Protein AF-0000000070188076 (afdb_homodimer)

InterPro domains:
  IPR001853 DSBA-like thioredoxin domain [PF01323] (8-213)
  IPR014440 HCCA isomerase/glutathione S-transferase kappa [PIRSF006386] (5-221)
  IPR036249 Thioredoxin-like superfamily [SSF52833] (7-219)
  IPR051924 Glutathione S-transferase Kappa/NadH [PTHR42943] (4-220)

Nearest PDB structures (foldseek):
  1yzx-assembly1_B  TM=9.852E-01  e=1.531E-21  Homo sapiens
  1r4w-assembly2_D  TM=9.746E-01  e=7.564E-21  Rattus norvegicus
  3rpp-assembly1_A  TM=9.522E-01  e=4.142E-20  Homo sapiens
  3rpp-assembly2_B  TM=9.477E-01  e=1.222E-19  Homo sapiens
  4wkw-assembly1_A  TM=6.889E-01  e=2.312E-05  Mycobacterium leprae Br4923

Organism: Mizuhopecten yessoensis (NCBI:txid6573)

Structure (mmCIF, N/CA/C/O backbone):
data_AF-0000000070188076-model_v1
#
loop_
_entity.id
_entity.type
_entity.pdbx_description
1 polymer 'Glutathione S-transferase kappa'
#
loop_
_atom_site.group_PDB
_atom_site.id
_atom_site.type_symbol
_atom_site.label_atom_id
_atom_site.label_alt_id
_atom_site.label_comp_id
_atom_site.label_asym_id
_atom_site.label_entity_id
_atom_site.label_seq_id
_atom_site.pdbx_PDB_ins_code
_atom_site.Cartn_x
_atom_site.Cartn_y
_atom_site.Cartn_z
_atom_site.occupancy
_atom_site.B_iso_or_equiv
_atom_site.auth_seq_id
_atom_site.auth_comp_id
_atom_site.auth_asym_id
_atom_site.auth_atom_id
_atom_site.pdbx_PDB_model_num
ATOM 1 N N . MET A 1 1 ? -13.664 -30.531 21.641 1 30.92 1 MET A N 1
ATOM 2 C CA . MET A 1 1 ? -13.484 -29.156 21.156 1 30.92 1 MET A CA 1
ATOM 3 C C . MET A 1 1 ? -13.555 -29.109 19.641 1 30.92 1 MET A C 1
ATOM 5 O O . MET A 1 1 ? -12.844 -29.859 18.953 1 30.92 1 MET A O 1
ATOM 9 N N . ALA A 1 2 ? -14.664 -28.812 19.047 1 41.72 2 ALA A N 1
ATOM 10 C CA . ALA A 1 2 ? -14.867 -29.094 17.625 1 41.72 2 ALA A CA 1
ATOM 11 C C . ALA A 1 2 ? -13.656 -28.672 16.797 1 41.72 2 ALA A C 1
ATOM 13 O O . ALA A 1 2 ? -13.109 -27.578 17 1 41.72 2 ALA A O 1
ATOM 14 N N . ALA A 1 3 ? -12.773 -29.391 16.422 1 45.38 3 ALA A N 1
ATOM 15 C CA . ALA A 1 3 ? -11.555 -29.188 15.648 1 45.38 3 ALA A CA 1
ATOM 16 C C . ALA A 1 3 ? -11.703 -28 14.695 1 45.38 3 ALA A C 1
ATOM 18 O O . ALA A 1 3 ? -12.641 -27.953 13.898 1 45.38 3 ALA A O 1
ATOM 19 N N . SER A 1 4 ? -11.461 -26.703 15.008 1 60.91 4 SER A N 1
ATOM 20 C CA . SER A 1 4 ? -11.82 -25.469 14.305 1 60.91 4 SER A CA 1
ATOM 21 C C . SER A 1 4 ? -11.523 -25.578 12.812 1 60.91 4 SER A C 1
ATOM 23 O O . SER A 1 4 ? -10.453 -26.062 12.422 1 60.91 4 SER A O 1
ATOM 25 N N . THR A 1 5 ? -12.477 -25.75 11.875 1 81.19 5 THR A N 1
ATOM 26 C CA . THR A 1 5 ? -12.461 -25.906 10.422 1 81.19 5 THR A CA 1
ATOM 27 C C . THR A 1 5 ? -11.508 -24.906 9.781 1 81.19 5 THR A C 1
ATOM 29 O O . THR A 1 5 ? -11.492 -23.734 10.156 1 81.19 5 THR A O 1
ATOM 32 N N . ARG A 1 6 ? -10.484 -25.438 9 1 92.94 6 ARG A N 1
ATOM 33 C CA . ARG A 1 6 ? -9.531 -24.609 8.281 1 92.94 6 ARG A CA 1
ATOM 34 C C . ARG A 1 6 ? -10.242 -23.578 7.398 1 92.94 6 ARG A C 1
ATOM 36 O O . ARG A 1 6 ? -11.203 -23.922 6.703 1 92.94 6 ARG A O 1
ATOM 43 N N . LYS A 1 7 ? -9.891 -22.391 7.543 1 96.31 7 LYS A N 1
ATOM 44 C CA . LYS A 1 7 ? -10.43 -21.328 6.695 1 96.31 7 LYS A CA 1
ATOM 45 C C . LYS A 1 7 ? -9.734 -21.312 5.336 1 96.31 7 LYS A C 1
ATOM 47 O O . LYS A 1 7 ? -8.508 -21.422 5.258 1 96.31 7 LYS A O 1
ATOM 52 N N . THR A 1 8 ? -10.484 -21.172 4.328 1 97.88 8 THR A N 1
ATOM 53 C CA . THR A 1 8 ? -9.914 -21.125 2.984 1 97.88 8 THR A CA 1
ATOM 54 C C . THR A 1 8 ? -9.383 -19.734 2.676 1 97.88 8 THR A C 1
ATOM 56 O O . THR A 1 8 ? -10.055 -18.734 2.949 1 97.88 8 THR A O 1
ATOM 59 N N . VAL A 1 9 ? -8.227 -19.641 2.191 1 98.62 9 VAL A N 1
ATOM 60 C CA . VAL A 1 9 ? -7.613 -18.406 1.685 1 98.62 9 VAL A CA 1
ATOM 61 C C . VAL A 1 9 ? -7.141 -18.625 0.249 1 98.62 9 VAL A C 1
ATOM 63 O O . VAL A 1 9 ? -6.398 -19.562 -0.032 1 98.62 9 VAL A O 1
ATOM 66 N N . GLU A 1 10 ? -7.598 -17.797 -0.668 1 98.81 10 GLU A N 1
ATOM 67 C CA . GLU A 1 10 ? -7.195 -17.859 -2.07 1 98.81 10 GLU A CA 1
ATOM 68 C C . GLU A 1 10 ? -6.242 -16.719 -2.428 1 98.81 10 GLU A C 1
ATOM 70 O O . GLU A 1 10 ? -6.504 -15.562 -2.105 1 98.81 10 GLU A O 1
ATOM 75 N N . LEU A 1 11 ? -5.156 -17.062 -2.953 1 98.88 11 LEU A N 1
ATOM 76 C CA . LEU A 1 11 ? -4.227 -16.062 -3.473 1 98.88 11 LEU A CA 1
ATOM 77 C C . LEU A 1 11 ? -4.273 -16.016 -4.996 1 98.88 11 LEU A C 1
ATOM 79 O O . LEU A 1 11 ? -3.857 -16.969 -5.664 1 98.88 11 LEU A O 1
ATOM 83 N N . PHE A 1 12 ? -4.789 -14.977 -5.562 1 98.94 12 PHE A N 1
ATOM 84 C CA . PHE A 1 12 ? -4.785 -14.734 -7 1 98.94 12 PHE A CA 1
ATOM 85 C C . PHE A 1 12 ? -3.555 -13.938 -7.41 1 98.94 12 PHE A C 1
ATOM 87 O O 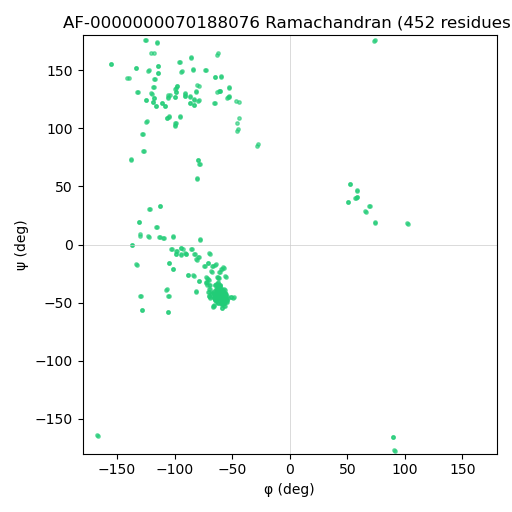. PHE A 1 12 ? -3.287 -12.867 -6.855 1 98.94 12 PHE A O 1
ATOM 94 N N . TYR A 1 13 ? -2.834 -14.453 -8.398 1 98.88 13 TYR A N 1
ATOM 95 C CA . TYR A 1 13 ? -1.57 -13.789 -8.68 1 98.88 13 TYR A CA 1
ATOM 96 C C . TYR A 1 13 ? -1.144 -14.023 -10.125 1 98.88 13 TYR A C 1
ATOM 98 O O . TYR A 1 13 ? -1.632 -14.945 -10.781 1 98.88 13 TYR A O 1
ATOM 106 N N . ASP A 1 14 ? -0.408 -13.211 -10.625 1 98.5 14 ASP A N 1
ATOM 107 C CA . ASP A 1 14 ? 0.359 -13.289 -11.867 1 98.5 14 ASP A CA 1
ATOM 108 C C . ASP A 1 14 ? 1.856 -13.172 -11.594 1 98.5 14 ASP A C 1
ATOM 110 O O . ASP A 1 14 ? 2.289 -12.297 -10.836 1 98.5 14 ASP A O 1
ATOM 114 N N . VAL A 1 15 ? 2.65 -13.992 -12.211 1 97.62 15 VAL A N 1
ATOM 115 C CA . VAL A 1 15 ? 4.066 -14.117 -11.875 1 97.62 15 VAL A CA 1
ATOM 116 C C . VAL A 1 15 ? 4.84 -12.945 -12.477 1 97.62 15 VAL A C 1
ATOM 118 O O . VAL A 1 15 ? 6.059 -12.852 -12.32 1 97.62 15 VAL A O 1
ATOM 121 N N . VAL A 1 16 ? 4.172 -12.023 -13.094 1 95.12 16 VAL A N 1
ATOM 122 C CA . VAL A 1 16 ? 4.824 -10.828 -13.617 1 95.12 16 VAL A CA 1
ATOM 123 C C . VAL A 1 16 ? 4.977 -9.797 -12.5 1 95.12 16 VAL A C 1
ATOM 125 O O . VAL A 1 16 ? 5.852 -8.93 -12.57 1 95.12 16 VAL A O 1
ATOM 128 N N . SER A 1 17 ? 4.148 -9.805 -11.508 1 96.06 17 SER A N 1
ATOM 129 C CA . SER A 1 17 ? 4.125 -8.812 -10.438 1 96.06 17 SER A CA 1
ATOM 130 C C . SER A 1 17 ? 5.09 -9.188 -9.312 1 96.06 17 SER A C 1
ATOM 132 O O . SER A 1 17 ? 4.922 -10.211 -8.656 1 96.06 17 SER A O 1
ATOM 134 N N . PRO A 1 18 ? 6.035 -8.328 -9.016 1 96.62 18 PRO A N 1
ATOM 135 C CA . PRO A 1 18 ? 6.93 -8.633 -7.895 1 96.62 18 PRO A CA 1
ATOM 136 C C . PRO A 1 18 ? 6.23 -8.523 -6.543 1 96.62 18 PRO A C 1
ATOM 138 O O . PRO A 1 18 ? 6.621 -9.203 -5.59 1 96.62 18 PRO A O 1
ATOM 141 N N . TYR A 1 19 ? 5.258 -7.691 -6.402 1 97.69 19 TYR A N 1
ATOM 142 C CA . TYR A 1 19 ? 4.5 -7.613 -5.16 1 97.69 19 TYR A CA 1
ATOM 143 C C . TYR A 1 19 ? 3.73 -8.906 -4.91 1 97.69 19 TYR A C 1
ATOM 145 O O . TYR A 1 19 ? 3.541 -9.312 -3.76 1 97.69 19 TYR A O 1
ATOM 153 N N . SER A 1 20 ? 3.266 -9.523 -6.004 1 98.56 20 SER A N 1
ATOM 154 C CA . SER A 1 20 ? 2.633 -10.828 -5.867 1 98.56 20 SER A CA 1
ATOM 155 C C . SER A 1 20 ? 3.617 -11.867 -5.344 1 98.56 20 SER A C 1
ATOM 157 O O . SER A 1 20 ? 3.236 -12.773 -4.602 1 98.56 20 SER A O 1
ATOM 159 N N . TRP A 1 21 ? 4.891 -11.773 -5.797 1 98.5 21 TRP A N 1
ATOM 160 C CA . TRP A 1 21 ? 5.906 -12.688 -5.293 1 98.5 21 TRP A CA 1
ATOM 161 C C . TRP A 1 21 ? 6.031 -12.578 -3.775 1 98.5 21 TRP A C 1
ATOM 163 O O . TRP A 1 21 ? 6.086 -13.594 -3.076 1 98.5 21 TRP A O 1
ATOM 173 N N . ILE A 1 22 ? 6.051 -11.344 -3.275 1 98.56 22 ILE A N 1
ATOM 174 C CA . ILE A 1 22 ? 6.152 -11.109 -1.84 1 98.56 22 ILE A CA 1
ATOM 175 C C . ILE A 1 22 ? 4.969 -11.75 -1.123 1 98.56 22 ILE A C 1
ATOM 177 O O . ILE A 1 22 ? 5.148 -12.5 -0.159 1 98.56 22 ILE A O 1
ATOM 181 N N . ALA A 1 23 ? 3.783 -11.469 -1.589 1 98.75 23 ALA A N 1
ATOM 182 C CA . ALA A 1 23 ? 2.588 -12.039 -0.975 1 98.75 23 ALA A CA 1
ATOM 183 C C . ALA A 1 23 ? 2.617 -13.562 -1.028 1 98.75 23 ALA A C 1
ATOM 185 O O . ALA A 1 23 ? 2.227 -14.227 -0.069 1 98.75 23 ALA A O 1
ATOM 186 N N . PHE A 1 24 ? 3.033 -14.094 -2.158 1 98.75 24 PHE A N 1
ATOM 187 C CA . PHE A 1 24 ? 3.121 -15.531 -2.381 1 98.75 24 PHE A CA 1
ATOM 188 C C . PHE A 1 24 ? 4.02 -16.188 -1.34 1 98.75 24 PHE A C 1
ATOM 190 O O . PHE A 1 24 ? 3.625 -17.156 -0.695 1 98.75 24 PHE A O 1
ATOM 197 N N . GLU A 1 25 ? 5.199 -15.648 -1.143 1 98.56 25 GLU A N 1
ATOM 198 C CA . GLU A 1 25 ? 6.133 -16.219 -0.174 1 98.56 25 GLU A CA 1
ATOM 199 C C . GLU A 1 25 ? 5.582 -16.125 1.245 1 98.56 25 GLU A C 1
ATOM 201 O O . GLU A 1 25 ? 5.668 -17.078 2.016 1 98.56 25 GLU A O 1
ATOM 206 N N . VAL A 1 26 ? 5.039 -14.961 1.574 1 98.44 26 VAL A N 1
ATOM 207 C CA . VAL A 1 26 ? 4.523 -14.766 2.924 1 98.44 26 VAL A CA 1
ATOM 208 C C . VAL A 1 26 ? 3.371 -15.734 3.186 1 98.44 26 VAL A C 1
ATOM 210 O O . VAL A 1 26 ? 3.316 -16.375 4.238 1 98.44 26 VAL A O 1
ATOM 213 N N . MET A 1 27 ? 2.445 -15.844 2.215 1 98.44 27 MET A N 1
ATOM 214 C CA . MET A 1 27 ? 1.302 -16.734 2.393 1 98.44 27 MET A CA 1
ATOM 215 C C . MET A 1 27 ? 1.756 -18.188 2.512 1 98.44 27 MET A C 1
ATOM 217 O O . MET A 1 27 ? 1.197 -18.953 3.299 1 98.44 27 MET A O 1
ATOM 221 N N . CYS A 1 28 ? 2.746 -18.578 1.721 1 98.12 28 CYS A N 1
ATOM 222 C CA . CYS A 1 28 ? 3.27 -19.938 1.814 1 98.12 28 CYS A CA 1
ATOM 223 C C . CYS A 1 28 ? 3.877 -20.203 3.188 1 98.12 28 CYS A C 1
ATOM 225 O O . CYS A 1 28 ? 3.73 -21.297 3.742 1 98.12 28 CYS A O 1
ATOM 227 N N . ARG A 1 29 ? 4.578 -19.234 3.76 1 97.94 29 ARG A N 1
ATOM 228 C CA . ARG A 1 29 ? 5.121 -19.375 5.109 1 97.94 29 ARG A CA 1
ATOM 229 C C . ARG A 1 29 ? 4.004 -19.562 6.129 1 97.94 29 ARG A C 1
ATOM 231 O O . ARG A 1 29 ? 4.098 -20.406 7.016 1 97.94 29 ARG A O 1
ATOM 238 N N . TYR A 1 30 ? 2.957 -18.797 6.004 1 98.12 30 TYR A N 1
ATOM 239 C CA . TYR A 1 30 ? 1.907 -18.75 7.016 1 98.12 30 TYR A CA 1
ATOM 240 C C . TYR A 1 30 ? 0.974 -19.953 6.887 1 98.12 30 TYR A C 1
ATOM 242 O O . TYR A 1 30 ? 0.18 -20.234 7.793 1 98.12 30 TYR A O 1
ATOM 250 N N . ARG A 1 31 ? 1.099 -20.688 5.832 1 95.81 31 ARG A N 1
ATOM 251 C CA . ARG A 1 31 ? 0.324 -21.922 5.672 1 95.81 31 ARG A CA 1
ATOM 252 C C . ARG A 1 31 ? 0.558 -22.875 6.844 1 95.81 31 ARG A C 1
ATOM 254 O O . ARG A 1 31 ? -0.329 -23.641 7.207 1 95.81 31 ARG A O 1
ATOM 261 N N . THR A 1 32 ? 1.72 -22.766 7.453 1 93.69 32 THR A N 1
ATOM 262 C CA . THR A 1 32 ? 2.062 -23.672 8.547 1 93.69 32 THR A CA 1
ATOM 263 C C . THR A 1 32 ? 1.812 -23 9.898 1 93.69 32 THR A C 1
ATOM 265 O O . THR A 1 32 ? 1.881 -23.656 10.938 1 93.69 32 THR A O 1
ATOM 268 N N . LYS A 1 33 ? 1.52 -21.766 9.922 1 97.19 33 LYS A N 1
ATOM 269 C CA . LYS A 1 33 ? 1.353 -21.031 11.164 1 97.19 33 LYS A CA 1
ATOM 270 C C . LYS A 1 33 ? -0.119 -20.719 11.43 1 97.19 33 LYS A C 1
ATOM 272 O O . LYS A 1 33 ? -0.56 -20.703 12.578 1 97.19 33 LYS A O 1
ATOM 277 N N . TRP A 1 34 ? -0.835 -20.391 10.328 1 97.81 34 TRP A N 1
ATOM 278 C CA . TRP A 1 34 ? -2.27 -20.125 10.414 1 97.81 34 TRP A CA 1
ATOM 279 C C . TRP A 1 34 ? -3.066 -21.391 10.109 1 97.81 34 TRP A C 1
ATOM 281 O O . TRP A 1 34 ? -2.596 -22.266 9.375 1 97.81 34 TRP A O 1
ATOM 291 N N . ASN A 1 35 ? -4.238 -21.547 10.711 1 97.25 35 ASN A N 1
ATOM 292 C CA . ASN A 1 35 ? -5.141 -22.641 10.383 1 97.25 35 ASN A CA 1
ATOM 293 C C . ASN A 1 35 ? -5.926 -22.359 9.109 1 97.25 35 ASN A C 1
ATOM 295 O O . ASN A 1 35 ? -7.145 -22.172 9.156 1 97.25 35 ASN A O 1
ATOM 299 N N . ILE A 1 36 ? -5.191 -22.453 7.98 1 97.88 36 ILE A N 1
ATOM 300 C CA . ILE A 1 36 ? -5.809 -22.078 6.715 1 97.88 36 ILE A CA 1
ATOM 301 C C . ILE A 1 36 ? -5.512 -23.141 5.66 1 97.88 36 ILE A C 1
ATOM 303 O O . ILE A 1 36 ? -4.555 -23.906 5.793 1 97.88 36 ILE A O 1
ATOM 307 N N . ASP A 1 37 ? -6.402 -23.25 4.73 1 97.31 37 ASP A N 1
ATOM 308 C CA . ASP A 1 37 ? -6.164 -23.922 3.461 1 97.31 37 ASP A CA 1
ATOM 309 C C . ASP A 1 37 ? -5.859 -22.922 2.348 1 97.31 37 ASP A C 1
ATOM 311 O O . ASP A 1 37 ? -6.77 -22.297 1.808 1 97.31 37 ASP A O 1
ATOM 315 N N . LEU A 1 38 ? -4.648 -22.797 2.016 1 98.25 38 LEU A N 1
ATOM 316 C CA . LEU A 1 38 ? -4.219 -21.844 1.007 1 98.25 38 LEU A CA 1
ATOM 317 C C . LEU A 1 38 ? -4.395 -22.406 -0.397 1 98.25 38 LEU A C 1
ATOM 319 O O . LEU A 1 38 ? -3.893 -23.5 -0.699 1 98.25 38 LEU A O 1
ATOM 323 N N . LYS A 1 39 ? -5.086 -21.719 -1.213 1 98.38 39 LYS A N 1
ATOM 324 C CA . LYS A 1 39 ? -5.262 -22.062 -2.621 1 98.38 39 LYS A CA 1
ATOM 325 C C . LYS A 1 39 ? -4.555 -21.062 -3.525 1 98.38 39 LYS A C 1
ATOM 327 O O . LYS A 1 39 ? -4.844 -19.859 -3.471 1 98.38 39 LYS A O 1
ATOM 332 N N . LEU A 1 40 ? -3.684 -21.547 -4.297 1 98.56 40 LEU A N 1
ATOM 333 C CA . LEU A 1 40 ? -3 -20.719 -5.273 1 98.56 40 LEU A CA 1
ATOM 334 C C . LEU A 1 40 ? -3.797 -20.625 -6.57 1 98.56 40 LEU A C 1
ATOM 336 O O . LEU A 1 40 ? -4.148 -21.656 -7.156 1 98.56 40 LEU A O 1
ATOM 340 N N . LYS A 1 41 ? -4.031 -19.438 -6.977 1 98.62 41 LYS A N 1
ATOM 341 C CA . LYS A 1 41 ? -4.879 -19.234 -8.148 1 98.62 41 LYS A CA 1
ATOM 342 C C . LYS A 1 41 ? -4.191 -18.344 -9.172 1 98.62 41 LYS A C 1
ATOM 344 O O . LYS A 1 41 ? -4.383 -17.125 -9.18 1 98.62 41 LYS A O 1
ATOM 349 N N . PRO A 1 42 ? -3.549 -18.953 -10.133 1 98.56 42 PRO A N 1
ATOM 350 C CA . PRO A 1 42 ? -2.965 -18.156 -11.211 1 98.56 42 PRO A CA 1
ATOM 351 C C . PRO A 1 42 ? -4.02 -17.438 -12.047 1 98.56 42 PRO A C 1
ATOM 353 O O . PRO A 1 42 ? -4.945 -18.062 -12.562 1 98.56 42 PRO A O 1
ATOM 356 N N . PHE A 1 43 ? -3.988 -16.172 -12.141 1 98.69 43 PHE A N 1
ATOM 357 C CA . PHE A 1 43 ? -4.852 -15.391 -13.016 1 98.69 43 PHE A CA 1
ATOM 358 C C . PHE A 1 43 ? -4.027 -14.484 -13.922 1 98.69 43 PHE A C 1
ATOM 360 O O . PHE A 1 43 ? -2.797 -14.531 -13.898 1 98.69 43 PHE A O 1
ATOM 367 N N . PHE A 1 44 ? -4.734 -13.805 -14.797 1 98.06 44 PHE A N 1
ATOM 368 C CA . PHE A 1 44 ? -4.043 -13.016 -15.805 1 98.06 44 PHE A CA 1
ATOM 369 C C . PHE A 1 44 ? -4.152 -11.523 -15.5 1 98.06 44 PHE A C 1
ATOM 371 O O . PHE A 1 44 ? -5.207 -10.922 -15.695 1 98.06 44 PHE A O 1
ATOM 378 N N . LEU A 1 45 ? -3.053 -10.898 -15.086 1 97.25 45 LEU A N 1
ATOM 379 C CA . LEU A 1 45 ? -3.045 -9.508 -14.641 1 97.25 45 LEU A CA 1
ATOM 380 C C . LEU A 1 45 ? -3.457 -8.57 -15.773 1 97.25 45 LEU A C 1
ATOM 382 O O . LEU A 1 45 ? -4.125 -7.562 -15.539 1 97.25 45 LEU A O 1
ATOM 386 N N . GLY A 1 46 ? -2.924 -8.805 -17 1 95.25 46 GLY A N 1
ATOM 387 C CA . GLY A 1 46 ? -3.371 -7.996 -18.125 1 95.25 46 GLY A CA 1
ATOM 388 C C . GLY A 1 46 ? -4.883 -7.91 -18.234 1 95.25 46 GLY A C 1
ATOM 389 O O . GLY A 1 46 ? -5.43 -6.836 -18.5 1 95.25 46 GLY A O 1
ATOM 390 N N . GLY A 1 47 ? -5.547 -9.078 -18.094 1 96.69 47 GLY A N 1
ATOM 391 C CA . GLY A 1 47 ? -7 -9.102 -18.094 1 96.69 47 GLY A CA 1
ATOM 392 C C . GLY A 1 47 ? -7.617 -8.312 -16.953 1 96.69 47 GLY A C 1
ATOM 393 O O . GLY A 1 47 ? -8.648 -7.664 -17.125 1 96.69 47 GLY A O 1
ATOM 394 N N . ILE A 1 48 ? -7.008 -8.359 -15.781 1 97.62 48 ILE A N 1
ATOM 395 C CA . ILE A 1 48 ? -7.488 -7.625 -14.617 1 97.62 48 ILE A CA 1
ATOM 396 C C . ILE A 1 48 ? -7.414 -6.125 -14.883 1 97.62 48 ILE A C 1
ATOM 398 O O . ILE A 1 48 ? -8.375 -5.391 -14.625 1 97.62 48 ILE A O 1
ATOM 402 N N . MET A 1 49 ? -6.25 -5.676 -15.375 1 95.25 49 MET A N 1
ATOM 403 C CA . MET A 1 49 ? -6.055 -4.258 -15.664 1 95.25 49 MET A CA 1
ATOM 404 C C . MET A 1 49 ? -7.062 -3.771 -16.703 1 95.25 49 MET A C 1
ATOM 406 O O . MET A 1 49 ? -7.664 -2.711 -16.531 1 95.25 49 MET A O 1
ATOM 410 N N . SER A 1 50 ? -7.234 -4.496 -17.719 1 95.25 50 SER A N 1
ATOM 411 C CA . SER A 1 50 ? -8.203 -4.156 -18.766 1 95.25 50 SER A CA 1
ATOM 412 C C . SER A 1 50 ? -9.625 -4.141 -18.203 1 95.25 50 SER A C 1
ATOM 414 O O . SER A 1 50 ? -10.375 -3.197 -18.453 1 95.25 50 SER A O 1
ATOM 416 N N . GLY A 1 51 ? -10.023 -5.164 -17.516 1 97.12 51 GLY A N 1
ATOM 417 C CA . GLY A 1 51 ? -11.375 -5.281 -17 1 97.12 51 GLY A CA 1
ATOM 418 C C . GLY A 1 51 ? -11.719 -4.203 -15.984 1 97.12 51 GLY A C 1
ATOM 419 O O . GLY A 1 51 ? -12.867 -3.766 -15.906 1 97.12 51 GLY A O 1
ATOM 420 N N . ALA A 1 52 ? -10.758 -3.789 -15.195 1 96.81 52 ALA A N 1
ATOM 421 C CA . ALA A 1 52 ? -10.977 -2.801 -14.141 1 96.81 52 ALA A CA 1
ATOM 422 C C . ALA A 1 52 ? -10.75 -1.385 -14.664 1 96.81 52 ALA A C 1
ATOM 424 O O . ALA A 1 52 ? -11.039 -0.408 -13.969 1 96.81 52 ALA A O 1
ATOM 425 N N . GLY A 1 53 ? -10.242 -1.268 -15.891 1 95 53 GLY A N 1
ATOM 426 C CA . GLY A 1 53 ? -9.898 0.039 -16.438 1 95 53 GLY A CA 1
ATOM 427 C C . GLY A 1 53 ? -8.758 0.709 -15.688 1 95 53 GLY A C 1
ATOM 428 O O . GLY A 1 53 ? -8.758 1.929 -15.508 1 95 53 GLY A O 1
ATOM 429 N N . ASN A 1 54 ? -7.891 -0.08 -15.125 1 93.19 54 ASN A N 1
ATOM 430 C CA . ASN A 1 54 ? -6.727 0.433 -14.406 1 93.19 54 ASN A CA 1
ATOM 431 C C . ASN A 1 54 ? -5.484 0.446 -15.297 1 93.19 54 ASN A C 1
ATOM 433 O O . ASN A 1 54 ? -5.449 -0.216 -16.328 1 93.19 54 ASN A O 1
ATOM 437 N N . LYS A 1 55 ? -4.555 1.291 -14.914 1 87.94 55 LYS A N 1
ATOM 438 C CA . LYS A 1 55 ? -3.262 1.339 -15.594 1 87.94 55 LYS A CA 1
ATOM 439 C C . LYS A 1 55 ? -2.135 0.908 -14.664 1 87.94 55 LYS A C 1
ATOM 441 O O . LYS A 1 55 ? -2.205 1.128 -13.453 1 87.94 55 LYS A O 1
ATOM 446 N N . PRO A 1 56 ? -1.158 0.305 -15.242 1 84.25 56 PRO A N 1
ATOM 447 C CA . PRO A 1 56 ? -0.033 -0.108 -14.398 1 84.25 56 PRO A CA 1
ATOM 448 C C . PRO A 1 56 ? 0.633 1.067 -13.688 1 84.25 56 PRO A C 1
ATOM 450 O O . PRO A 1 56 ? 0.774 2.146 -14.273 1 84.25 56 PRO A O 1
ATOM 453 N N . PRO A 1 57 ? 1.074 0.845 -12.516 1 78.88 57 PRO A N 1
ATOM 454 C CA . PRO A 1 57 ? 1.746 1.894 -11.742 1 78.88 57 PRO A CA 1
ATOM 455 C C . PRO A 1 57 ? 3.018 2.4 -12.422 1 78.88 57 PRO A C 1
ATOM 457 O O . PRO A 1 57 ? 3.426 3.543 -12.195 1 78.88 57 PRO A O 1
ATOM 460 N N . GLY A 1 58 ? 3.592 1.594 -13.258 1 80.56 58 GLY A N 1
ATOM 461 C CA . GLY A 1 58 ? 4.848 1.938 -13.906 1 80.56 58 GLY A CA 1
ATOM 462 C C . GLY A 1 58 ? 4.707 3.049 -14.93 1 80.56 58 GLY A C 1
ATOM 463 O O . GLY A 1 58 ? 5.703 3.623 -15.375 1 80.56 58 GLY A O 1
ATOM 464 N N . LEU A 1 59 ? 3.467 3.432 -15.195 1 85.69 59 LEU A N 1
ATOM 465 C CA . LEU A 1 59 ? 3.248 4.477 -16.188 1 85.69 59 LEU A CA 1
ATOM 466 C C . LEU A 1 59 ? 3.467 5.859 -15.586 1 85.69 59 LEU A C 1
ATOM 468 O O . LEU A 1 59 ? 3.549 6.852 -16.312 1 85.69 59 LEU A O 1
ATOM 472 N N . VAL A 1 60 ? 3.561 6.008 -14.266 1 92.38 60 VAL A N 1
ATOM 473 C CA . VAL A 1 60 ? 3.994 7.215 -13.57 1 92.38 60 VAL A CA 1
ATOM 474 C C . VAL A 1 60 ? 5.48 7.121 -13.242 1 92.38 60 VAL A C 1
ATOM 476 O O . VAL A 1 60 ? 5.883 6.363 -12.359 1 92.38 60 VAL A O 1
ATOM 479 N N . PRO A 1 61 ? 6.277 7.941 -13.938 1 94.94 61 PRO A N 1
ATOM 480 C CA . PRO A 1 61 ? 7.73 7.777 -13.82 1 94.94 61 PRO A CA 1
ATOM 481 C C . PRO A 1 61 ? 8.219 7.836 -12.375 1 94.94 61 PRO A C 1
ATOM 483 O O . PRO A 1 61 ? 9.016 6.988 -11.961 1 94.94 61 PRO A O 1
ATOM 486 N N . ALA A 1 62 ? 7.762 8.812 -11.609 1 96.06 62 ALA A N 1
ATOM 487 C CA . ALA A 1 62 ? 8.18 8.93 -10.219 1 96.06 62 ALA A CA 1
ATOM 488 C C . ALA A 1 62 ? 7.812 7.676 -9.422 1 96.06 62 ALA A C 1
ATOM 490 O O . ALA A 1 62 ? 8.578 7.227 -8.57 1 96.06 62 ALA A O 1
ATOM 491 N N . LYS A 1 63 ? 6.633 7.148 -9.641 1 95.38 63 LYS A N 1
ATOM 492 C CA . LYS A 1 63 ? 6.168 5.945 -8.961 1 95.38 63 LYS A CA 1
ATOM 493 C C . LYS A 1 63 ? 7.008 4.734 -9.352 1 95.38 63 LYS A C 1
ATOM 495 O O . LYS A 1 63 ? 7.359 3.914 -8.5 1 95.38 63 LYS A O 1
ATOM 500 N N . ALA A 1 64 ? 7.27 4.574 -10.641 1 94.75 64 ALA A N 1
ATOM 501 C CA . ALA A 1 64 ? 8.109 3.482 -11.125 1 94.75 64 ALA A CA 1
ATOM 502 C C . ALA A 1 64 ? 9.5 3.533 -10.5 1 94.75 64 ALA A C 1
ATOM 504 O O . ALA A 1 64 ? 10.031 2.508 -10.07 1 94.75 64 ALA A O 1
ATOM 505 N N . LYS A 1 65 ? 10.078 4.742 -10.547 1 95.88 65 LYS A N 1
ATOM 506 C CA . LYS A 1 65 ? 11.406 4.918 -9.961 1 95.88 65 LYS A CA 1
ATOM 507 C C . LYS A 1 65 ? 11.406 4.551 -8.477 1 95.88 65 LYS A C 1
ATOM 509 O O . LYS A 1 65 ? 12.305 3.848 -8.008 1 95.88 65 LYS A O 1
ATOM 514 N N . TYR A 1 66 ? 10.438 5.016 -7.746 1 96.88 66 TYR A N 1
ATOM 515 C CA . TYR A 1 66 ? 10.328 4.703 -6.324 1 96.88 66 TYR A CA 1
ATOM 516 C C . TYR A 1 66 ? 10.195 3.197 -6.109 1 96.88 66 TYR A C 1
ATOM 518 O O . TYR A 1 66 ? 10.867 2.631 -5.242 1 96.88 66 TYR A O 1
ATOM 526 N N . MET A 1 67 ? 9.32 2.549 -6.871 1 96.12 67 MET A N 1
ATOM 527 C CA . MET A 1 67 ? 9.078 1.114 -6.766 1 96.12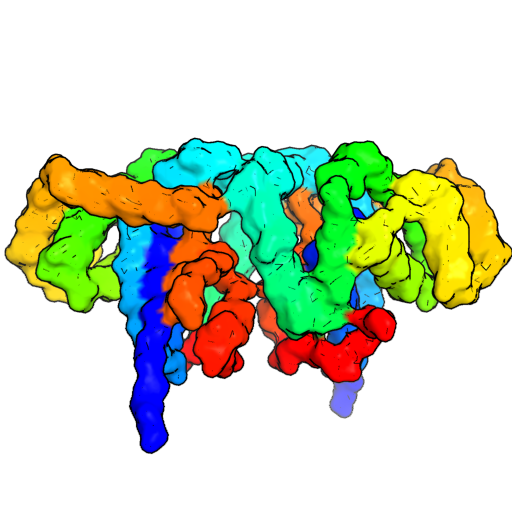 67 MET A CA 1
ATOM 528 C C . MET A 1 67 ? 10.367 0.324 -6.961 1 96.12 67 MET A C 1
ATOM 530 O O . MET A 1 67 ? 10.703 -0.532 -6.145 1 96.12 67 MET A O 1
ATOM 534 N N . LEU A 1 68 ? 11.078 0.641 -8.016 1 95.75 68 LEU A N 1
ATOM 535 C CA . LEU A 1 68 ? 12.219 -0.162 -8.438 1 95.75 68 LEU A CA 1
ATOM 536 C C . LEU A 1 68 ? 13.445 0.147 -7.586 1 95.75 68 LEU A C 1
ATOM 538 O O . LEU A 1 68 ? 14.234 -0.748 -7.281 1 95.75 68 LEU A O 1
ATOM 542 N N . SER A 1 69 ? 13.57 1.364 -7.113 1 95.56 69 SER A N 1
ATOM 543 C CA . SER A 1 69 ? 14.828 1.77 -6.488 1 95.56 69 SER A CA 1
ATOM 544 C C . SER A 1 69 ? 14.719 1.756 -4.969 1 95.56 69 SER A C 1
ATOM 546 O O . SER A 1 69 ? 15.727 1.697 -4.266 1 95.56 69 SER A O 1
ATOM 548 N N . HIS A 1 70 ? 13.5 1.818 -4.422 1 96.06 70 HIS A N 1
ATOM 549 C CA . HIS A 1 70 ? 13.367 1.95 -2.977 1 96.06 70 HIS A CA 1
ATOM 550 C C . HIS A 1 70 ? 12.43 0.889 -2.408 1 96.06 70 HIS A C 1
ATOM 552 O O . HIS A 1 70 ? 12.844 0.063 -1.592 1 96.06 70 HIS A O 1
ATOM 558 N N . ASP A 1 71 ? 11.25 0.9 -2.957 1 97.38 71 ASP A N 1
ATOM 559 C CA . ASP A 1 71 ? 10.211 0.105 -2.314 1 97.38 71 ASP A CA 1
ATOM 560 C C . ASP A 1 71 ? 10.523 -1.387 -2.404 1 97.38 71 ASP A C 1
ATOM 562 O O . ASP A 1 71 ? 10.57 -2.078 -1.385 1 97.38 71 ASP A O 1
ATOM 566 N N . LEU A 1 72 ? 10.773 -1.927 -3.607 1 97.12 72 LEU A N 1
ATOM 567 C CA . LEU A 1 72 ? 10.977 -3.357 -3.812 1 97.12 72 LEU A CA 1
ATOM 568 C C . LEU A 1 72 ? 12.242 -3.832 -3.104 1 97.12 72 LEU A C 1
ATOM 570 O O . LEU A 1 72 ? 12.227 -4.867 -2.434 1 97.12 72 LEU A O 1
ATOM 574 N N . PRO A 1 73 ? 13.367 -3.107 -3.195 1 96.88 73 PRO A N 1
ATOM 575 C CA . PRO A 1 73 ? 14.547 -3.535 -2.432 1 96.88 73 PRO A CA 1
ATOM 576 C C . PRO A 1 73 ? 14.281 -3.588 -0.928 1 96.88 73 PRO A C 1
ATOM 578 O O . PRO A 1 73 ? 14.695 -4.539 -0.26 1 96.88 73 PRO A O 1
ATOM 581 N N . ASN A 1 74 ? 13.617 -2.539 -0.373 1 97.56 74 ASN A N 1
ATOM 582 C CA . ASN A 1 74 ? 13.297 -2.516 1.051 1 97.56 74 ASN A CA 1
ATOM 583 C C . ASN A 1 74 ? 12.398 -3.686 1.446 1 97.56 74 ASN A C 1
ATOM 585 O O . ASN A 1 74 ? 12.633 -4.332 2.469 1 97.56 74 ASN A O 1
ATOM 589 N N . LEU A 1 75 ? 11.422 -3.934 0.601 1 98.06 75 LEU A N 1
ATOM 590 C CA . LEU A 1 75 ? 10.5 -5.027 0.885 1 98.06 75 LEU A CA 1
ATOM 591 C C . LEU A 1 75 ? 11.203 -6.375 0.75 1 98.06 75 LEU A C 1
ATOM 593 O O . LEU A 1 75 ? 10.961 -7.285 1.548 1 98.06 75 LEU A O 1
ATOM 597 N N . GLY A 1 76 ? 11.977 -6.504 -0.361 1 97.75 76 GLY A N 1
ATOM 598 C CA . GLY A 1 76 ? 12.766 -7.719 -0.501 1 97.75 76 GLY A CA 1
ATOM 599 C C . GLY A 1 76 ? 13.609 -8.031 0.72 1 97.75 76 GLY A C 1
ATOM 600 O O . GLY A 1 76 ? 13.633 -9.172 1.19 1 97.75 76 GLY A O 1
ATOM 601 N N . SER A 1 77 ? 14.266 -7.02 1.227 1 96.88 77 SER A N 1
ATOM 602 C CA . SER A 1 77 ? 15.094 -7.164 2.422 1 96.88 77 SER A CA 1
ATOM 603 C C . SER A 1 77 ? 14.242 -7.512 3.639 1 96.88 77 SER A C 1
ATOM 605 O O . SER A 1 77 ? 14.578 -8.414 4.402 1 96.88 77 SER A O 1
ATOM 607 N N . TYR A 1 78 ? 13.164 -6.836 3.883 1 97.31 78 TYR A N 1
ATOM 608 C CA . TYR A 1 78 ? 12.312 -7.031 5.055 1 97.31 78 TYR A CA 1
ATOM 609 C C . TYR A 1 78 ? 11.688 -8.422 5.055 1 97.31 78 TYR A C 1
ATOM 611 O O . TYR A 1 78 ? 11.648 -9.086 6.09 1 97.31 78 TYR A O 1
ATOM 619 N N . TYR A 1 79 ? 11.227 -8.875 3.902 1 97.81 79 TYR A N 1
ATOM 620 C CA . TYR A 1 79 ? 10.516 -10.148 3.809 1 97.81 79 TYR A CA 1
ATOM 621 C C . TYR A 1 79 ? 11.469 -11.273 3.428 1 97.81 79 TYR A C 1
ATOM 623 O O . TYR A 1 79 ? 11.07 -12.438 3.35 1 97.81 79 TYR A O 1
ATOM 631 N N . ASN A 1 80 ? 12.719 -10.953 3.184 1 97.62 80 ASN A N 1
ATOM 632 C CA . ASN A 1 80 ? 13.711 -11.93 2.75 1 97.62 80 ASN A CA 1
ATOM 633 C C . ASN A 1 80 ? 13.297 -12.625 1.458 1 97.62 80 ASN A C 1
ATOM 635 O O . ASN A 1 80 ? 13.25 -13.852 1.396 1 97.62 80 ASN A O 1
ATOM 639 N N . VAL A 1 81 ? 12.875 -11.938 0.542 1 97.94 81 VAL A N 1
ATOM 640 C CA . VAL A 1 81 ? 12.633 -12.328 -0.842 1 97.94 81 VAL A CA 1
ATOM 641 C C . VAL A 1 81 ? 13.688 -11.695 -1.75 1 97.94 81 VAL A C 1
ATOM 643 O O . VAL A 1 81 ? 13.867 -10.477 -1.746 1 97.94 81 VAL A O 1
ATOM 646 N N . PRO A 1 82 ? 14.438 -12.453 -2.418 1 97.56 82 PRO A N 1
ATOM 647 C CA . PRO A 1 82 ? 15.602 -11.922 -3.131 1 97.56 82 PRO A CA 1
ATOM 648 C C . PRO A 1 82 ? 15.227 -11.227 -4.438 1 97.56 82 PRO A C 1
ATOM 650 O O . PRO A 1 82 ? 15.648 -11.656 -5.512 1 97.56 82 PRO A O 1
ATOM 653 N N . ILE A 1 83 ? 14.594 -10.133 -4.391 1 97.25 83 ILE A N 1
ATOM 654 C CA . ILE A 1 83 ? 14.141 -9.367 -5.543 1 97.25 83 ILE A CA 1
ATOM 655 C C . ILE A 1 83 ? 15.281 -8.492 -6.062 1 97.25 83 ILE A C 1
ATOM 657 O O . ILE A 1 83 ? 15.844 -7.684 -5.316 1 97.25 83 ILE A O 1
ATOM 661 N N . VAL A 1 84 ? 15.664 -8.656 -7.199 1 95.69 84 VAL A N 1
ATOM 662 C CA . VAL A 1 84 ? 16.578 -7.801 -7.961 1 95.69 84 VAL A CA 1
ATOM 663 C C . VAL A 1 84 ? 15.906 -7.379 -9.273 1 95.69 84 VAL A C 1
ATOM 665 O O . VAL A 1 84 ? 15.773 -8.188 -10.188 1 95.69 84 VAL A O 1
ATOM 668 N N . PRO A 1 85 ? 15.492 -6.152 -9.305 1 92.75 85 PRO A N 1
ATOM 669 C CA . PRO A 1 85 ? 14.789 -5.73 -10.523 1 92.75 85 PRO A CA 1
ATOM 670 C C . PRO A 1 85 ? 15.578 -6.027 -11.797 1 92.75 85 PRO A C 1
ATOM 672 O O . PRO A 1 85 ? 16.797 -5.867 -11.82 1 92.75 85 PRO A O 1
ATOM 675 N N . PRO A 1 86 ? 14.867 -6.562 -12.781 1 93.06 86 PRO A N 1
ATOM 676 C CA . PRO A 1 86 ? 15.555 -6.832 -14.047 1 93.06 86 PRO A CA 1
ATOM 677 C C . PRO A 1 86 ? 16.078 -5.562 -14.711 1 93.06 86 PRO A C 1
ATOM 679 O O . PRO A 1 86 ? 15.664 -4.457 -14.352 1 93.06 86 PRO A O 1
ATOM 682 N N . ALA A 1 87 ? 16.969 -5.75 -15.633 1 92.38 87 ALA A N 1
ATOM 683 C CA . ALA A 1 87 ? 17.594 -4.633 -16.328 1 92.38 87 ALA A CA 1
ATOM 684 C C . ALA A 1 87 ? 16.562 -3.793 -17.062 1 92.38 87 ALA A C 1
ATOM 686 O O . ALA A 1 87 ? 16.703 -2.57 -17.172 1 92.38 87 ALA A O 1
ATOM 687 N N . ASN A 1 88 ? 15.547 -4.438 -17.594 1 91.81 88 ASN A N 1
ATOM 688 C CA . ASN A 1 88 ? 14.461 -3.764 -18.281 1 91.81 88 ASN A CA 1
ATOM 689 C C . ASN A 1 88 ? 13.102 -4.172 -17.719 1 91.81 88 ASN A C 1
ATOM 691 O O . ASN A 1 88 ? 12.375 -4.945 -18.359 1 91.81 88 ASN A O 1
ATOM 695 N N . PRO A 1 89 ? 12.742 -3.58 -16.625 1 89.06 89 PRO A N 1
ATOM 696 C CA . PRO A 1 89 ? 11.484 -3.955 -15.961 1 89.06 89 PRO A CA 1
ATOM 697 C C . PRO A 1 89 ? 10.266 -3.73 -16.844 1 89.06 89 PRO A C 1
ATOM 699 O O . PRO A 1 89 ? 9.312 -4.516 -16.797 1 89.06 89 PRO A O 1
ATOM 702 N N . ALA A 1 90 ? 10.289 -2.729 -17.641 1 85.12 90 ALA A N 1
ATOM 703 C CA . ALA A 1 90 ? 9.156 -2.436 -18.516 1 85.12 90 ALA A CA 1
ATOM 704 C C . ALA A 1 90 ? 8.938 -3.561 -19.531 1 85.12 90 ALA A C 1
ATOM 706 O O . ALA A 1 90 ? 7.801 -3.91 -19.844 1 85.12 90 ALA A O 1
ATOM 707 N N . GLU A 1 91 ? 10 -4.02 -20.047 1 87.12 91 GLU A N 1
ATOM 708 C CA . GLU A 1 91 ? 9.906 -5.125 -21 1 87.12 91 GLU A CA 1
ATOM 709 C C . GLU A 1 91 ? 9.281 -6.355 -20.359 1 87.12 91 GLU A C 1
ATOM 711 O O . GLU A 1 91 ? 8.445 -7.023 -20.969 1 87.12 91 GLU A O 1
ATOM 716 N N . VAL A 1 92 ? 9.68 -6.645 -19.156 1 83.75 92 VAL A N 1
ATOM 717 C CA . VAL A 1 92 ? 9.172 -7.801 -18.422 1 83.75 92 VAL A CA 1
ATOM 718 C C . VAL A 1 92 ? 7.688 -7.605 -18.109 1 83.75 92 VAL A C 1
ATOM 720 O O . VAL A 1 92 ? 6.879 -8.516 -18.312 1 83.75 92 VAL A O 1
ATOM 723 N N . MET A 1 93 ? 7.355 -6.422 -17.734 1 82.56 93 MET A N 1
ATOM 724 C CA . MET A 1 93 ? 6.027 -6.176 -17.172 1 82.56 93 MET A CA 1
ATOM 725 C C . MET A 1 93 ? 5.023 -5.852 -18.266 1 82.56 93 MET A C 1
ATOM 727 O O . MET A 1 93 ? 3.854 -6.227 -18.172 1 82.56 93 MET A O 1
ATOM 731 N N . PHE A 1 94 ? 5.492 -5.305 -19.438 1 81.38 94 PHE A N 1
ATOM 732 C CA . PHE A 1 94 ? 4.492 -4.711 -20.312 1 81.38 94 PHE A CA 1
ATOM 733 C C . PHE A 1 94 ? 4.699 -5.164 -21.75 1 81.38 94 PHE A C 1
ATOM 735 O O . PHE A 1 94 ? 3.793 -5.047 -22.578 1 81.38 94 PHE A O 1
ATOM 742 N N . ILE A 1 95 ? 5.801 -5.676 -22.109 1 80.25 95 ILE A N 1
ATOM 743 C CA . ILE A 1 95 ? 6.078 -5.969 -23.516 1 80.25 95 ILE A CA 1
ATOM 744 C C . ILE A 1 95 ? 5.984 -7.473 -23.75 1 80.25 95 ILE A C 1
ATOM 746 O O . ILE A 1 95 ? 5.211 -7.922 -24.609 1 80.25 95 ILE A O 1
ATOM 750 N N . LYS A 1 96 ? 6.742 -8.258 -23.078 1 82.12 96 LYS A N 1
ATOM 751 C CA . LYS A 1 96 ? 6.77 -9.703 -23.297 1 82.12 96 LYS A CA 1
ATOM 752 C C . LYS A 1 96 ? 5.496 -10.359 -22.766 1 82.12 96 LYS A C 1
ATOM 754 O O . LYS A 1 96 ? 4.977 -11.297 -23.375 1 82.12 96 LYS A O 1
ATOM 759 N N . GLY A 1 97 ? 4.953 -9.758 -21.688 1 82.44 97 GLY A N 1
ATOM 760 C CA . GLY A 1 97 ? 3.693 -10.242 -21.141 1 82.44 97 GLY A CA 1
ATOM 761 C C . GLY A 1 97 ? 3.828 -11.562 -20.406 1 82.44 97 GLY A C 1
ATOM 762 O O . GLY A 1 97 ? 4.871 -12.219 -20.484 1 82.44 97 GLY A O 1
ATOM 763 N N . THR A 1 98 ? 2.705 -12.062 -19.766 1 92.88 98 THR A N 1
ATOM 764 C CA . THR A 1 98 ? 2.762 -13.266 -18.953 1 92.88 98 THR A CA 1
ATOM 765 C C . THR A 1 98 ? 1.652 -14.242 -19.328 1 92.88 98 THR A C 1
ATOM 767 O O . THR A 1 98 ? 1.328 -15.156 -18.578 1 92.88 98 THR A O 1
ATOM 770 N N . LEU A 1 99 ? 1.113 -14.047 -20.531 1 94.25 99 LEU A N 1
ATOM 771 C CA . LEU A 1 99 ? 0.018 -14.922 -20.922 1 94.25 99 LEU A CA 1
ATOM 772 C C . LEU A 1 99 ? 0.492 -16.375 -21.031 1 94.25 99 LEU A C 1
ATOM 774 O O . LEU A 1 99 ? -0.152 -17.281 -20.484 1 94.25 99 LEU A O 1
ATOM 778 N N . MET A 1 100 ? 1.572 -16.625 -21.641 1 94.19 100 MET A N 1
ATOM 779 C CA . MET A 1 100 ? 2.082 -17.984 -21.859 1 94.19 100 MET A CA 1
ATOM 780 C C . MET A 1 100 ? 2.461 -18.641 -20.531 1 94.19 100 MET A C 1
ATOM 782 O O . MET A 1 100 ? 2.025 -19.75 -20.25 1 94.19 100 MET A O 1
ATOM 786 N N . PRO A 1 101 ? 3.322 -17.953 -19.688 1 96.62 101 PRO A N 1
ATOM 787 C CA . PRO A 1 101 ? 3.645 -18.609 -18.422 1 96.62 101 PRO A CA 1
ATOM 788 C C . PRO A 1 101 ? 2.416 -18.812 -17.531 1 96.62 101 PRO A C 1
ATOM 790 O O . PRO A 1 101 ? 2.328 -19.812 -16.812 1 96.62 101 PRO A O 1
ATOM 793 N N . GLN A 1 102 ? 1.453 -17.906 -17.609 1 98.25 102 GLN A N 1
ATOM 794 C CA . GLN A 1 102 ? 0.248 -18.062 -16.797 1 98.25 102 GLN A CA 1
ATOM 795 C C . GLN A 1 102 ? -0.604 -19.234 -17.297 1 98.25 102 GLN A C 1
ATOM 797 O O . GLN A 1 102 ? -1.242 -19.922 -16.516 1 98.25 102 GLN A O 1
ATOM 802 N N . ARG A 1 103 ? -0.685 -19.422 -18.625 1 98.31 103 ARG A N 1
ATOM 803 C CA . ARG A 1 103 ? -1.387 -20.578 -19.156 1 98.31 103 ARG A CA 1
ATOM 804 C C . ARG A 1 103 ? -0.677 -21.875 -18.766 1 98.31 103 ARG A C 1
ATOM 806 O O . ARG A 1 103 ? -1.324 -22.859 -18.406 1 98.31 103 ARG A O 1
ATOM 813 N N . PHE A 1 104 ? 0.636 -21.906 -18.906 1 98.5 104 PHE A N 1
ATOM 814 C CA . PHE A 1 104 ? 1.396 -23.078 -18.484 1 98.5 104 PHE A CA 1
ATOM 815 C C . PHE A 1 104 ? 1.151 -23.375 -17.016 1 98.5 104 PHE A C 1
ATOM 817 O O . PHE A 1 104 ? 0.872 -24.531 -16.656 1 98.5 104 PHE A O 1
ATOM 824 N N . LEU A 1 105 ? 1.285 -22.344 -16.156 1 98.5 105 LEU A N 1
ATOM 825 C CA . LEU A 1 105 ? 1.039 -22.5 -14.734 1 98.5 105 LEU A CA 1
ATOM 826 C C . LEU A 1 105 ? -0.369 -23.016 -14.477 1 98.5 105 LEU A C 1
ATOM 828 O O . LEU A 1 105 ? -0.574 -23.844 -13.578 1 98.5 105 LEU A O 1
ATOM 832 N N . THR A 1 106 ? -1.339 -22.5 -15.203 1 98.81 106 THR A N 1
ATOM 833 C CA . THR A 1 106 ? -2.723 -22.953 -15.094 1 98.81 106 THR A CA 1
ATOM 834 C C . THR A 1 106 ? -2.84 -24.422 -15.453 1 98.81 106 THR A C 1
ATOM 836 O O . THR A 1 106 ? -3.512 -25.188 -14.758 1 98.81 106 THR A O 1
ATOM 839 N N . ALA A 1 107 ? -2.232 -24.828 -16.562 1 98.81 107 ALA A N 1
ATOM 840 C CA . ALA A 1 107 ? -2.236 -26.234 -16.953 1 98.81 107 ALA A CA 1
ATOM 841 C C . ALA A 1 107 ? -1.658 -27.109 -15.844 1 98.81 107 ALA A C 1
ATOM 843 O O . ALA A 1 107 ? -2.203 -28.172 -15.531 1 98.81 107 ALA A O 1
ATOM 844 N N . VAL A 1 108 ? -0.547 -26.688 -15.25 1 98.69 108 VAL A N 1
ATOM 845 C CA . VAL A 1 108 ? 0.085 -27.438 -14.164 1 98.69 108 VAL A CA 1
ATOM 846 C C . VAL A 1 108 ? -0.858 -27.5 -12.961 1 98.69 108 VAL A C 1
ATOM 848 O O . VAL A 1 108 ? -1.009 -28.547 -12.344 1 98.69 108 VAL A O 1
ATOM 851 N N . ASP A 1 109 ? -1.456 -26.328 -12.648 1 98.44 109 ASP A N 1
ATOM 852 C CA . ASP A 1 109 ? -2.402 -26.266 -11.539 1 98.44 109 ASP A CA 1
ATOM 853 C C . ASP A 1 109 ? -3.535 -27.281 -11.727 1 98.44 109 ASP A C 1
ATOM 855 O O . ASP A 1 109 ? -3.986 -27.906 -10.766 1 98.44 109 ASP A O 1
ATOM 859 N N . MET A 1 110 ? -4.035 -27.484 -12.93 1 98.25 110 MET A N 1
ATOM 860 C CA . MET A 1 110 ? -5.145 -28.391 -13.242 1 98.25 110 MET A CA 1
ATOM 861 C C . MET A 1 110 ? -4.715 -29.844 -13.125 1 98.25 110 MET A C 1
ATOM 863 O O . MET A 1 110 ? -5.516 -30.703 -12.773 1 98.25 110 MET A O 1
ATOM 867 N N . GLN A 1 111 ? -3.463 -30.125 -13.352 1 97.69 111 GLN A N 1
ATOM 868 C CA . GLN A 1 111 ? -2.996 -31.5 -13.445 1 97.69 111 GLN A CA 1
ATOM 869 C C . GLN A 1 111 ? -2.23 -31.906 -12.188 1 97.69 111 GLN A C 1
ATOM 871 O O . GLN A 1 111 ? -2.381 -33.031 -11.703 1 97.69 111 GLN A O 1
ATOM 876 N N . ARG A 1 112 ? -1.379 -31.047 -11.727 1 97.31 112 ARG A N 1
ATOM 877 C CA . ARG A 1 112 ? -0.486 -31.281 -10.594 1 97.31 112 ARG A CA 1
ATOM 878 C C . ARG A 1 112 ? -0.417 -30.062 -9.68 1 97.31 112 ARG A C 1
ATOM 880 O O . ARG A 1 112 ? 0.621 -29.406 -9.594 1 97.31 112 ARG A O 1
ATOM 887 N N . PRO A 1 113 ? -1.491 -29.828 -8.93 1 97.25 113 PRO A N 1
ATOM 888 C CA . PRO A 1 113 ? -1.513 -28.656 -8.062 1 97.25 113 PRO A CA 1
ATOM 889 C C . PRO A 1 113 ? -0.375 -28.656 -7.043 1 97.25 113 PRO A C 1
ATOM 891 O O . PRO A 1 113 ? 0.047 -27.594 -6.586 1 97.25 113 PRO A O 1
ATOM 894 N N . ASP A 1 114 ? 0.206 -29.797 -6.754 1 96.31 114 ASP A N 1
ATOM 895 C CA . ASP A 1 114 ? 1.282 -29.938 -5.777 1 96.31 114 ASP A CA 1
ATOM 896 C C . ASP A 1 114 ? 2.576 -29.312 -6.297 1 96.31 114 ASP A C 1
ATOM 898 O O . ASP A 1 114 ? 3.49 -29.016 -5.52 1 96.31 114 ASP A O 1
ATOM 902 N N . LEU A 1 115 ? 2.691 -29.031 -7.594 1 97.44 115 LEU A N 1
ATOM 903 C CA . LEU A 1 115 ? 3.926 -28.547 -8.203 1 97.44 115 LEU A CA 1
ATOM 904 C C . LEU A 1 115 ? 3.846 -27.047 -8.469 1 97.44 115 LEU A C 1
ATOM 906 O O . LEU A 1 115 ? 4.84 -26.422 -8.836 1 97.44 115 LEU A O 1
ATOM 910 N N . VAL A 1 116 ? 2.727 -26.406 -8.211 1 98.06 116 VAL A N 1
ATOM 911 C CA . VAL A 1 116 ? 2.443 -25.031 -8.609 1 98.06 116 VAL A CA 1
ATOM 912 C C . VAL A 1 116 ? 3.291 -24.078 -7.777 1 98.06 116 VAL A C 1
ATOM 914 O O . VAL A 1 116 ? 3.799 -23.078 -8.297 1 98.06 116 VAL A O 1
ATOM 917 N N . GLU A 1 117 ? 3.406 -24.391 -6.508 1 97.69 117 GLU A N 1
ATOM 918 C CA . GLU A 1 117 ? 4.125 -23.5 -5.609 1 97.69 117 GLU A CA 1
ATOM 919 C C . GLU A 1 117 ? 5.566 -23.297 -6.07 1 97.69 117 GLU A C 1
ATOM 921 O O . GLU A 1 117 ? 5.992 -22.156 -6.324 1 97.69 117 GLU A O 1
ATOM 926 N N . ASP A 1 118 ? 6.316 -24.359 -6.258 1 97.19 118 ASP A N 1
ATOM 927 C CA . ASP A 1 118 ? 7.723 -24.266 -6.641 1 97.19 118 ASP A CA 1
ATOM 928 C C . ASP A 1 118 ? 7.871 -23.641 -8.023 1 97.19 118 ASP A C 1
ATOM 930 O O . ASP A 1 118 ? 8.789 -22.844 -8.258 1 97.19 118 ASP A O 1
ATOM 934 N N . LEU A 1 119 ? 7.035 -24.109 -8.883 1 97.94 119 LEU A N 1
ATOM 935 C CA . LEU A 1 119 ? 7.094 -23.578 -10.242 1 97.94 119 LEU A CA 1
ATOM 936 C C . LEU A 1 119 ? 6.867 -22.062 -10.242 1 97.94 119 LEU A C 1
ATOM 938 O O . LEU A 1 119 ? 7.602 -21.328 -10.906 1 97.94 119 LEU A O 1
ATOM 942 N N . SER A 1 120 ? 5.801 -21.562 -9.562 1 98.31 120 SER A N 1
ATOM 943 C CA . SER A 1 120 ? 5.527 -20.125 -9.477 1 98.31 120 SER A CA 1
ATOM 944 C C . SER A 1 120 ? 6.734 -19.359 -8.945 1 98.31 120 SER A C 1
ATOM 946 O O . SER A 1 120 ? 7.152 -18.359 -9.539 1 98.31 120 SER A O 1
ATOM 948 N N . ARG A 1 121 ? 7.273 -19.844 -7.859 1 98 121 ARG A N 1
ATOM 949 C CA . ARG A 1 121 ? 8.438 -19.219 -7.25 1 98 121 ARG A CA 1
ATOM 950 C C . ARG A 1 121 ? 9.586 -19.109 -8.242 1 98 121 ARG A C 1
ATOM 952 O O . ARG A 1 121 ? 10.258 -18.078 -8.32 1 98 121 ARG A O 1
ATOM 959 N N . GLN A 1 122 ? 9.797 -20.109 -8.992 1 97.12 122 GLN A N 1
ATOM 960 C CA . GLN A 1 122 ? 10.938 -20.125 -9.906 1 97.12 122 GLN A CA 1
ATOM 961 C C . GLN A 1 122 ? 10.711 -19.172 -11.078 1 97.12 122 GLN A C 1
ATOM 963 O O . GLN A 1 122 ? 11.672 -18.609 -11.625 1 97.12 122 GLN A O 1
ATOM 968 N N . PHE A 1 123 ? 9.43 -19.062 -11.516 1 97.19 123 PHE A N 1
ATOM 969 C CA . PHE A 1 123 ? 9.156 -18.047 -12.531 1 97.19 123 PHE A CA 1
ATOM 970 C C . PHE A 1 123 ? 9.555 -16.656 -12.039 1 97.19 123 PHE A C 1
ATOM 972 O O . PHE A 1 123 ? 10.203 -15.906 -12.766 1 97.19 123 PHE A O 1
ATOM 979 N N . TRP A 1 124 ? 9.18 -16.312 -10.812 1 97.25 124 TRP A N 1
ATOM 980 C CA . TRP A 1 124 ? 9.602 -15.031 -10.25 1 97.25 124 TRP A CA 1
ATOM 981 C C . TRP A 1 124 ? 11.117 -14.961 -10.133 1 97.25 124 TRP A C 1
ATOM 983 O O . TRP A 1 124 ? 11.727 -13.938 -10.461 1 97.25 124 TRP A O 1
ATOM 993 N N . MET A 1 125 ? 11.727 -16.031 -9.633 1 96.62 125 MET A N 1
ATOM 994 C CA . MET A 1 125 ? 13.18 -16.047 -9.492 1 96.62 125 MET A CA 1
ATOM 995 C C . MET A 1 125 ? 13.867 -15.734 -10.82 1 96.62 125 MET A C 1
ATOM 997 O O . MET A 1 125 ? 14.812 -14.953 -10.867 1 96.62 125 MET A O 1
ATOM 1001 N N . ARG A 1 126 ? 13.383 -16.328 -11.789 1 95.25 126 ARG A N 1
ATOM 1002 C CA . ARG A 1 126 ? 13.969 -16.156 -13.117 1 95.25 126 ARG A CA 1
ATOM 1003 C C . ARG A 1 126 ? 13.797 -14.711 -13.594 1 95.25 126 ARG A C 1
ATOM 1005 O O . ARG A 1 126 ? 14.75 -14.094 -14.078 1 95.25 126 ARG A O 1
ATOM 1012 N N . ALA A 1 127 ? 12.641 -14.148 -13.461 1 94.69 127 ALA A N 1
ATOM 1013 C CA . ALA A 1 127 ? 12.312 -12.844 -14.023 1 94.69 127 ALA A CA 1
ATOM 1014 C C . ALA A 1 127 ? 12.828 -11.719 -13.125 1 94.69 127 ALA A C 1
ATOM 1016 O O . ALA A 1 127 ? 13.359 -10.719 -13.609 1 94.69 127 ALA A O 1
ATOM 1017 N N . TRP A 1 128 ? 12.703 -11.875 -11.773 1 96.31 128 TRP A N 1
ATOM 1018 C CA . TRP A 1 128 ? 12.883 -10.75 -10.867 1 96.31 128 TRP A CA 1
ATOM 1019 C C . TRP A 1 128 ? 14.125 -10.945 -10 1 96.31 128 TRP A C 1
ATOM 1021 O O . TRP A 1 128 ? 14.344 -10.203 -9.039 1 96.31 128 TRP A O 1
ATOM 1031 N N . ASN A 1 129 ? 14.852 -11.906 -10.234 1 96.75 129 ASN A N 1
ATOM 1032 C CA . ASN A 1 129 ? 16.125 -12.078 -9.547 1 96.75 129 ASN A CA 1
ATOM 1033 C C . ASN A 1 129 ? 17.266 -12.336 -10.531 1 96.75 129 ASN A C 1
ATOM 1035 O O . ASN A 1 129 ? 18.297 -11.672 -10.477 1 96.75 129 ASN A O 1
ATOM 1039 N N . LYS A 1 130 ? 17.078 -13.211 -11.555 1 95.5 130 LYS A N 1
ATOM 1040 C CA . LYS A 1 130 ? 18.141 -13.648 -12.461 1 95.5 130 LYS A CA 1
ATOM 1041 C C . LYS A 1 130 ? 18.109 -12.859 -13.766 1 95.5 130 LYS A C 1
ATOM 1043 O O . LYS A 1 130 ? 18.984 -13.016 -14.617 1 95.5 130 LYS A O 1
ATOM 1048 N N . ASP A 1 131 ? 17.094 -12.023 -13.898 1 95.12 131 ASP A N 1
ATOM 1049 C CA . ASP A 1 131 ? 16.953 -11.188 -15.086 1 95.12 131 ASP A CA 1
ATOM 1050 C C . ASP A 1 131 ? 16.875 -12.039 -16.344 1 95.12 131 ASP A C 1
ATOM 1052 O O . ASP A 1 131 ? 17.562 -11.766 -17.328 1 95.12 131 ASP A O 1
ATOM 1056 N N . LYS A 1 132 ? 16.141 -13.125 -16.219 1 92.94 132 LYS A N 1
ATOM 1057 C CA . LYS A 1 132 ? 15.883 -14 -17.344 1 92.94 132 LYS A CA 1
ATOM 1058 C C . LYS A 1 132 ? 14.406 -14 -17.719 1 92.94 132 LYS A C 1
ATOM 1060 O O . LYS A 1 132 ? 13.547 -13.75 -16.875 1 92.94 132 LYS A O 1
ATOM 1065 N N . GLY A 1 133 ? 14.078 -14.266 -18.922 1 88.69 133 GLY A N 1
ATOM 1066 C CA . GLY A 1 133 ? 12.711 -14.242 -19.422 1 88.69 133 GLY A CA 1
ATOM 1067 C C . GLY A 1 133 ? 11.961 -15.531 -19.156 1 88.69 133 GLY A C 1
ATOM 1068 O O . GLY A 1 133 ? 12.555 -16.609 -19.125 1 88.69 133 GLY A O 1
ATOM 1069 N N . ILE A 1 134 ? 10.648 -15.406 -19 1 88.44 134 ILE A N 1
ATOM 1070 C CA . ILE A 1 134 ? 9.797 -16.578 -18.766 1 88.44 134 ILE A CA 1
ATOM 1071 C C . ILE A 1 134 ? 8.711 -16.641 -19.844 1 88.44 134 ILE A C 1
ATOM 1073 O O . ILE A 1 134 ? 7.84 -17.5 -19.812 1 88.44 134 ILE A O 1
ATOM 1077 N N . SER A 1 135 ? 8.766 -15.797 -20.844 1 88.12 135 SER A N 1
ATOM 1078 C CA . SER A 1 135 ? 7.641 -15.602 -21.75 1 88.12 135 SER A CA 1
ATOM 1079 C C . SER A 1 135 ? 7.746 -16.516 -22.969 1 88.12 135 SER A C 1
ATOM 1081 O O . SER A 1 135 ? 6.875 -16.5 -23.844 1 88.12 135 SER A O 1
ATOM 1083 N N . ASP A 1 136 ? 8.797 -17.281 -23.141 1 90.44 136 ASP A N 1
ATOM 1084 C CA . ASP A 1 136 ? 8.922 -18.219 -24.266 1 90.44 136 ASP A CA 1
ATOM 1085 C C . ASP A 1 136 ? 9.086 -19.656 -23.766 1 90.44 136 ASP A C 1
ATOM 1087 O O . ASP A 1 136 ? 9.305 -19.875 -22.578 1 90.44 136 ASP A O 1
ATOM 1091 N N . VAL A 1 137 ? 8.891 -20.531 -24.703 1 94.31 137 VAL A N 1
ATOM 1092 C CA . VAL A 1 137 ? 8.898 -21.953 -24.375 1 94.31 137 VAL A CA 1
ATOM 1093 C C . VAL A 1 137 ? 10.25 -22.328 -23.781 1 94.31 137 VAL A C 1
ATOM 1095 O O . VAL A 1 137 ? 10.312 -23.141 -22.844 1 94.31 137 VAL A O 1
ATOM 1098 N N . GLU A 1 138 ? 11.297 -21.797 -24.281 1 94.75 138 GLU A N 1
ATOM 1099 C CA . GLU A 1 138 ? 12.641 -22.094 -23.781 1 94.75 138 GLU A CA 1
ATOM 1100 C C . GLU A 1 138 ? 12.789 -21.672 -22.328 1 94.75 138 GLU A C 1
ATOM 1102 O O . GLU A 1 138 ? 13.391 -22.375 -21.531 1 94.75 138 GLU A O 1
ATOM 1107 N N . GLY A 1 139 ? 12.344 -20.469 -22.016 1 94.56 139 GLY A N 1
ATOM 1108 C CA . GLY A 1 139 ? 12.367 -20.016 -20.641 1 94.56 139 GLY A CA 1
ATOM 1109 C C . GLY A 1 139 ? 11.594 -20.906 -19.703 1 94.56 139 GLY A C 1
ATOM 1110 O O . GLY A 1 139 ? 12.031 -21.172 -18.578 1 94.56 139 GLY A O 1
ATOM 1111 N N . ILE A 1 140 ? 10.453 -21.391 -20.125 1 96.69 140 ILE A N 1
ATOM 1112 C CA . ILE A 1 140 ? 9.633 -22.281 -19.312 1 96.69 140 ILE A CA 1
ATOM 1113 C C . ILE A 1 140 ? 10.367 -23.609 -19.094 1 96.69 140 ILE A C 1
ATOM 1115 O O . ILE A 1 140 ? 10.438 -24.109 -17.969 1 96.69 140 ILE A O 1
ATOM 1119 N N . ARG A 1 141 ? 10.93 -24.125 -20.156 1 96.69 141 ARG A N 1
ATOM 1120 C CA . ARG A 1 141 ? 11.664 -25.391 -20.078 1 96.69 141 ARG A CA 1
ATOM 1121 C C . ARG A 1 141 ? 12.844 -25.281 -19.125 1 96.69 141 ARG A C 1
ATOM 1123 O O . ARG A 1 141 ? 13.078 -26.172 -18.297 1 96.69 141 ARG A O 1
ATOM 1130 N N . GLU A 1 142 ? 13.539 -24.219 -19.266 1 96.31 142 GLU A N 1
ATOM 1131 C CA . GLU A 1 142 ? 14.688 -24 -18.391 1 96.31 142 GLU A CA 1
ATOM 1132 C C . GLU A 1 142 ? 14.25 -23.875 -16.938 1 96.31 142 GLU A C 1
ATOM 1134 O O . GLU A 1 142 ? 14.922 -24.391 -16.031 1 96.31 142 GLU A O 1
ATOM 1139 N N . THR A 1 143 ? 13.188 -23.156 -16.672 1 96.25 143 THR A N 1
ATOM 1140 C CA . THR A 1 143 ? 12.648 -23.031 -15.328 1 96.25 143 THR A CA 1
ATOM 1141 C C . THR A 1 143 ? 12.312 -24.391 -14.742 1 96.25 143 THR A C 1
ATOM 1143 O O . THR A 1 143 ? 12.648 -24.688 -13.594 1 96.25 143 THR A O 1
ATOM 1146 N N . CYS A 1 144 ? 11.617 -25.219 -15.547 1 97.25 144 CYS A N 1
ATOM 1147 C CA . CYS A 1 144 ? 11.242 -26.562 -15.109 1 97.25 144 CYS A CA 1
ATOM 1148 C C . CYS A 1 144 ? 12.477 -27.406 -14.805 1 97.25 144 CYS A C 1
ATOM 1150 O O . CYS A 1 144 ? 12.508 -28.125 -13.797 1 97.25 144 CYS A O 1
ATOM 1152 N N . LYS A 1 145 ? 13.445 -27.266 -15.641 1 95.44 145 LYS A N 1
ATOM 1153 C CA . LYS A 1 145 ? 14.695 -28.016 -15.445 1 95.44 145 LYS A CA 1
ATOM 1154 C C . LYS A 1 145 ? 15.367 -27.625 -14.133 1 95.44 145 LYS A C 1
ATOM 1156 O O . LYS A 1 145 ? 15.867 -28.484 -13.406 1 95.44 145 LYS A O 1
ATOM 1161 N N . ASP A 1 146 ? 15.391 -26.422 -13.781 1 92.56 146 ASP A N 1
ATOM 1162 C CA . ASP A 1 146 ? 16.047 -25.891 -12.594 1 92.56 146 ASP A CA 1
ATOM 1163 C C . ASP A 1 146 ? 15.461 -26.484 -11.32 1 92.56 146 ASP A C 1
ATOM 1165 O O . ASP A 1 146 ? 16.156 -26.641 -10.312 1 92.56 146 ASP A O 1
ATOM 1169 N N . ILE A 1 147 ? 14.195 -26.875 -11.328 1 93.62 147 ILE A N 1
ATOM 1170 C CA . ILE A 1 147 ? 13.562 -27.312 -10.094 1 93.62 147 ILE A CA 1
ATOM 1171 C C . ILE A 1 147 ? 13.312 -28.828 -10.156 1 93.62 147 ILE A C 1
ATOM 1173 O O . ILE A 1 147 ? 12.617 -29.375 -9.305 1 93.62 147 ILE A O 1
ATOM 1177 N N . GLY A 1 148 ? 13.805 -29.453 -11.211 1 95.12 148 GLY A N 1
ATOM 1178 C CA . GLY A 1 148 ? 13.602 -30.891 -11.359 1 95.12 148 GLY A CA 1
ATOM 1179 C C . GLY A 1 148 ? 12.156 -31.25 -11.648 1 95.12 148 GLY A C 1
ATOM 1180 O O . GLY A 1 148 ? 11.664 -32.281 -11.18 1 95.12 148 GLY A O 1
ATOM 1181 N N . PHE A 1 149 ? 11.492 -30.359 -12.375 1 95.75 149 PHE A N 1
ATOM 1182 C CA . PHE A 1 149 ? 10.109 -30.578 -12.781 1 95.75 149 PHE A CA 1
ATOM 1183 C C . PHE A 1 149 ? 10 -31.797 -13.688 1 95.75 149 PHE A C 1
ATOM 1185 O O . PHE A 1 149 ? 10.844 -32.031 -14.555 1 95.75 149 PHE A O 1
ATOM 1192 N N . PRO A 1 150 ? 9.102 -32.688 -13.438 1 97.12 150 PRO A N 1
ATOM 1193 C CA . PRO A 1 150 ? 8.977 -33.875 -14.289 1 97.12 150 PRO A CA 1
ATOM 1194 C C . PRO A 1 150 ? 8.82 -33.5 -15.766 1 97.12 150 PRO A C 1
ATOM 1196 O O . PRO A 1 150 ? 7.895 -32.781 -16.141 1 97.12 150 PRO A O 1
ATOM 1199 N N . THR A 1 151 ? 9.633 -34.062 -16.516 1 96.88 151 THR A N 1
ATOM 1200 C CA . THR A 1 151 ? 9.719 -33.688 -17.922 1 96.88 151 THR A CA 1
ATOM 1201 C C . THR A 1 151 ? 8.422 -34.062 -18.656 1 96.88 151 THR A C 1
ATOM 1203 O O . THR A 1 151 ? 7.977 -33.312 -19.531 1 96.88 151 THR A O 1
ATOM 1206 N N . ASP A 1 152 ? 7.902 -35.156 -18.359 1 97.38 152 ASP A N 1
ATOM 1207 C CA . ASP A 1 152 ? 6.668 -35.594 -19.016 1 97.38 152 ASP A CA 1
ATOM 1208 C C . ASP A 1 152 ? 5.52 -34.625 -18.703 1 97.38 152 ASP A C 1
ATOM 1210 O O . ASP A 1 152 ? 4.734 -34.281 -19.594 1 97.38 152 ASP A O 1
ATOM 1214 N N . VAL A 1 153 ? 5.434 -34.25 -17.453 1 97.81 153 VAL A N 1
ATOM 1215 C CA . VAL A 1 153 ? 4.406 -33.312 -17.047 1 97.81 1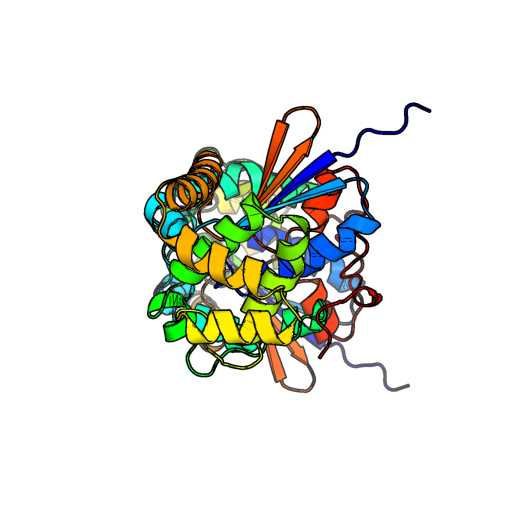53 VAL A CA 1
ATOM 1216 C C . VAL A 1 153 ? 4.633 -31.969 -17.75 1 97.81 153 VAL A C 1
ATOM 1218 O O . VAL A 1 153 ? 3.682 -31.344 -18.234 1 97.81 153 VAL A O 1
ATOM 1221 N N . MET A 1 154 ? 5.867 -31.547 -17.781 1 98.12 154 MET A N 1
ATOM 1222 C CA . MET A 1 154 ? 6.215 -30.281 -18.438 1 98.12 154 MET A CA 1
ATOM 1223 C C . MET A 1 154 ? 5.758 -30.266 -19.891 1 98.12 154 MET A C 1
ATOM 1225 O O . MET A 1 154 ? 5.09 -29.328 -20.328 1 98.12 154 MET A O 1
ATOM 1229 N N . GLU A 1 155 ? 6.137 -31.281 -20.656 1 97.62 155 GLU A N 1
ATOM 1230 C CA . GLU A 1 155 ? 5.793 -31.344 -22.078 1 97.62 155 GLU A CA 1
ATOM 1231 C C . GLU A 1 155 ? 4.285 -31.406 -22.281 1 97.62 155 GLU A C 1
ATOM 1233 O O . GLU A 1 155 ? 3.746 -30.766 -23.188 1 97.62 155 GLU A O 1
ATOM 1238 N N . ASP A 1 156 ? 3.656 -32.188 -21.453 1 98.25 156 ASP A N 1
ATOM 1239 C CA . ASP A 1 156 ? 2.203 -32.312 -21.547 1 98.25 156 ASP A CA 1
ATOM 1240 C C . ASP A 1 156 ? 1.535 -30.953 -21.266 1 98.25 156 ASP A C 1
ATOM 1242 O O . ASP A 1 156 ? 0.618 -30.562 -21.984 1 98.25 156 ASP A O 1
ATOM 1246 N N . CYS A 1 157 ? 1.971 -30.25 -20.219 1 98.38 157 CYS A N 1
ATOM 1247 C CA . CYS A 1 157 ? 1.374 -28.969 -19.828 1 98.38 157 CYS A CA 1
ATOM 1248 C C . CYS A 1 157 ? 1.682 -27.891 -20.859 1 98.38 157 CYS A C 1
ATOM 1250 O O . CYS A 1 157 ? 0.865 -27 -21.094 1 98.38 157 CYS A O 1
ATOM 1252 N N . LEU A 1 158 ? 2.871 -27.922 -21.484 1 97.75 158 LEU A N 1
ATOM 1253 C CA . LEU A 1 158 ? 3.186 -26.984 -22.562 1 97.75 158 LEU A CA 1
ATOM 1254 C C . LEU A 1 158 ? 2.209 -27.141 -23.719 1 97.75 158 LEU A C 1
ATOM 1256 O O . LEU A 1 158 ? 1.738 -26.156 -24.281 1 97.75 158 LEU A O 1
ATOM 1260 N N . GLN A 1 159 ? 1.953 -28.359 -24.062 1 97.12 159 GLN A N 1
ATOM 1261 C CA . GLN A 1 159 ? 0.996 -28.625 -25.125 1 97.12 159 GLN A CA 1
ATOM 1262 C C . GLN A 1 159 ? -0.409 -28.172 -24.734 1 97.12 159 GLN A C 1
ATOM 1264 O O . GLN A 1 159 ? -1.105 -27.531 -25.516 1 97.12 159 GLN A O 1
ATOM 1269 N N . LYS A 1 160 ? -0.806 -28.5 -23.562 1 97.81 160 LYS A N 1
ATOM 1270 C CA . LYS A 1 160 ? -2.154 -28.203 -23.078 1 97.81 160 LYS A CA 1
ATOM 1271 C C . LYS A 1 160 ? -2.363 -26.719 -22.875 1 97.81 160 LYS A C 1
ATOM 1273 O O . LYS A 1 160 ? -3.502 -26.234 -22.828 1 97.81 160 LYS A O 1
ATOM 1278 N N . SER A 1 161 ? -1.295 -26 -22.688 1 96.75 161 SER A N 1
ATOM 1279 C CA . SER A 1 161 ? -1.392 -24.547 -22.469 1 96.75 161 SER A CA 1
ATOM 1280 C C . SER A 1 161 ? -2.113 -23.875 -23.625 1 96.75 161 SER A C 1
ATOM 1282 O O . SER A 1 161 ? -2.645 -22.766 -23.469 1 96.75 161 SER A O 1
ATOM 1284 N N . LYS A 1 162 ? -2.191 -24.5 -24.781 1 96 162 LYS A N 1
ATOM 1285 C CA . LYS A 1 162 ? -2.85 -23.969 -25.953 1 96 162 LYS A CA 1
ATOM 1286 C C . LYS A 1 162 ? -4.293 -24.453 -26.062 1 96 162 LYS A C 1
ATOM 1288 O O . LYS A 1 162 ? -5.062 -23.969 -26.891 1 96 162 LYS A O 1
ATOM 1293 N N . ASP A 1 163 ? -4.66 -25.359 -25.219 1 97.75 163 ASP A N 1
ATOM 1294 C CA . ASP A 1 163 ? -6.008 -25.922 -25.234 1 97.75 163 ASP A CA 1
ATOM 1295 C C . ASP A 1 163 ? -7.023 -24.922 -24.688 1 97.75 163 ASP A C 1
ATOM 1297 O O . ASP A 1 163 ? -6.711 -24.125 -23.797 1 97.75 163 ASP A O 1
ATOM 1301 N N . GLN A 1 164 ? -8.234 -25.031 -25.188 1 98.25 164 GLN A N 1
ATOM 1302 C CA . GLN A 1 164 ? -9.32 -24.156 -24.766 1 98.25 164 GLN A CA 1
ATOM 1303 C C . GLN A 1 164 ? -9.641 -24.344 -23.297 1 98.25 164 GLN A C 1
ATOM 1305 O O . GLN A 1 164 ? -10.016 -23.391 -22.609 1 98.25 164 GLN A O 1
ATOM 1310 N N . THR A 1 165 ? -9.523 -25.531 -22.828 1 98.38 165 THR A N 1
ATOM 1311 C CA . THR A 1 165 ? -9.844 -25.812 -21.422 1 98.38 165 THR A CA 1
ATOM 1312 C C . THR A 1 165 ? -8.945 -25 -20.5 1 98.38 165 THR A C 1
ATOM 1314 O O . THR A 1 165 ? -9.398 -24.5 -19.469 1 98.38 165 THR A O 1
ATOM 1317 N N . VAL A 1 166 ? -7.656 -24.906 -20.812 1 98.62 166 VAL A N 1
ATOM 1318 C CA . VAL A 1 166 ? -6.703 -24.156 -20 1 98.62 166 VAL A CA 1
ATOM 1319 C C . VAL A 1 166 ? -6.992 -22.656 -20.125 1 98.62 166 VAL A C 1
ATOM 1321 O O . VAL A 1 166 ? -6.973 -21.922 -19.125 1 98.62 166 VAL A O 1
ATOM 1324 N N . LYS A 1 167 ? -7.23 -22.203 -21.359 1 98.38 167 LYS A N 1
ATOM 1325 C CA . LYS A 1 167 ? -7.598 -20.812 -21.578 1 98.38 167 LYS A CA 1
ATOM 1326 C C . LYS A 1 167 ? -8.836 -20.422 -20.781 1 98.38 167 LYS A C 1
ATOM 1328 O O . LYS A 1 167 ? -8.883 -19.359 -20.172 1 98.38 167 LYS A O 1
ATOM 1333 N N . ASP A 1 168 ? -9.805 -21.297 -20.75 1 98.62 168 ASP A N 1
ATOM 1334 C CA . ASP A 1 168 ? -11.039 -21.062 -20.016 1 98.62 168 ASP A CA 1
ATOM 1335 C C . ASP A 1 168 ? -10.781 -20.984 -18.516 1 98.62 168 ASP A C 1
ATOM 1337 O O . ASP A 1 168 ? -11.383 -20.172 -17.812 1 98.62 168 ASP A O 1
ATOM 1341 N N . ARG A 1 169 ? -9.961 -21.891 -18.031 1 98.62 169 ARG A N 1
ATOM 1342 C CA . ARG A 1 169 ? -9.656 -21.906 -16.609 1 98.62 169 ARG A CA 1
ATOM 1343 C C . ARG A 1 169 ? -8.93 -20.625 -16.188 1 98.62 169 ARG A C 1
ATOM 1345 O O . ARG A 1 169 ? -9.234 -20.047 -15.148 1 98.62 169 ARG A O 1
ATOM 1352 N N . LEU A 1 170 ? -7.949 -20.203 -16.969 1 98.75 170 LEU A N 1
ATOM 1353 C CA . LEU A 1 170 ? -7.266 -18.953 -16.688 1 98.75 170 LEU A CA 1
ATOM 1354 C C . LEU A 1 170 ? -8.25 -17.781 -16.703 1 98.75 170 LEU A C 1
ATOM 1356 O O . LEU A 1 170 ? -8.211 -16.922 -15.82 1 98.75 170 LEU A O 1
ATOM 1360 N N . LYS A 1 171 ? -9.117 -17.75 -17.672 1 98.56 171 LYS A N 1
ATOM 1361 C CA . LYS A 1 171 ? -10.156 -16.719 -17.766 1 98.56 171 LYS A CA 1
ATOM 1362 C C . LYS A 1 171 ? -11.102 -16.781 -16.578 1 98.56 171 LYS A C 1
ATOM 1364 O O . LYS A 1 171 ? -11.555 -15.75 -16.078 1 98.56 171 LYS A O 1
ATOM 1369 N N . GLN A 1 172 ? -11.422 -17.969 -16.188 1 98.69 172 GLN A N 1
ATOM 1370 C CA . GLN A 1 172 ? -12.328 -18.156 -15.07 1 98.69 172 GLN A CA 1
ATOM 1371 C C . GLN A 1 172 ? -11.781 -17.5 -13.805 1 98.69 172 GLN A C 1
ATOM 1373 O O . GLN A 1 172 ? -12.5 -16.766 -13.125 1 98.69 172 GLN A O 1
ATOM 1378 N N . PHE A 1 173 ? -10.531 -17.766 -13.422 1 98.75 173 PHE A N 1
ATOM 1379 C CA . PHE A 1 173 ? -9.938 -17.156 -12.234 1 98.75 173 PHE A CA 1
ATOM 1380 C C . PHE A 1 173 ? -9.828 -15.641 -12.398 1 98.75 173 PHE A C 1
ATOM 1382 O O . PHE A 1 173 ? -10.023 -14.883 -11.445 1 98.75 173 PHE A O 1
ATOM 1389 N N . THR A 1 174 ? -9.484 -15.188 -13.609 1 98.81 174 THR A N 1
ATOM 1390 C CA . THR A 1 174 ? -9.391 -13.758 -13.883 1 98.81 174 THR A CA 1
ATOM 1391 C C . THR A 1 174 ? -10.742 -13.078 -13.695 1 98.81 174 THR A C 1
ATOM 1393 O O . THR A 1 174 ? -10.836 -12.031 -13.047 1 98.81 174 THR A O 1
ATOM 1396 N N . THR A 1 175 ? -11.781 -13.711 -14.211 1 98.69 175 THR A N 1
ATOM 1397 C CA . THR A 1 175 ? -13.141 -13.172 -14.109 1 98.69 175 THR A CA 1
ATOM 1398 C C . THR A 1 175 ? -13.625 -13.219 -12.664 1 98.69 175 THR A C 1
ATOM 1400 O O . THR A 1 175 ? -14.289 -12.297 -12.195 1 98.69 175 THR A O 1
ATOM 1403 N N . GLN A 1 176 ? -13.336 -14.328 -11.992 1 98.69 176 GLN A N 1
ATOM 1404 C CA . GLN A 1 176 ? -13.68 -14.422 -10.578 1 98.69 176 GLN A CA 1
ATOM 1405 C C . GLN A 1 176 ? -13.086 -13.258 -9.789 1 98.69 176 GLN A C 1
ATOM 1407 O O . GLN A 1 176 ? -13.773 -12.641 -8.969 1 98.69 176 GLN A O 1
ATOM 1412 N N . ALA A 1 177 ? -11.805 -12.969 -9.992 1 98.69 177 ALA A N 1
ATOM 1413 C CA . ALA A 1 177 ? -11.141 -11.859 -9.32 1 98.69 177 ALA A CA 1
ATOM 1414 C C . ALA A 1 177 ? -11.797 -10.523 -9.672 1 98.69 177 ALA A C 1
ATOM 1416 O O . ALA A 1 177 ? -12.016 -9.68 -8.797 1 98.69 177 ALA A O 1
ATOM 1417 N N . LEU A 1 178 ? -12.094 -10.297 -10.961 1 98.5 178 LEU A N 1
ATOM 1418 C CA . LEU A 1 178 ? -12.758 -9.078 -11.406 1 98.5 178 LEU A CA 1
ATOM 1419 C C . LEU A 1 178 ? -14.117 -8.922 -10.727 1 98.5 178 LEU A C 1
ATOM 1421 O O . LEU A 1 178 ? -14.484 -7.82 -10.32 1 98.5 178 LEU A O 1
ATOM 1425 N N . ASP A 1 179 ? -14.844 -10.039 -10.641 1 98.19 179 ASP A N 1
ATOM 1426 C CA . ASP A 1 179 ? -16.172 -10.016 -10.023 1 98.19 179 ASP A CA 1
ATOM 1427 C C . ASP A 1 179 ? -16.078 -9.633 -8.547 1 98.19 179 ASP A C 1
ATOM 1429 O O . ASP A 1 179 ? -17.016 -9.055 -7.996 1 98.19 179 ASP A O 1
ATOM 1433 N N . LEU A 1 180 ? -14.977 -9.922 -7.918 1 97.69 180 LEU A N 1
ATOM 1434 C CA . LEU A 1 180 ? -14.758 -9.57 -6.52 1 97.69 180 LEU A CA 1
ATOM 1435 C C . LEU A 1 180 ? -14.281 -8.125 -6.391 1 97.69 180 LEU A C 1
ATOM 1437 O O . LEU A 1 180 ? -14.188 -7.598 -5.281 1 97.69 180 LEU A O 1
ATOM 1441 N N . GLY A 1 181 ? -13.992 -7.508 -7.559 1 97.81 181 GLY A N 1
ATOM 1442 C CA . GLY A 1 181 ? -13.609 -6.105 -7.562 1 97.81 181 GLY A CA 1
ATOM 1443 C C . GLY A 1 181 ? -12.109 -5.895 -7.723 1 97.81 181 GLY A C 1
ATOM 1444 O O . GLY A 1 181 ? -11.594 -4.828 -7.391 1 97.81 181 GLY A O 1
ATOM 1445 N N . ALA A 1 182 ? -11.367 -6.875 -8.195 1 98.38 182 ALA A N 1
ATOM 1446 C CA . ALA A 1 182 ? -9.922 -6.777 -8.359 1 98.38 182 ALA A CA 1
ATOM 1447 C C . ALA A 1 182 ? -9.555 -5.719 -9.398 1 98.38 182 ALA A C 1
ATOM 1449 O O . ALA A 1 182 ? -10.242 -5.57 -10.414 1 98.38 182 ALA A O 1
ATOM 1450 N N . PHE A 1 183 ? -8.492 -5.012 -9.203 1 98 183 PHE A N 1
ATOM 1451 C CA . PHE A 1 183 ? -8 -3.977 -10.109 1 98 183 PHE A CA 1
ATOM 1452 C C . PHE A 1 183 ? -6.488 -4.078 -10.281 1 98 183 PHE A C 1
ATOM 1454 O O . PHE A 1 183 ? -5.883 -3.266 -10.977 1 98 183 PHE A O 1
ATOM 1461 N N . GLY A 1 184 ? -5.918 -5 -9.641 1 96.88 184 GLY A N 1
ATOM 1462 C CA . GLY A 1 184 ? -4.484 -5.238 -9.656 1 96.88 184 GLY A CA 1
ATOM 1463 C C . GLY A 1 184 ? -4.098 -6.582 -9.062 1 96.88 184 GLY A C 1
ATOM 1464 O O . GLY A 1 184 ? -4.934 -7.484 -8.961 1 96.88 184 GLY A O 1
ATOM 1465 N N . SER A 1 185 ? -2.844 -6.746 -8.742 1 97.44 185 SER A N 1
ATOM 1466 C CA . SER A 1 185 ? -2.301 -7.996 -8.219 1 97.44 185 SER A CA 1
ATOM 1467 C C . SER A 1 185 ? -1.27 -7.734 -7.129 1 97.44 185 SER A C 1
ATOM 1469 O O . SER A 1 185 ? -0.534 -6.746 -7.184 1 97.44 185 SER A O 1
ATOM 1471 N N . PRO A 1 186 ? -1.243 -8.594 -6.109 1 98.56 186 PRO A N 1
ATOM 1472 C CA . PRO A 1 186 ? -2.1 -9.758 -5.879 1 98.56 186 PRO A CA 1
ATOM 1473 C C . PRO A 1 186 ? -3.408 -9.406 -5.176 1 98.56 186 PRO A C 1
ATOM 1475 O O . PRO A 1 186 ? -3.535 -8.312 -4.621 1 98.56 186 PRO A O 1
ATOM 1478 N N . ILE A 1 187 ? -4.336 -10.227 -5.27 1 98.56 187 ILE A N 1
ATOM 1479 C CA . ILE A 1 187 ? -5.473 -10.156 -4.355 1 98.56 187 ILE A CA 1
ATOM 1480 C C . ILE A 1 187 ? -5.539 -11.438 -3.521 1 98.56 187 ILE A C 1
ATOM 1482 O O . ILE A 1 187 ? -5.258 -12.531 -4.02 1 98.56 187 ILE A O 1
ATOM 1486 N N . ILE A 1 188 ? -5.875 -11.305 -2.332 1 98.88 188 ILE A N 1
ATOM 1487 C CA . ILE A 1 188 ? -6.059 -12.391 -1.383 1 98.88 188 ILE A CA 1
ATOM 1488 C C . ILE A 1 188 ? -7.508 -12.414 -0.899 1 98.88 188 ILE A C 1
ATOM 1490 O O . ILE A 1 188 ? -8.039 -11.391 -0.472 1 98.88 188 ILE A O 1
ATOM 1494 N N . VAL A 1 189 ? -8.125 -13.484 -1.006 1 98.69 189 VAL A N 1
ATOM 1495 C CA . VAL A 1 189 ? -9.523 -13.609 -0.61 1 98.69 189 VAL A CA 1
ATOM 1496 C C . VAL A 1 189 ? -9.648 -14.602 0.545 1 98.69 189 VAL A C 1
ATOM 1498 O O . VAL A 1 189 ? -9.281 -15.773 0.412 1 98.69 189 VAL A O 1
ATOM 1501 N N . ALA A 1 190 ? -10.125 -14.156 1.62 1 98.31 190 ALA A N 1
ATOM 1502 C CA . ALA A 1 190 ? -10.383 -15 2.785 1 98.31 190 ALA A CA 1
ATOM 1503 C C . ALA A 1 190 ? -11.852 -15.406 2.857 1 98.31 190 ALA A C 1
ATOM 1505 O O . ALA A 1 190 ? -12.742 -14.578 2.629 1 98.31 190 ALA A O 1
ATOM 1506 N N . HIS A 1 191 ? -12.078 -16.609 3.039 1 97.38 191 HIS A N 1
ATOM 1507 C CA . HIS A 1 191 ? -13.422 -17.125 3.289 1 97.38 191 HIS A CA 1
ATOM 1508 C C . HIS A 1 191 ? -13.656 -17.359 4.777 1 97.38 191 HIS A C 1
ATOM 1510 O O . HIS A 1 191 ? -13.148 -18.328 5.348 1 97.38 191 HIS A O 1
ATOM 1516 N N . VAL A 1 192 ? -14.414 -16.453 5.328 1 94.25 192 VAL A N 1
ATOM 1517 C CA . VAL A 1 192 ? -14.68 -16.5 6.762 1 94.25 192 VAL A CA 1
ATOM 1518 C C . VAL A 1 192 ? -16.172 -16.312 7.016 1 94.25 192 VAL A C 1
ATOM 1520 O O . VAL A 1 192 ? -16.781 -15.383 6.496 1 94.25 192 VAL A O 1
ATOM 1523 N N . ASN A 1 193 ? -16.75 -17.219 7.859 1 91.38 193 ASN A N 1
ATOM 1524 C CA . ASN A 1 193 ? -18.156 -17.156 8.227 1 91.38 193 ASN A CA 1
ATOM 1525 C C . ASN A 1 193 ? -19.047 -17.031 6.996 1 91.38 193 ASN A C 1
ATOM 1527 O O . ASN A 1 193 ? -19.938 -16.188 6.941 1 91.38 193 ASN A O 1
ATOM 1531 N N . ASN A 1 194 ? -18.672 -17.688 5.934 1 91.12 194 ASN A N 1
ATOM 1532 C CA . ASN A 1 194 ? -19.453 -17.812 4.703 1 91.12 194 ASN A CA 1
ATOM 1533 C C . ASN A 1 194 ? -19.438 -16.516 3.902 1 91.12 194 ASN A C 1
ATOM 1535 O O . ASN A 1 194 ? -20.344 -16.266 3.1 1 91.12 194 ASN A O 1
ATOM 1539 N N . LYS A 1 195 ? -18.531 -15.734 4.191 1 94.38 195 LYS A N 1
ATOM 1540 C CA . LYS A 1 195 ? -18.344 -14.5 3.436 1 94.38 195 LYS A CA 1
ATOM 1541 C C . LYS A 1 195 ? -16.938 -14.43 2.836 1 94.38 195 LYS A C 1
ATOM 1543 O O . LYS A 1 195 ? -16 -15.023 3.369 1 94.38 195 LYS A O 1
ATOM 1548 N N . GLN A 1 196 ? -16.875 -13.758 1.727 1 96.5 196 GLN A N 1
ATOM 1549 C CA . GLN A 1 196 ? -15.586 -13.508 1.085 1 96.5 196 GLN A CA 1
ATOM 1550 C C . GLN A 1 196 ? -15.078 -12.102 1.396 1 96.5 196 GLN A C 1
ATOM 1552 O O . GLN A 1 196 ? -15.828 -11.125 1.29 1 96.5 196 GLN A O 1
ATOM 1557 N N . GLU A 1 197 ? -13.898 -12.047 1.867 1 96.75 197 GLU A N 1
ATOM 1558 C CA . GLU A 1 197 ? -13.234 -10.766 2.092 1 96.75 197 GLU A CA 1
ATOM 1559 C C . GLU A 1 197 ? -11.969 -10.648 1.247 1 96.75 197 GLU A C 1
ATOM 1561 O O . GLU A 1 197 ? -11.055 -11.469 1.366 1 96.75 197 GLU A O 1
ATOM 1566 N N . MET A 1 198 ? -11.938 -9.648 0.465 1 97.81 198 MET A N 1
ATOM 1567 C CA . MET A 1 198 ? -10.797 -9.453 -0.427 1 97.81 198 MET A CA 1
ATOM 1568 C C . MET A 1 198 ? -9.82 -8.438 0.149 1 97.81 198 MET A C 1
ATOM 1570 O O . MET A 1 198 ? -10.234 -7.414 0.698 1 97.81 198 MET A O 1
ATOM 1574 N N . ILE A 1 199 ? -8.633 -8.766 0.094 1 98.25 199 ILE A N 1
ATOM 1575 C CA . ILE A 1 199 ? -7.535 -7.867 0.434 1 98.25 199 ILE A CA 1
ATOM 1576 C C . ILE A 1 199 ? -6.621 -7.688 -0.777 1 98.25 199 ILE A C 1
ATOM 1578 O O . ILE A 1 199 ? -6.23 -8.664 -1.419 1 98.25 199 ILE A O 1
ATOM 1582 N N . PHE A 1 200 ? -6.363 -6.48 -1.053 1 98.25 200 PHE A N 1
ATOM 1583 C CA . PHE A 1 200 ? -5.484 -6.184 -2.178 1 98.25 200 PHE A CA 1
ATOM 1584 C C . PHE A 1 200 ? -4.059 -5.922 -1.698 1 98.25 200 PHE A C 1
ATOM 1586 O O . PHE A 1 200 ? -3.85 -5.172 -0.742 1 98.25 200 PHE A O 1
ATOM 1593 N N . GLY A 1 201 ? -3.086 -6.539 -2.459 1 97.31 201 GLY A N 1
ATOM 1594 C CA . GLY A 1 201 ? -1.687 -6.188 -2.285 1 97.31 201 GLY A CA 1
ATOM 1595 C C . GLY A 1 201 ? -0.974 -7.059 -1.269 1 97.31 201 GLY A C 1
ATOM 1596 O O . GLY A 1 201 ? -1.534 -8.047 -0.792 1 97.31 201 GLY A O 1
ATOM 1597 N N . SER A 1 202 ? 0.31 -6.75 -1.018 1 98.19 202 SER A N 1
ATOM 1598 C CA . SER A 1 202 ? 1.161 -7.48 -0.084 1 98.19 202 SER A CA 1
ATOM 1599 C C . SER A 1 202 ? 1.519 -6.621 1.126 1 98.19 202 SER A C 1
ATOM 1601 O O . SER A 1 202 ? 2.633 -6.707 1.645 1 98.19 202 SER A O 1
ATOM 1603 N N . ASP A 1 203 ? 0.641 -5.754 1.543 1 97 203 ASP A N 1
ATOM 1604 C CA . ASP A 1 203 ? 0.943 -4.812 2.617 1 97 203 ASP A CA 1
ATOM 1605 C C . ASP A 1 203 ? -0.153 -4.824 3.682 1 97 203 ASP A C 1
ATOM 1607 O O . ASP A 1 203 ? -0.195 -3.947 4.547 1 97 203 ASP A O 1
ATOM 1611 N N . ARG A 1 204 ? -1.081 -5.758 3.604 1 98.44 204 ARG A N 1
ATOM 1612 C CA . ARG A 1 204 ? -2.213 -5.793 4.523 1 98.44 204 ARG A CA 1
ATOM 1613 C C . ARG A 1 204 ? -2.264 -7.121 5.277 1 98.44 204 ARG A C 1
ATOM 1615 O O . ARG A 1 204 ? -3.346 -7.613 5.602 1 98.44 204 ARG A O 1
ATOM 1622 N N . PHE A 1 205 ? -1.13 -7.742 5.52 1 98.38 205 PHE A N 1
ATOM 1623 C CA . PHE A 1 205 ? -1.094 -9.047 6.172 1 98.38 205 PHE A CA 1
ATOM 1624 C C . PHE A 1 205 ? -1.652 -8.961 7.586 1 98.38 205 PHE A C 1
ATOM 1626 O O . PHE A 1 205 ? -2.379 -9.852 8.031 1 98.38 205 PHE A O 1
ATOM 1633 N N . PRO A 1 206 ? -1.375 -7.867 8.391 1 98 206 PRO A N 1
ATOM 1634 C CA . PRO A 1 206 ? -2.008 -7.773 9.711 1 98 206 PRO A CA 1
ATOM 1635 C C . PRO A 1 206 ? -3.533 -7.723 9.633 1 98 206 PRO A C 1
ATOM 1637 O O . PRO A 1 206 ? -4.219 -8.273 10.492 1 98 206 PRO A O 1
ATOM 1640 N N . ILE A 1 207 ? -4.043 -7.055 8.625 1 98.31 207 ILE A N 1
ATOM 1641 C CA . ILE A 1 207 ? -5.484 -6.984 8.422 1 98.31 207 ILE A CA 1
ATOM 1642 C C . ILE A 1 207 ? -6.027 -8.375 8.086 1 98.31 207 ILE A C 1
ATOM 1644 O O . ILE A 1 207 ? -7.062 -8.789 8.609 1 98.31 207 ILE A O 1
ATOM 1648 N N . LEU A 1 208 ? -5.316 -9.062 7.148 1 98.5 208 LEU A N 1
ATOM 1649 C CA . LEU A 1 208 ? -5.707 -10.43 6.801 1 98.5 208 LEU A CA 1
ATOM 1650 C C . LEU A 1 208 ? -5.738 -11.32 8.039 1 98.5 208 LEU A C 1
ATOM 1652 O O . LEU A 1 208 ? -6.672 -12.109 8.211 1 98.5 208 LEU A O 1
ATOM 1656 N N . ALA A 1 209 ? -4.711 -11.211 8.852 1 98.31 209 ALA A N 1
ATOM 1657 C CA . ALA A 1 209 ? -4.656 -11.992 10.086 1 98.31 209 ALA A CA 1
ATOM 1658 C C . ALA A 1 209 ? -5.871 -11.719 10.969 1 98.31 209 ALA A C 1
ATOM 1660 O O . ALA A 1 209 ? -6.461 -12.648 11.523 1 98.31 209 ALA A O 1
ATOM 1661 N N . LYS A 1 210 ? -6.23 -10.461 11.109 1 97.38 210 LYS A N 1
ATOM 1662 C CA . LYS A 1 210 ? -7.395 -10.094 11.906 1 97.38 210 LYS A CA 1
ATOM 1663 C C . LYS A 1 210 ? -8.672 -10.711 11.344 1 97.38 210 LYS A C 1
ATOM 1665 O O . LYS A 1 210 ? -9.484 -11.258 12.086 1 97.38 210 LYS A O 1
ATOM 1670 N N . ILE A 1 211 ? -8.828 -10.617 10.031 1 97.19 211 ILE A N 1
ATOM 1671 C CA . ILE A 1 211 ? -9.992 -11.172 9.352 1 97.19 211 ILE A CA 1
ATOM 1672 C C . ILE A 1 211 ? -10.07 -12.672 9.617 1 97.19 211 ILE A C 1
ATOM 1674 O O . ILE A 1 211 ? -11.156 -13.211 9.867 1 97.19 211 ILE A O 1
ATOM 1678 N N . LEU A 1 212 ? -8.969 -13.359 9.648 1 97.5 212 LEU A N 1
ATOM 1679 C CA . LEU A 1 212 ? -8.891 -14.805 9.797 1 97.5 212 LEU A CA 1
ATOM 1680 C C . LEU A 1 212 ? -8.906 -15.203 11.273 1 97.5 212 LEU A C 1
ATOM 1682 O O . LEU A 1 212 ? -8.969 -16.391 11.602 1 97.5 212 LEU A O 1
ATOM 1686 N N . GLN A 1 213 ? -8.906 -14.18 12.18 1 96.06 213 GLN A N 1
ATOM 1687 C CA . GLN A 1 213 ? -8.781 -14.43 13.609 1 96.06 213 GLN A CA 1
ATOM 1688 C C . GLN A 1 213 ? -7.516 -15.219 13.93 1 96.06 213 GLN A C 1
ATOM 1690 O O . GLN A 1 213 ? -7.562 -16.203 14.672 1 96.06 213 GLN A O 1
ATOM 1695 N N . GLU A 1 214 ? -6.449 -14.859 13.242 1 97.56 214 GLU A N 1
ATOM 1696 C CA . GLU A 1 214 ? -5.098 -15.375 13.438 1 97.56 214 GLU A CA 1
ATOM 1697 C C . GLU A 1 214 ? -4.152 -14.281 13.922 1 97.56 214 GLU A C 1
ATOM 1699 O O . GLU A 1 214 ? -4.555 -13.125 14.062 1 97.56 214 GLU A O 1
ATOM 1704 N N . GLU A 1 215 ? -2.992 -14.633 14.227 1 97.38 215 GLU A N 1
ATOM 1705 C CA . GLU A 1 215 ? -1.997 -13.672 14.703 1 97.38 215 GLU A CA 1
ATOM 1706 C C . GLU A 1 215 ? -0.957 -13.383 13.625 1 97.38 215 GLU A C 1
ATOM 1708 O O . GLU A 1 215 ? -0.433 -14.297 12.992 1 97.38 215 GLU A O 1
ATOM 1713 N N . TRP A 1 216 ? -0.751 -12.148 13.367 1 97.81 216 TRP A N 1
ATOM 1714 C CA . TRP A 1 216 ? 0.359 -11.758 12.5 1 97.81 216 TRP A CA 1
ATOM 1715 C C . TRP A 1 216 ? 1.678 -11.773 13.266 1 97.81 216 TRP A C 1
ATOM 1717 O O . TRP A 1 216 ? 1.844 -11.039 14.242 1 97.81 216 TRP A O 1
ATOM 1727 N N . MET A 1 217 ? 2.637 -12.477 12.844 1 97.19 217 MET A N 1
ATOM 1728 C CA . MET A 1 217 ? 3.869 -12.703 13.594 1 97.19 217 MET A CA 1
ATOM 1729 C C . MET A 1 217 ? 5.066 -12.094 12.875 1 97.19 217 MET A C 1
ATOM 1731 O O . MET A 1 217 ? 6.215 -12.383 13.211 1 97.19 217 MET A O 1
ATOM 1735 N N . GLY A 1 218 ? 4.836 -11.227 11.914 1 96.62 218 GLY A N 1
ATOM 1736 C CA . GLY A 1 218 ? 5.91 -10.641 11.133 1 96.62 218 GLY A CA 1
ATOM 1737 C C . GLY A 1 218 ? 6.254 -11.445 9.898 1 96.62 218 GLY A C 1
ATOM 1738 O O . GLY A 1 218 ? 5.457 -12.273 9.445 1 96.62 218 GLY A O 1
ATOM 1739 N N . PRO A 1 219 ? 7.375 -11.188 9.281 1 96.75 219 PRO A N 1
ATOM 1740 C CA . PRO A 1 219 ? 7.699 -11.766 7.973 1 96.75 219 PRO A CA 1
ATOM 1741 C C . PRO A 1 219 ? 8.07 -13.242 8.055 1 96.75 219 PRO A C 1
ATOM 1743 O O . PRO A 1 219 ? 8.102 -13.93 7.031 1 96.75 219 PRO A O 1
ATOM 1746 N N . LEU A 1 220 ? 8.422 -13.734 9.219 1 96.94 220 LEU A N 1
ATOM 1747 C CA . LEU A 1 220 ? 8.805 -15.125 9.438 1 96.94 220 LEU A CA 1
ATOM 1748 C C . LEU A 1 220 ? 9.891 -15.555 8.453 1 96.94 220 LEU A C 1
ATOM 1750 O O . LEU A 1 220 ? 9.766 -16.578 7.793 1 96.94 220 LEU A O 1
ATOM 1754 N N . THR A 1 221 ? 10.961 -14.773 8.391 1 95.12 221 THR A N 1
ATOM 1755 C CA . THR A 1 221 ? 12.016 -14.969 7.395 1 95.12 221 THR A CA 1
ATOM 1756 C C . THR A 1 221 ? 12.758 -16.281 7.652 1 95.12 221 THR A C 1
ATOM 1758 O O . THR A 1 221 ? 13.406 -16.812 6.754 1 95.12 221 THR A O 1
ATOM 1761 N N . GLU A 1 222 ? 12.664 -16.859 8.836 1 94.38 222 GLU A N 1
ATOM 1762 C CA . GLU A 1 222 ? 13.281 -18.141 9.148 1 94.38 222 GLU A CA 1
ATOM 1763 C C . GLU A 1 222 ? 12.656 -19.266 8.32 1 94.38 222 GLU A C 1
ATOM 1765 O O . GLU A 1 222 ? 13.25 -20.344 8.172 1 94.38 222 GLU A O 1
ATOM 1770 N N . LEU A 1 223 ? 11.492 -19.016 7.758 1 93.81 223 LEU A N 1
ATOM 1771 C CA . LEU A 1 223 ? 10.789 -20.031 6.984 1 93.81 223 LEU A CA 1
ATOM 1772 C C . LEU A 1 223 ? 10.969 -19.797 5.488 1 93.81 223 LEU A C 1
ATOM 1774 O O . LEU A 1 223 ? 10.328 -20.453 4.668 1 93.81 223 LEU A O 1
ATOM 1778 N N . SE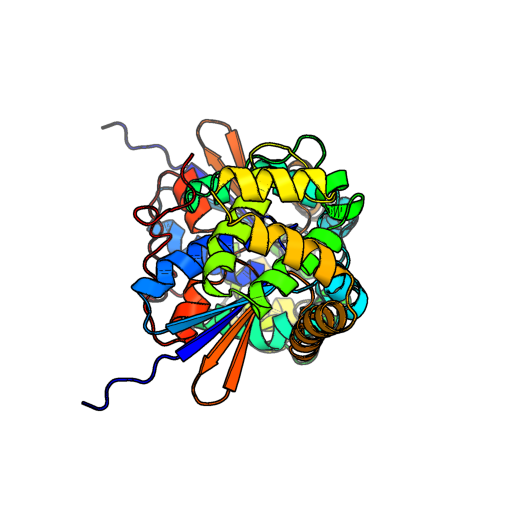R A 1 224 ? 11.789 -18.891 5.125 1 93.06 224 SER A N 1
ATOM 1779 C CA . SER A 1 224 ? 11.969 -18.531 3.725 1 93.06 224 SER A CA 1
ATOM 1780 C C . SER A 1 224 ? 12.453 -19.719 2.904 1 93.06 224 SER A C 1
ATOM 1782 O O . SER A 1 224 ? 13.367 -20.438 3.322 1 93.06 224 SER A O 1
ATOM 1784 N N . LYS A 1 225 ? 11.781 -19.922 1.779 1 85.69 225 LYS A N 1
ATOM 1785 C CA . LYS A 1 225 ? 12.195 -20.953 0.838 1 85.69 225 LYS A CA 1
ATOM 1786 C C . LYS A 1 225 ? 12.875 -20.344 -0.385 1 85.69 225 LYS A C 1
ATOM 1788 O O . LYS A 1 225 ? 13.508 -21.062 -1.169 1 85.69 225 LYS A O 1
ATOM 1793 N N . ALA A 1 226 ? 12.648 -19.094 -0.464 1 79.12 226 ALA A N 1
ATOM 1794 C CA . ALA A 1 226 ? 13.266 -18.422 -1.606 1 79.12 226 ALA A CA 1
ATOM 1795 C C . ALA A 1 226 ? 14.734 -18.125 -1.339 1 79.12 226 ALA A C 1
ATOM 1797 O O . ALA A 1 226 ? 15.086 -17.016 -0.921 1 79.12 226 ALA A O 1
ATOM 1798 N N . LYS A 1 227 ? 15.453 -19.031 -1.054 1 66.94 227 LYS A N 1
ATOM 1799 C CA . LYS A 1 227 ? 16.875 -18.859 -0.725 1 66.94 227 LYS A CA 1
ATOM 1800 C C . LYS A 1 227 ? 17.734 -18.984 -1.972 1 66.94 227 LYS A C 1
ATOM 1802 O O . LYS A 1 227 ? 17.438 -19.766 -2.875 1 66.94 227 LYS A O 1
ATOM 1807 N N . LEU A 1 228 ? 18.547 -17.922 -1.983 1 54.38 228 LEU A N 1
ATOM 1808 C CA . LEU A 1 228 ? 19.578 -18.031 -3.016 1 54.38 228 LEU A CA 1
ATOM 1809 C C . LEU A 1 228 ? 20.469 -19.234 -2.766 1 54.38 228 LEU A C 1
ATOM 1811 O O . LEU A 1 228 ? 20.656 -19.641 -1.619 1 54.38 228 LEU A O 1
ATOM 1815 N N . MET B 1 1 ? 28 7.156 27.219 1 31.95 1 MET B N 1
ATOM 1816 C CA . MET B 1 1 ? 27.406 6.586 26.016 1 31.95 1 MET B CA 1
ATOM 1817 C C . MET B 1 1 ? 26.812 7.68 25.125 1 31.95 1 MET B C 1
ATOM 1819 O O . MET B 1 1 ? 26.031 8.5 25.594 1 31.95 1 MET B O 1
ATOM 1823 N N . ALA B 1 2 ? 27.484 8.148 24.156 1 41.84 2 ALA B N 1
ATOM 1824 C CA . ALA B 1 2 ? 27.109 9.406 23.516 1 41.84 2 ALA B CA 1
ATOM 1825 C C . ALA B 1 2 ? 25.609 9.461 23.266 1 41.84 2 ALA B C 1
ATOM 1827 O O . ALA B 1 2 ? 25.016 8.477 22.828 1 41.84 2 ALA B O 1
ATOM 1828 N N . ALA B 1 3 ? 24.828 10.039 23.953 1 45.12 3 ALA B N 1
ATOM 1829 C CA . ALA B 1 3 ? 23.375 10.219 23.891 1 45.12 3 ALA B CA 1
ATOM 1830 C C . ALA B 1 3 ? 22.875 10.156 22.453 1 45.12 3 ALA B C 1
ATOM 1832 O O . ALA B 1 3 ? 23.312 10.945 21.609 1 45.12 3 ALA B O 1
ATOM 1833 N N . SER B 1 4 ? 22.562 9.008 21.75 1 60.78 4 SER B N 1
ATOM 1834 C CA . SER B 1 4 ? 22.328 8.805 20.328 1 60.78 4 SER B CA 1
ATOM 1835 C C . SER B 1 4 ? 21.453 9.898 19.75 1 60.78 4 SER B C 1
ATOM 1837 O O . SER B 1 4 ? 20.438 10.281 20.344 1 60.78 4 SER B O 1
ATOM 1839 N N . THR B 1 5 ? 21.906 10.875 18.906 1 80.88 5 THR B N 1
ATOM 1840 C CA . THR B 1 5 ? 21.297 12.023 18.266 1 80.88 5 THR B CA 1
ATOM 1841 C C . THR B 1 5 ? 19.969 11.641 17.625 1 80.88 5 THR B C 1
ATOM 1843 O O . THR B 1 5 ? 19.859 10.602 16.969 1 80.88 5 THR B O 1
ATOM 1846 N N . ARG B 1 6 ? 18.844 12.359 18.031 1 92.94 6 ARG B N 1
ATOM 1847 C CA . ARG B 1 6 ? 17.516 12.156 17.484 1 92.94 6 ARG B CA 1
ATOM 1848 C C . ARG B 1 6 ? 17.531 12.25 15.961 1 92.94 6 ARG B C 1
ATOM 1850 O O . ARG B 1 6 ? 18.141 13.164 15.398 1 92.94 6 ARG B O 1
ATOM 1857 N N . LYS B 1 7 ? 17.031 11.281 15.359 1 96.38 7 LYS B N 1
ATOM 1858 C CA . LYS B 1 7 ? 16.906 11.297 13.898 1 96.38 7 LYS B CA 1
ATOM 1859 C C . LYS B 1 7 ? 15.695 12.102 13.461 1 96.38 7 LYS B C 1
ATOM 1861 O O . LYS B 1 7 ? 14.617 11.992 14.047 1 96.38 7 LYS B O 1
ATOM 1866 N N . THR B 1 8 ? 15.875 12.883 12.469 1 97.88 8 THR B N 1
ATOM 1867 C CA . THR B 1 8 ? 14.773 13.688 11.953 1 97.88 8 THR B CA 1
ATOM 1868 C C . THR B 1 8 ? 13.883 12.859 11.031 1 97.88 8 THR B C 1
ATOM 1870 O O . THR B 1 8 ? 14.383 12.133 10.172 1 97.88 8 THR B O 1
ATOM 1873 N N . VAL B 1 9 ? 12.633 12.898 11.219 1 98.62 9 VAL B N 1
ATOM 1874 C CA . VAL B 1 9 ? 11.625 12.312 10.344 1 98.62 9 VAL B CA 1
ATOM 1875 C C . VAL B 1 9 ? 10.617 13.383 9.93 1 98.62 9 VAL B C 1
ATOM 1877 O O . VAL B 1 9 ? 10.039 14.055 10.781 1 98.62 9 VAL B O 1
ATOM 1880 N N . GLU B 1 10 ? 10.43 13.586 8.633 1 98.81 10 GLU B N 1
ATOM 1881 C CA . GLU B 1 10 ? 9.469 14.547 8.109 1 98.81 10 GLU B CA 1
ATOM 1882 C C . GLU B 1 10 ? 8.242 13.844 7.527 1 98.81 10 GLU B C 1
ATOM 1884 O O . GLU B 1 10 ? 8.375 12.898 6.754 1 98.81 10 GLU B O 1
ATOM 1889 N N . LEU B 1 11 ? 7.129 14.219 7.957 1 98.88 11 LEU B N 1
ATOM 1890 C CA . LEU B 1 11 ? 5.883 13.727 7.379 1 98.88 11 LEU B CA 1
ATOM 1891 C C . LEU B 1 11 ? 5.238 14.797 6.5 1 98.88 11 LEU B C 1
ATOM 1893 O O . LEU B 1 11 ? 4.773 15.82 7 1 98.88 11 LEU B O 1
ATOM 1897 N N . PHE B 1 12 ? 5.23 14.617 5.23 1 98.94 12 PHE B N 1
ATOM 1898 C CA . PHE B 1 12 ? 4.535 15.477 4.277 1 98.94 12 PHE B CA 1
ATOM 1899 C C . PHE B 1 12 ? 3.117 14.977 4.035 1 98.94 12 PHE B C 1
ATOM 1901 O O . PHE B 1 12 ? 2.91 13.812 3.695 1 98.94 12 PHE B O 1
ATOM 1908 N N . TYR B 1 13 ? 2.15 15.875 4.188 1 98.88 13 TYR B N 1
ATOM 1909 C CA . TYR B 1 13 ? 0.784 15.367 4.121 1 98.88 13 TYR B CA 1
ATOM 1910 C C . TYR B 1 13 ? -0.183 16.469 3.697 1 98.88 13 TYR B C 1
ATOM 1912 O O . TYR B 1 13 ? 0.139 17.656 3.787 1 98.88 13 TYR B O 1
ATOM 1920 N N . ASP B 1 14 ? -1.21 16.141 3.166 1 98.5 14 ASP B N 1
ATOM 1921 C CA . ASP B 1 14 ? -2.414 16.906 2.895 1 98.5 14 ASP B CA 1
ATOM 1922 C C . ASP B 1 14 ? -3.621 16.328 3.629 1 98.5 14 ASP B C 1
ATOM 1924 O O . ASP B 1 14 ? -3.84 15.117 3.607 1 98.5 14 ASP B O 1
ATOM 1928 N N . VAL B 1 15 ? -4.414 17.172 4.227 1 97.62 15 VAL B N 1
ATOM 1929 C CA . VAL B 1 15 ? -5.473 16.719 5.125 1 97.62 15 VAL B CA 1
ATOM 1930 C C . VAL B 1 15 ? -6.66 16.203 4.312 1 97.62 15 VAL B C 1
ATOM 1932 O O . VAL B 1 15 ? -7.668 15.773 4.875 1 97.62 15 VAL B O 1
ATOM 1935 N N . VAL B 1 16 ? -6.535 16.156 3.025 1 95.12 16 VAL B N 1
ATOM 1936 C CA . VAL B 1 16 ? -7.582 15.594 2.178 1 95.12 16 VAL B CA 1
ATOM 1937 C C . VAL B 1 16 ? -7.434 14.078 2.113 1 95.12 16 VAL B C 1
ATOM 1939 O O . VAL B 1 16 ? -8.406 13.367 1.849 1 95.12 16 VAL B O 1
ATOM 1942 N N . SER B 1 17 ? -6.27 13.547 2.289 1 96.06 17 SER B N 1
ATOM 1943 C CA . SER B 1 17 ? -5.98 12.117 2.146 1 96.06 17 SER B CA 1
ATOM 1944 C C . SER B 1 17 ? -6.246 11.367 3.447 1 96.06 17 SER B C 1
ATOM 1946 O O . SER B 1 17 ? -5.594 11.625 4.461 1 96.06 17 SER B O 1
ATOM 1948 N N . PRO B 1 18 ? -7.113 10.391 3.42 1 96.62 18 PRO B N 1
ATOM 1949 C CA . PRO B 1 18 ? -7.328 9.609 4.641 1 96.62 18 PRO B CA 1
ATOM 1950 C C . PRO B 1 18 ? -6.137 8.719 4.988 1 96.62 18 PRO B C 1
ATOM 1952 O O . PRO B 1 18 ? -5.914 8.414 6.164 1 96.62 18 PRO B O 1
ATOM 1955 N N . TYR B 1 19 ? -5.398 8.258 4.031 1 97.75 19 TYR B N 1
ATOM 1956 C CA . TYR B 1 19 ? -4.199 7.473 4.312 1 97.75 19 TYR B CA 1
ATOM 1957 C C . TYR B 1 19 ? -3.154 8.32 5.031 1 97.75 19 TYR B C 1
ATOM 1959 O O . TYR B 1 19 ? -2.396 7.809 5.859 1 97.75 19 TYR B O 1
ATOM 1967 N N . SER B 1 20 ? -3.107 9.609 4.66 1 98.56 20 SER B N 1
ATOM 1968 C CA . SER B 1 20 ? -2.229 10.523 5.387 1 98.56 20 SER B CA 1
ATOM 1969 C C . SER B 1 20 ? -2.643 10.641 6.852 1 98.56 20 SER B C 1
ATOM 1971 O O . SER B 1 20 ? -1.795 10.805 7.73 1 98.56 20 SER B O 1
ATOM 1973 N N . TRP B 1 21 ? -3.971 10.641 7.102 1 98.5 21 TRP B N 1
ATOM 1974 C CA . TRP B 1 21 ? -4.445 10.68 8.484 1 98.5 21 TRP B CA 1
ATOM 1975 C C . TRP B 1 21 ? -3.902 9.5 9.281 1 98.5 21 TRP B C 1
ATOM 1977 O O . TRP B 1 21 ? -3.432 9.664 10.406 1 98.5 21 TRP B O 1
ATOM 1987 N N . ILE B 1 22 ? -3.947 8.312 8.688 1 98.62 22 ILE B N 1
ATOM 1988 C CA . ILE B 1 22 ? -3.449 7.109 9.344 1 98.62 22 ILE B CA 1
ATOM 1989 C C . ILE B 1 22 ? -1.966 7.273 9.664 1 98.62 22 ILE B C 1
ATOM 1991 O O . ILE B 1 22 ? -1.543 7.051 10.797 1 98.62 22 ILE B O 1
ATOM 1995 N N . ALA B 1 23 ? -1.199 7.648 8.68 1 98.75 23 ALA B N 1
ATOM 1996 C CA . ALA B 1 23 ? 0.234 7.836 8.891 1 98.75 23 ALA B CA 1
ATOM 1997 C C . ALA B 1 23 ? 0.497 8.891 9.961 1 98.75 23 ALA B C 1
ATOM 1999 O O . ALA B 1 23 ? 1.403 8.734 10.781 1 98.75 23 ALA B O 1
ATOM 2000 N N . PHE B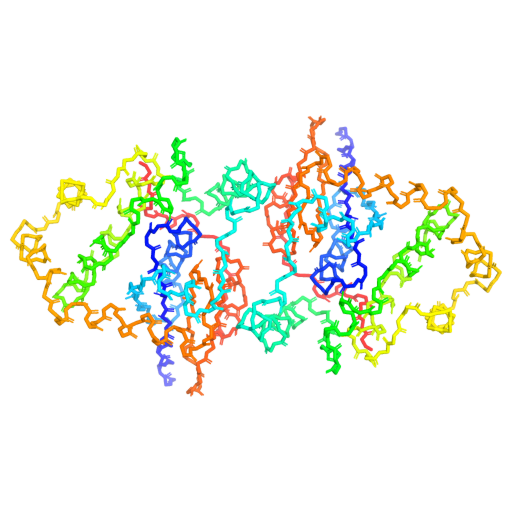 1 24 ? -0.257 9.969 9.914 1 98.75 24 PHE B N 1
ATOM 2001 C CA . PHE B 1 24 ? -0.139 11.07 10.859 1 98.75 24 PHE B CA 1
ATOM 2002 C C . PHE B 1 24 ? -0.323 10.586 12.289 1 98.75 24 PHE B C 1
ATOM 2004 O O . PHE B 1 24 ? 0.509 10.859 13.156 1 98.75 24 PHE B O 1
ATOM 2011 N N . GLU B 1 25 ? -1.374 9.852 12.539 1 98.56 25 GLU B N 1
ATOM 2012 C CA . GLU B 1 25 ? -1.641 9.344 13.883 1 98.56 25 GLU B CA 1
ATOM 2013 C C . GLU B 1 25 ? -0.547 8.383 14.336 1 98.56 25 GLU B C 1
ATOM 2015 O O . GLU B 1 25 ? -0.083 8.453 15.477 1 98.56 25 GLU B O 1
ATOM 2020 N N . VAL B 1 26 ? -0.162 7.488 13.445 1 98.44 26 VAL B N 1
ATOM 2021 C CA . VAL B 1 26 ? 0.849 6.496 13.797 1 98.44 26 VAL B CA 1
ATOM 2022 C C . VAL B 1 26 ? 2.168 7.195 14.117 1 98.44 26 VAL B C 1
ATOM 2024 O O . VAL B 1 26 ? 2.816 6.883 15.125 1 98.44 26 VAL B O 1
ATOM 2027 N N . MET B 1 27 ? 2.566 8.148 13.273 1 98.44 27 MET B N 1
ATOM 2028 C CA . MET B 1 27 ? 3.824 8.859 13.492 1 98.44 27 MET B CA 1
ATOM 2029 C C . MET B 1 27 ? 3.779 9.648 14.797 1 98.44 27 MET B C 1
ATOM 2031 O O . MET B 1 27 ? 4.773 9.719 15.523 1 98.44 27 MET B O 1
ATOM 2035 N N . CYS B 1 28 ? 2.646 10.273 15.086 1 98.12 28 CYS B N 1
ATOM 2036 C CA . CYS B 1 28 ? 2.508 11.016 16.344 1 98.12 28 CYS B CA 1
ATOM 2037 C C . CYS B 1 28 ? 2.643 10.078 17.531 1 98.12 28 CYS B C 1
ATOM 2039 O O . CYS B 1 28 ? 3.24 10.453 18.547 1 98.12 28 CYS B O 1
ATOM 2041 N N . ARG B 1 29 ? 2.092 8.883 17.469 1 97.94 29 ARG B N 1
ATOM 2042 C CA . ARG B 1 29 ? 2.25 7.902 18.531 1 97.94 29 ARG B CA 1
ATOM 2043 C C . ARG B 1 29 ? 3.717 7.527 18.719 1 97.94 29 ARG B C 1
ATOM 2045 O O . ARG B 1 29 ? 4.203 7.453 19.859 1 97.94 29 ARG B O 1
ATOM 2052 N N . TYR B 1 30 ? 4.41 7.328 17.656 1 98.12 30 TYR B N 1
ATOM 2053 C CA . TYR B 1 30 ? 5.77 6.797 17.703 1 98.12 30 TYR B CA 1
ATOM 2054 C C . TYR B 1 30 ? 6.77 7.883 18.062 1 98.12 30 TYR B C 1
ATOM 2056 O O . TYR B 1 30 ? 7.918 7.59 18.406 1 98.12 30 TYR B O 1
ATOM 2064 N N . ARG B 1 31 ? 6.348 9.102 18.062 1 95.88 31 ARG B N 1
ATOM 2065 C CA . ARG B 1 31 ? 7.199 10.203 18.516 1 95.88 31 ARG B CA 1
ATOM 2066 C C . ARG B 1 31 ? 7.711 9.961 19.922 1 95.88 31 ARG B C 1
ATOM 2068 O O . ARG B 1 31 ? 8.805 10.406 20.281 1 95.88 31 ARG B O 1
ATOM 2075 N N . THR B 1 32 ? 6.949 9.211 20.703 1 93.62 32 THR B N 1
ATOM 2076 C CA . THR B 1 32 ? 7.324 8.977 22.094 1 93.62 32 THR B CA 1
ATOM 2077 C C . THR B 1 32 ? 8.008 7.621 22.25 1 93.62 32 THR B C 1
ATOM 2079 O O . THR B 1 32 ? 8.555 7.309 23.312 1 93.62 32 THR B O 1
ATOM 2082 N N . LYS B 1 33 ? 8.023 6.828 21.25 1 97.12 33 LYS B N 1
ATOM 2083 C CA . LYS B 1 33 ? 8.57 5.477 21.328 1 97.12 33 LYS B CA 1
ATOM 2084 C C . LYS B 1 33 ? 9.906 5.387 20.594 1 97.12 33 LYS B C 1
ATOM 2086 O O . LYS B 1 33 ? 10.805 4.656 21.016 1 97.12 33 LYS B O 1
ATOM 2091 N N . TRP B 1 34 ? 9.969 6.082 19.438 1 97.75 34 TRP B N 1
ATOM 2092 C CA . TRP B 1 34 ? 11.211 6.141 18.672 1 97.75 34 TRP B CA 1
ATOM 2093 C C . TRP B 1 34 ? 12.023 7.375 19.047 1 97.75 34 TRP B C 1
ATOM 2095 O O . TRP B 1 34 ? 11.469 8.383 19.469 1 97.75 34 TRP B O 1
ATOM 2105 N N . ASN B 1 35 ? 13.344 7.293 18.969 1 97.25 35 ASN B N 1
ATOM 2106 C CA . ASN B 1 35 ? 14.211 8.445 19.172 1 97.25 35 ASN B CA 1
ATOM 2107 C C . ASN B 1 35 ? 14.273 9.328 17.922 1 97.25 35 ASN B C 1
ATOM 2109 O O . ASN B 1 35 ? 15.312 9.422 17.281 1 97.25 35 ASN B O 1
ATOM 2113 N N . ILE B 1 36 ? 13.141 10.047 17.703 1 97.88 36 ILE B N 1
ATOM 2114 C CA . ILE B 1 36 ? 13.039 10.828 16.484 1 97.88 36 ILE B CA 1
ATOM 2115 C C . ILE B 1 36 ? 12.531 12.227 16.797 1 97.88 36 ILE B C 1
ATOM 2117 O O . ILE B 1 36 ? 11.914 12.445 17.844 1 97.88 36 ILE B O 1
ATOM 2121 N N . ASP B 1 37 ? 12.922 13.141 15.977 1 97.31 37 ASP B N 1
ATOM 2122 C CA . ASP B 1 37 ? 12.289 14.453 15.883 1 97.31 37 ASP B CA 1
ATOM 2123 C C . ASP B 1 37 ? 11.32 14.508 14.703 1 97.31 37 ASP B C 1
ATOM 2125 O O . ASP B 1 37 ? 11.742 14.648 13.547 1 97.31 37 ASP B O 1
ATOM 2129 N N . LEU B 1 38 ? 10.086 14.414 14.961 1 98.25 38 LEU B N 1
ATOM 2130 C CA . LEU B 1 38 ? 9.062 14.406 13.922 1 98.25 38 LEU B CA 1
ATOM 2131 C C . LEU B 1 38 ? 8.711 15.82 13.492 1 98.25 38 LEU B C 1
ATOM 2133 O O . LEU B 1 38 ? 8.359 16.656 14.328 1 98.25 38 LEU B O 1
ATOM 2137 N N . LYS B 1 39 ? 8.812 16.094 12.258 1 98.38 39 LYS B N 1
ATOM 2138 C CA . LYS B 1 39 ? 8.406 17.359 11.664 1 98.38 39 LYS B CA 1
ATOM 2139 C C . LYS B 1 39 ? 7.188 17.188 10.766 1 98.38 39 LYS B C 1
ATOM 2141 O O . LYS B 1 39 ? 7.219 16.406 9.805 1 98.38 39 LYS B O 1
ATOM 2146 N N . LEU B 1 40 ? 6.18 17.891 11.094 1 98.62 40 LEU B N 1
ATOM 2147 C CA . LEU B 1 40 ? 4.977 17.875 10.266 1 98.62 40 LEU B CA 1
ATOM 2148 C C . LEU B 1 40 ? 5.078 18.906 9.148 1 98.62 40 LEU B C 1
ATOM 2150 O O . LEU B 1 40 ? 5.344 20.078 9.406 1 98.62 40 LEU B O 1
ATOM 2154 N N . LYS B 1 41 ? 4.852 18.453 7.977 1 98.69 41 LYS B N 1
ATOM 2155 C CA . LYS B 1 41 ? 5.027 19.328 6.816 1 98.69 41 LYS B CA 1
ATOM 2156 C C . LYS B 1 41 ? 3.785 19.312 5.93 1 98.69 41 LYS B C 1
ATOM 2158 O O . LYS B 1 41 ? 3.707 18.547 4.973 1 98.69 41 LYS B O 1
ATOM 2163 N N . PRO B 1 42 ? 2.92 20.281 6.145 1 98.62 42 PRO B N 1
ATOM 2164 C CA . PRO B 1 42 ? 1.766 20.375 5.25 1 98.62 42 PRO B CA 1
ATOM 2165 C C . PRO B 1 42 ? 2.16 20.719 3.814 1 98.62 42 PRO B C 1
ATOM 2167 O O . PRO B 1 42 ? 2.859 21.703 3.58 1 98.62 42 PRO B O 1
ATOM 2170 N N . PHE B 1 43 ? 1.844 19.938 2.881 1 98.69 43 PHE B N 1
ATOM 2171 C CA . PHE B 1 43 ? 2.0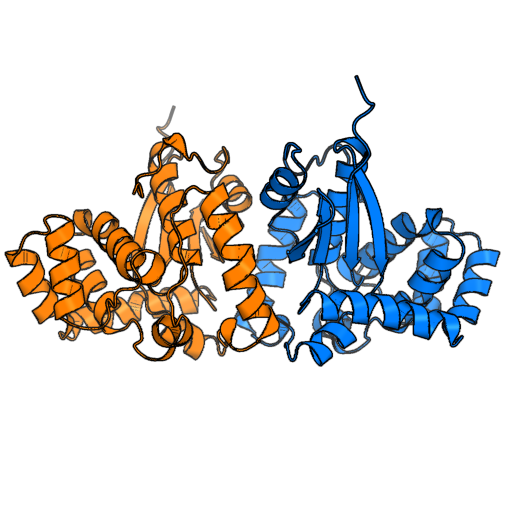49 20.203 1.464 1 98.69 43 PHE B CA 1
ATOM 2172 C C . PHE B 1 43 ? 0.742 20.078 0.692 1 98.69 43 PHE B C 1
ATOM 2174 O O . PHE B 1 43 ? -0.314 19.844 1.283 1 98.69 43 PHE B O 1
ATOM 2181 N N . PHE B 1 44 ? 0.827 20.391 -0.581 1 98.06 44 PHE B N 1
ATOM 2182 C CA . PHE B 1 44 ? -0.386 20.438 -1.39 1 98.06 44 PHE B CA 1
ATOM 2183 C C . PHE B 1 44 ? -0.457 19.25 -2.332 1 98.06 44 PHE B C 1
ATOM 2185 O O . PHE B 1 44 ? 0.255 19.188 -3.336 1 98.06 44 PHE B O 1
ATOM 2192 N N . LEU B 1 45 ? -1.362 18.312 -2.068 1 97.25 45 LEU B N 1
ATOM 2193 C CA . LEU B 1 45 ? -1.457 17.062 -2.816 1 97.25 45 LEU B CA 1
ATOM 2194 C C . LEU B 1 45 ? -1.796 17.328 -4.281 1 97.25 45 LEU B C 1
ATOM 2196 O O . LEU B 1 45 ? -1.317 16.625 -5.172 1 97.25 45 LEU B O 1
ATOM 2200 N N . GLY B 1 46 ? -2.764 18.25 -4.547 1 95.31 46 GLY B N 1
ATOM 2201 C CA . GLY B 1 46 ? -3.043 18.609 -5.93 1 95.31 46 GLY B CA 1
ATOM 2202 C C . GLY B 1 46 ? -1.794 18.938 -6.723 1 95.31 46 GLY B C 1
ATOM 2203 O O . GLY B 1 46 ? -1.655 18.516 -7.875 1 95.31 46 GLY B O 1
ATOM 2204 N N . GLY B 1 47 ? -0.908 19.75 -6.102 1 96.69 47 GLY B N 1
ATOM 2205 C CA . GLY B 1 47 ? 0.361 20.062 -6.734 1 96.69 47 GLY B CA 1
ATOM 2206 C C . GLY B 1 47 ? 1.242 18.859 -6.957 1 96.69 47 GLY B C 1
ATOM 2207 O O . GLY B 1 47 ? 1.931 18.766 -7.977 1 96.69 47 GLY B O 1
ATOM 2208 N N . ILE B 1 48 ? 1.253 17.922 -6.02 1 97.62 48 ILE B N 1
ATOM 2209 C CA . ILE B 1 48 ? 2.041 16.688 -6.129 1 97.62 48 ILE B CA 1
ATOM 2210 C C . ILE B 1 48 ? 1.545 15.867 -7.312 1 97.62 48 ILE B C 1
ATOM 2212 O O . ILE B 1 48 ? 2.344 15.391 -8.125 1 97.62 48 ILE B O 1
ATOM 2216 N N . MET B 1 49 ? 0.215 15.672 -7.379 1 95.25 49 MET B N 1
ATOM 2217 C CA . MET B 1 49 ? -0.372 14.883 -8.461 1 95.25 49 MET B CA 1
ATOM 2218 C C . MET B 1 49 ? -0.061 15.5 -9.812 1 95.25 49 MET B C 1
ATOM 2220 O O . MET B 1 49 ? 0.319 14.797 -10.75 1 95.25 49 MET B O 1
ATOM 2224 N N . SER B 1 50 ? -0.221 16.75 -9.922 1 95.31 50 SER B N 1
ATOM 2225 C CA . SER B 1 50 ? 0.082 17.469 -11.156 1 95.31 50 SER B CA 1
ATOM 2226 C C . SER B 1 50 ? 1.562 17.359 -11.508 1 95.31 50 SER B C 1
ATOM 2228 O O . SER B 1 50 ? 1.915 17.062 -12.656 1 95.31 50 SER B O 1
ATOM 2230 N N . GLY B 1 51 ? 2.426 17.641 -10.586 1 97.12 51 GLY B N 1
ATOM 2231 C CA . GLY B 1 51 ? 3.861 17.625 -10.82 1 97.12 51 GLY B CA 1
ATOM 2232 C C . GLY B 1 51 ? 4.391 16.25 -11.195 1 97.12 51 GLY B C 1
ATOM 2233 O O . GLY B 1 51 ? 5.336 16.141 -11.977 1 97.12 51 GLY B O 1
ATOM 2234 N N . ALA B 1 52 ? 3.83 15.211 -10.633 1 96.88 52 ALA B N 1
ATOM 2235 C CA . ALA B 1 52 ? 4.293 13.844 -10.859 1 96.88 52 ALA B CA 1
ATOM 2236 C C . ALA B 1 52 ? 3.574 13.219 -12.055 1 96.88 52 ALA B C 1
ATOM 2238 O O . ALA B 1 52 ? 3.945 12.133 -12.508 1 96.88 52 ALA B O 1
ATOM 2239 N N . GLY B 1 53 ? 2.549 13.914 -12.578 1 95.06 53 GLY B N 1
ATOM 2240 C CA . GLY B 1 53 ? 1.744 13.352 -13.648 1 95.06 53 GLY B CA 1
ATOM 2241 C C . GLY B 1 53 ? 0.945 12.133 -13.219 1 95.06 53 GLY B C 1
ATOM 2242 O O . GLY B 1 53 ? 0.771 11.195 -13.992 1 95.06 53 GLY B O 1
ATOM 2243 N N . ASN B 1 54 ? 0.614 12.07 -11.961 1 93.31 54 ASN B N 1
ATOM 2244 C CA . ASN B 1 54 ? -0.188 10.977 -11.422 1 93.31 54 ASN B CA 1
ATOM 2245 C C . ASN B 1 54 ? -1.668 11.344 -11.367 1 93.31 54 ASN B C 1
ATOM 2247 O O . ASN B 1 54 ? -2.023 12.523 -11.453 1 93.31 54 ASN B O 1
ATOM 2251 N N . LYS B 1 55 ? -2.488 10.32 -11.352 1 87.94 55 LYS B N 1
ATOM 2252 C CA . LYS B 1 55 ? -3.928 10.5 -11.18 1 87.94 55 LYS B CA 1
ATOM 2253 C C . LYS B 1 55 ? -4.41 9.891 -9.875 1 87.94 55 LYS B C 1
ATOM 2255 O O . LYS B 1 55 ? -3.857 8.891 -9.406 1 87.94 55 LYS B O 1
ATOM 2260 N N . PRO B 1 56 ? -5.402 10.516 -9.32 1 84.06 56 PRO B N 1
ATOM 2261 C CA . PRO B 1 56 ? -5.922 9.961 -8.07 1 84.06 56 PRO B CA 1
ATOM 2262 C C . PRO B 1 56 ? -6.43 8.531 -8.227 1 84.06 56 PRO B C 1
ATOM 2264 O O . PRO B 1 56 ? -7.035 8.195 -9.25 1 84.06 56 PRO B O 1
ATOM 2267 N N . PRO B 1 57 ? -6.238 7.738 -7.242 1 78.88 57 PRO B N 1
ATOM 2268 C CA . PRO B 1 57 ? -6.695 6.348 -7.277 1 78.88 57 PRO B CA 1
ATOM 2269 C C . PRO B 1 57 ? -8.211 6.23 -7.434 1 78.88 57 PRO B C 1
ATOM 2271 O O . PRO B 1 57 ? -8.703 5.223 -7.949 1 78.88 57 PRO B O 1
ATOM 2274 N N . GLY B 1 58 ? -8.906 7.25 -7.043 1 80.75 58 GLY B N 1
ATOM 2275 C CA . GLY B 1 58 ? -10.359 7.223 -7.074 1 80.75 58 GLY B CA 1
ATOM 2276 C C . GLY B 1 58 ? -10.93 7.238 -8.484 1 80.75 58 GLY B C 1
ATOM 2277 O O . GLY B 1 58 ? -12.109 6.961 -8.68 1 80.75 58 GLY B O 1
ATOM 2278 N N . LEU B 1 59 ? -10.047 7.441 -9.445 1 85.75 59 LEU B N 1
ATOM 2279 C CA . LEU B 1 59 ? -10.523 7.496 -10.828 1 85.75 59 LEU B CA 1
ATOM 2280 C C . LEU B 1 59 ? -10.727 6.09 -11.383 1 85.75 59 LEU B C 1
ATOM 2282 O O . LEU B 1 59 ? -11.336 5.922 -12.438 1 85.75 59 LEU B O 1
ATOM 2286 N N . VAL B 1 60 ? -10.242 5.023 -10.742 1 92.38 60 VAL B N 1
ATOM 2287 C CA . VAL B 1 60 ? -10.555 3.627 -11.039 1 92.38 60 VAL B CA 1
ATOM 2288 C C . VAL B 1 60 ? -11.688 3.152 -10.125 1 92.38 60 VAL B C 1
ATOM 2290 O O . VAL B 1 60 ? -11.484 2.943 -8.93 1 92.38 60 VAL B O 1
ATOM 2293 N N . PRO B 1 61 ? -12.859 2.924 -10.727 1 94.94 61 PRO B N 1
ATOM 2294 C CA . PRO B 1 61 ? -14.039 2.652 -9.906 1 94.94 61 PRO B CA 1
ATOM 2295 C C . PRO B 1 61 ? -13.836 1.487 -8.938 1 94.94 61 PRO B C 1
ATOM 2297 O O . PRO B 1 61 ? -14.172 1.591 -7.758 1 94.94 61 PRO B O 1
ATOM 2300 N N . ALA B 1 62 ? -13.289 0.385 -9.414 1 96.12 62 ALA B N 1
ATOM 2301 C CA . ALA B 1 62 ? -13.055 -0.772 -8.555 1 96.12 62 ALA B CA 1
ATOM 2302 C C . ALA B 1 62 ? -12.125 -0.419 -7.402 1 96.12 62 ALA B C 1
ATOM 2304 O O . ALA B 1 62 ? -12.312 -0.886 -6.277 1 96.12 62 ALA B O 1
ATOM 2305 N N . LYS B 1 63 ? -11.094 0.335 -7.684 1 95.38 63 LYS B N 1
ATOM 2306 C CA . LYS B 1 63 ? -10.133 0.759 -6.668 1 95.38 63 LYS B CA 1
ATOM 2307 C C . LYS B 1 63 ? -10.797 1.673 -5.637 1 95.38 63 LYS B C 1
ATOM 2309 O O . LYS B 1 63 ? -10.547 1.546 -4.438 1 95.38 63 LYS B O 1
ATOM 2314 N N . ALA B 1 64 ? -11.562 2.643 -6.098 1 94.81 64 ALA B N 1
ATOM 2315 C CA . ALA B 1 64 ? -12.289 3.549 -5.211 1 94.81 64 ALA B CA 1
ATOM 2316 C C . ALA B 1 64 ? -13.234 2.779 -4.289 1 94.81 64 ALA B C 1
ATOM 2318 O O . ALA B 1 64 ? -13.297 3.049 -3.088 1 94.81 64 ALA B O 1
ATOM 2319 N N . LYS B 1 65 ? -14.008 1.878 -4.914 1 95.94 65 LYS B N 1
ATOM 2320 C CA . LYS B 1 65 ? -14.93 1.068 -4.133 1 95.94 65 LYS B CA 1
ATOM 2321 C C . LYS B 1 65 ? -14.195 0.26 -3.066 1 95.94 65 LYS B C 1
ATOM 2323 O O . LYS B 1 65 ? -14.625 0.211 -1.911 1 95.94 65 LYS B O 1
ATOM 2328 N N . TYR B 1 66 ? -13.125 -0.369 -3.436 1 96.88 66 TYR B N 1
ATOM 2329 C CA . TYR B 1 66 ? -12.328 -1.146 -2.492 1 96.88 66 TYR B CA 1
ATOM 2330 C C . TYR B 1 66 ? -11.812 -0.267 -1.358 1 96.88 66 TYR B C 1
ATOM 2332 O O . TYR B 1 66 ? -11.891 -0.643 -0.187 1 96.88 66 TYR B O 1
ATOM 2340 N N . MET B 1 67 ? -11.258 0.893 -1.702 1 96.19 67 MET B N 1
ATOM 2341 C CA . MET B 1 67 ? -10.695 1.83 -0.731 1 96.19 67 MET B CA 1
ATOM 2342 C C . MET B 1 67 ? -11.75 2.232 0.3 1 96.19 67 MET B C 1
ATOM 2344 O O . MET B 1 67 ? -11.5 2.156 1.505 1 96.19 67 MET B O 1
ATOM 2348 N N . LEU B 1 68 ? -12.898 2.619 -0.175 1 95.81 68 LEU B N 1
ATOM 2349 C CA . LEU B 1 68 ? -13.922 3.221 0.679 1 95.81 68 LEU B CA 1
ATOM 2350 C C . LEU B 1 68 ? -14.672 2.152 1.466 1 95.81 68 LEU B C 1
ATOM 2352 O O . LEU B 1 68 ? -15.039 2.371 2.623 1 95.81 68 LEU B O 1
ATOM 2356 N N . SER B 1 69 ? -14.82 0.979 0.911 1 95.5 69 SER B N 1
ATOM 2357 C CA . SER B 1 69 ? -15.711 0 1.519 1 95.5 69 SER B CA 1
ATOM 2358 C C . SER B 1 69 ? -14.938 -1.051 2.301 1 95.5 69 SER B C 1
ATOM 2360 O O . SER B 1 69 ? -15.492 -1.721 3.174 1 95.5 69 SER B O 1
ATOM 2362 N N . HIS B 1 70 ? -13.648 -1.229 2.006 1 96.06 70 HIS B N 1
ATOM 2363 C CA . HIS B 1 70 ? -12.914 -2.322 2.637 1 96.06 70 HIS B CA 1
ATOM 2364 C C . HIS B 1 70 ? -11.625 -1.822 3.283 1 96.06 70 HIS B C 1
ATOM 2366 O O . HIS B 1 70 ? -11.453 -1.935 4.5 1 96.06 70 HIS B O 1
ATOM 2372 N N . ASP B 1 71 ? -10.852 -1.196 2.451 1 97.38 71 ASP B N 1
ATOM 2373 C CA . ASP B 1 71 ? -9.492 -0.908 2.9 1 97.38 71 ASP B CA 1
ATOM 2374 C C . ASP B 1 71 ? -9.492 0.094 4.051 1 97.38 71 ASP B C 1
ATOM 2376 O O . ASP B 1 71 ? -8.938 -0.175 5.117 1 97.38 71 ASP B O 1
ATOM 2380 N N . LEU B 1 72 ? -10.141 1.26 3.902 1 97.12 72 LEU B N 1
ATOM 2381 C CA . LEU B 1 72 ? -10.109 2.322 4.902 1 97.12 72 LEU B CA 1
ATOM 2382 C C . LEU B 1 72 ? -10.797 1.875 6.191 1 97.12 72 LEU B C 1
ATOM 2384 O O . LEU B 1 72 ? -10.273 2.09 7.285 1 97.12 72 LEU B O 1
ATOM 2388 N N . PRO B 1 73 ? -11.969 1.227 6.129 1 96.88 73 PRO B N 1
ATOM 2389 C CA . PRO B 1 73 ? -12.562 0.726 7.371 1 96.88 73 PRO B CA 1
ATOM 2390 C C . PRO B 1 73 ? -11.648 -0.257 8.102 1 96.88 73 PRO B C 1
ATOM 2392 O O . PRO B 1 73 ? -11.516 -0.182 9.328 1 96.88 73 PRO B O 1
ATOM 2395 N N . ASN B 1 74 ? -11.039 -1.209 7.355 1 97.56 74 ASN B N 1
ATOM 2396 C CA . ASN B 1 74 ? -10.133 -2.176 7.965 1 97.56 74 ASN B CA 1
ATOM 2397 C C . ASN B 1 74 ? -8.93 -1.489 8.617 1 97.56 74 ASN B C 1
ATOM 2399 O O . ASN B 1 74 ? -8.547 -1.836 9.734 1 97.56 74 ASN B O 1
ATOM 2403 N N . LEU B 1 75 ? -8.414 -0.526 7.895 1 98.06 75 LEU B N 1
ATOM 2404 C CA . LEU B 1 75 ? -7.258 0.197 8.422 1 98.06 75 LEU B CA 1
ATOM 2405 C C . LEU B 1 75 ? -7.652 1.05 9.625 1 98.06 75 LEU B C 1
ATOM 2407 O O . LEU B 1 75 ? -6.902 1.138 10.594 1 98.06 75 LEU B O 1
ATOM 2411 N N . GLY B 1 76 ? -8.789 1.771 9.461 1 97.75 76 GLY B N 1
ATOM 2412 C CA . GLY B 1 76 ? -9.289 2.523 10.602 1 97.75 76 GLY B CA 1
ATOM 2413 C C . GLY B 1 76 ? -9.414 1.685 11.859 1 97.75 76 GLY B C 1
ATOM 2414 O O . GLY B 1 76 ? -8.992 2.105 12.938 1 97.75 76 GLY B O 1
ATOM 2415 N N . SER B 1 77 ? -9.969 0.506 11.703 1 96.88 77 SER B N 1
ATOM 2416 C CA . SER B 1 77 ? -10.117 -0.421 12.82 1 96.88 77 SER B CA 1
ATOM 2417 C C . SER B 1 77 ? -8.758 -0.876 13.344 1 96.88 77 SER B C 1
ATOM 2419 O O . SER B 1 77 ? -8.531 -0.882 14.555 1 96.88 77 SER B O 1
ATOM 2421 N N . TYR B 1 78 ? -7.867 -1.275 12.516 1 97.31 78 TYR B N 1
ATOM 2422 C CA . TYR B 1 78 ? -6.566 -1.806 12.914 1 97.31 78 TYR B CA 1
ATOM 2423 C C . TYR B 1 78 ? -5.738 -0.743 13.625 1 97.31 78 TYR B C 1
ATOM 2425 O O . TYR B 1 78 ? -5.098 -1.023 14.641 1 97.31 78 TYR B O 1
ATOM 2433 N N . TYR B 1 79 ? -5.754 0.475 13.117 1 97.81 79 TYR B N 1
ATOM 2434 C CA . TYR B 1 79 ? -4.918 1.541 13.656 1 97.81 79 TYR B CA 1
ATOM 2435 C C . TYR B 1 79 ? -5.688 2.373 14.672 1 97.81 79 TYR B C 1
ATOM 2437 O O . TYR B 1 79 ? -5.133 3.297 15.273 1 97.81 79 TYR B O 1
ATOM 2445 N N . ASN B 1 80 ? -6.941 2.074 14.867 1 97.69 80 ASN B N 1
ATOM 2446 C CA . ASN B 1 80 ? -7.801 2.828 15.773 1 97.69 80 ASN B CA 1
ATOM 2447 C C . ASN B 1 80 ? -7.871 4.301 15.383 1 97.69 80 ASN B C 1
ATOM 2449 O O . ASN B 1 80 ? -7.609 5.18 16.203 1 97.69 80 ASN B O 1
ATOM 2453 N N . VAL B 1 81 ? -8.062 4.574 14.211 1 97.94 81 VAL B N 1
ATOM 2454 C CA . VAL B 1 81 ? -8.383 5.875 13.633 1 97.94 81 VAL B CA 1
ATOM 2455 C C . VAL B 1 81 ? -9.836 5.883 13.164 1 97.94 81 VAL B C 1
ATOM 2457 O O . VAL B 1 81 ? -10.242 5.027 12.375 1 97.94 81 VAL B O 1
ATOM 2460 N N . PRO B 1 82 ? -10.641 6.719 13.672 1 97.56 82 PRO B N 1
ATOM 2461 C CA . PRO B 1 82 ? -12.086 6.629 13.422 1 97.56 82 PRO B CA 1
ATOM 2462 C C . PRO B 1 82 ? -12.484 7.176 12.055 1 97.56 82 PRO B C 1
ATOM 2464 O O . PRO B 1 82 ? -13.242 8.141 11.969 1 97.56 82 PRO B O 1
ATOM 2467 N N . ILE B 1 83 ? -12.133 6.543 11.016 1 97.19 83 ILE B N 1
ATOM 2468 C CA . ILE B 1 83 ? -12.414 6.949 9.641 1 97.19 83 ILE B CA 1
ATOM 2469 C C . ILE B 1 83 ? -13.812 6.5 9.25 1 97.19 83 ILE B C 1
ATOM 2471 O O . ILE B 1 83 ? -14.141 5.312 9.32 1 97.19 83 ILE B O 1
ATOM 2475 N N . VAL B 1 84 ? -14.617 7.348 8.922 1 95.69 84 VAL B N 1
ATOM 2476 C CA . VAL B 1 84 ? -15.922 7.137 8.305 1 95.69 84 VAL B CA 1
ATOM 2477 C C . VAL B 1 84 ? -16 7.926 7 1 95.69 84 VAL B C 1
ATOM 2479 O O . VAL B 1 84 ? -16.125 9.156 7.02 1 95.69 84 VAL B O 1
ATOM 2482 N N . PRO B 1 85 ? -15.922 7.211 5.914 1 92.75 85 PRO B N 1
ATOM 2483 C CA . PRO B 1 85 ? -15.938 7.941 4.645 1 92.75 85 PRO B CA 1
ATOM 2484 C C . PRO B 1 85 ? -17.125 8.891 4.523 1 92.75 85 PRO B C 1
ATOM 2486 O O . PRO B 1 85 ? -18.234 8.555 4.941 1 92.75 85 PRO B O 1
ATOM 2489 N N . PRO B 1 86 ? -16.828 10.094 4.059 1 93.12 86 PRO B N 1
ATOM 2490 C CA . PRO B 1 86 ? -17.938 11.039 3.875 1 93.12 86 PRO B CA 1
ATOM 2491 C C . PRO B 1 86 ? -18.969 10.555 2.848 1 93.12 86 PRO B C 1
ATOM 2493 O O . PRO B 1 86 ? -18.672 9.641 2.068 1 93.12 86 PRO B O 1
ATOM 2496 N N . ALA B 1 87 ? -20.094 11.164 2.869 1 92.38 87 ALA B N 1
ATOM 2497 C CA . ALA B 1 87 ? -21.188 10.789 1.978 1 92.38 87 ALA B CA 1
ATOM 2498 C C . ALA B 1 87 ? -20.797 10.953 0.515 1 92.38 87 ALA B C 1
ATOM 2500 O O . ALA B 1 87 ? -21.219 10.18 -0.345 1 92.38 87 ALA B O 1
ATOM 2501 N N . ASN B 1 88 ? -20.016 11.953 0.24 1 91.88 88 ASN B N 1
ATOM 2502 C CA . ASN B 1 88 ? -19.516 12.219 -1.104 1 91.88 88 ASN B CA 1
ATOM 2503 C C . ASN B 1 88 ? -18 12.375 -1.115 1 91.88 88 ASN B C 1
ATOM 2505 O O . ASN B 1 88 ? -17.484 13.492 -1.227 1 91.88 88 ASN B O 1
ATOM 2509 N N . PRO B 1 89 ? -17.297 11.281 -1.11 1 89.19 89 PRO B N 1
ATOM 2510 C CA . PRO B 1 89 ? -15.844 11.32 -1.039 1 89.19 89 PRO B CA 1
ATOM 2511 C C . PRO B 1 89 ? -15.211 12.055 -2.221 1 89.19 89 PRO B C 1
ATOM 2513 O O . PRO B 1 89 ? -14.203 12.75 -2.059 1 89.19 89 PRO B O 1
ATOM 2516 N N . ALA B 1 90 ? -15.789 11.945 -3.352 1 85.31 90 ALA B N 1
ATOM 2517 C CA . ALA B 1 90 ? -15.258 12.617 -4.539 1 85.31 90 ALA B CA 1
ATOM 2518 C C . ALA B 1 90 ? -15.297 14.133 -4.375 1 85.31 90 ALA B C 1
ATOM 2520 O O . ALA B 1 90 ? -14.375 14.828 -4.801 1 85.31 90 ALA B O 1
ATOM 2521 N N . GLU B 1 91 ? -16.359 14.586 -3.855 1 87.25 91 GLU B N 1
ATOM 2522 C CA . GLU B 1 91 ? -16.484 16.031 -3.621 1 87.25 91 GLU B CA 1
ATOM 2523 C C . GLU B 1 91 ? -15.398 16.516 -2.672 1 87.25 91 GLU B C 1
ATOM 2525 O O . GLU B 1 91 ? -14.805 17.578 -2.898 1 87.25 91 GLU B O 1
ATOM 2530 N N . VAL B 1 92 ? -15.141 15.773 -1.632 1 84.06 92 VAL B N 1
ATOM 2531 C CA . VAL B 1 92 ? -14.141 16.141 -0.64 1 84.06 92 VAL B CA 1
ATOM 2532 C C . VAL B 1 92 ? -12.75 16.094 -1.275 1 84.06 92 VAL B C 1
ATOM 2534 O O . VAL B 1 92 ? -11.953 17.031 -1.094 1 84.06 92 VAL B O 1
ATOM 2537 N N . MET B 1 93 ? -12.531 15.109 -2.062 1 82.75 93 MET B N 1
ATOM 2538 C CA . MET B 1 93 ? -11.172 14.828 -2.525 1 82.75 93 MET B CA 1
ATOM 2539 C C . MET B 1 93 ? -10.859 15.602 -3.803 1 82.75 93 MET B C 1
ATOM 2541 O O . MET B 1 93 ? -9.727 16.031 -4.012 1 82.75 93 MET B O 1
ATOM 2545 N N . PHE B 1 94 ? -11.898 15.961 -4.621 1 81.5 94 PHE B N 1
ATOM 2546 C CA . PHE B 1 94 ? -11.547 16.391 -5.969 1 81.5 94 PHE B CA 1
ATOM 2547 C C . PHE B 1 94 ? -12.281 17.688 -6.332 1 81.5 94 PHE B C 1
ATOM 2549 O O . PHE B 1 94 ? -11.891 18.375 -7.27 1 81.5 94 PHE B O 1
ATOM 2556 N N . ILE B 1 95 ? -13.289 18.047 -5.672 1 80.31 95 ILE B N 1
ATOM 2557 C CA . ILE B 1 95 ? -14.094 19.172 -6.098 1 80.31 95 ILE B CA 1
ATOM 2558 C C . ILE B 1 95 ? -13.82 20.375 -5.191 1 80.31 95 ILE B C 1
ATOM 2560 O O . ILE B 1 95 ? -13.43 21.453 -5.668 1 80.31 95 ILE B O 1
ATOM 2564 N N . LYS B 1 96 ? -14.023 20.25 -3.92 1 82.06 96 LYS B N 1
ATOM 2565 C CA . LYS B 1 96 ? -13.836 21.375 -2.992 1 82.06 96 LYS B CA 1
ATOM 2566 C C . LYS B 1 96 ? -12.359 21.688 -2.799 1 82.06 96 LYS B C 1
ATOM 2568 O O . LYS B 1 96 ? -11.977 22.859 -2.711 1 82.06 96 LYS B O 1
ATOM 2573 N N . GLY B 1 97 ? -11.531 20.594 -2.865 1 82.38 97 GLY B N 1
ATOM 2574 C CA . GLY B 1 97 ? -10.094 20.781 -2.791 1 82.38 97 GLY B CA 1
ATOM 2575 C C . GLY B 1 97 ? -9.609 21.125 -1.396 1 82.38 97 GLY B C 1
ATOM 2576 O O . GLY B 1 97 ? -10.414 21.406 -0.505 1 82.38 97 GLY B O 1
ATOM 2577 N N . THR B 1 98 ? -8.234 21.25 -1.199 1 92.88 98 THR B N 1
ATOM 2578 C CA . THR B 1 98 ? -7.668 21.453 0.129 1 92.88 98 THR B CA 1
ATOM 2579 C C . THR B 1 98 ? -6.676 22.609 0.116 1 92.88 98 THR B C 1
ATOM 2581 O O . THR B 1 98 ? -5.863 22.75 1.033 1 92.88 98 THR B O 1
ATOM 2584 N N . LEU B 1 99 ? -6.789 23.453 -0.922 1 94.25 99 LEU B N 1
ATOM 2585 C CA . LEU B 1 99 ? -5.828 24.547 -0.997 1 94.25 99 LEU B CA 1
ATOM 2586 C C . LEU B 1 99 ? -5.984 25.484 0.192 1 94.25 99 LEU B C 1
ATOM 2588 O O . LEU B 1 99 ? -4.996 25.844 0.839 1 94.25 99 LEU B O 1
ATOM 2592 N N . MET B 1 100 ? -7.156 25.875 0.526 1 94.19 100 MET B N 1
ATOM 2593 C CA . MET B 1 100 ? -7.418 26.844 1.598 1 94.19 100 MET B CA 1
ATOM 2594 C C . MET B 1 100 ? -7.023 26.266 2.951 1 94.19 100 MET B C 1
ATOM 2596 O O . MET B 1 100 ? -6.285 26.891 3.711 1 94.19 100 MET B O 1
ATOM 2600 N N . PRO B 1 101 ? -7.531 25.016 3.303 1 96.56 101 PRO B N 1
ATOM 2601 C CA . PRO B 1 101 ? -7.109 24.484 4.602 1 96.56 101 PRO B CA 1
ATOM 2602 C C . PRO B 1 101 ? -5.605 24.25 4.68 1 96.56 101 PRO B C 1
ATOM 2604 O O . PRO B 1 101 ? -5 24.422 5.742 1 96.56 101 PRO B O 1
ATOM 2607 N N . GLN B 1 102 ? -4.984 23.875 3.57 1 98.25 102 GLN B N 1
ATOM 2608 C CA . GLN B 1 102 ? -3.543 23.656 3.582 1 98.25 102 GLN B CA 1
ATOM 2609 C C . GLN B 1 102 ? -2.785 24.969 3.756 1 98.25 102 GLN B C 1
ATOM 2611 O O . GLN B 1 102 ? -1.732 25 4.398 1 98.25 102 GLN B O 1
ATOM 2616 N N . ARG B 1 103 ? -3.256 26.062 3.135 1 98.31 103 ARG B N 1
ATOM 2617 C CA . ARG B 1 103 ? -2.639 27.359 3.363 1 98.31 103 ARG B CA 1
AT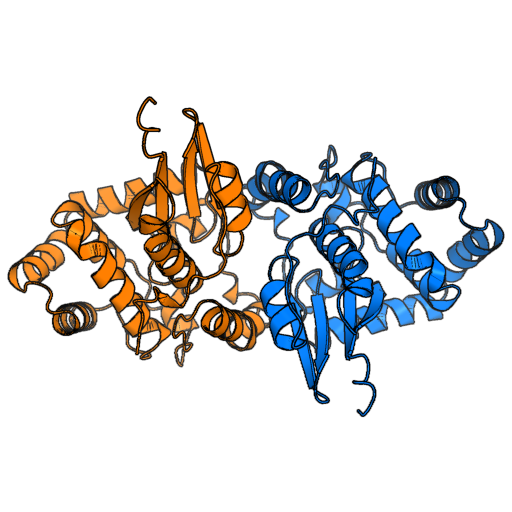OM 2618 C C . ARG B 1 103 ? -2.814 27.797 4.812 1 98.31 103 ARG B C 1
ATOM 2620 O O . ARG B 1 103 ? -1.886 28.344 5.418 1 98.31 103 ARG B O 1
ATOM 2627 N N . PHE B 1 104 ? -4.016 27.641 5.352 1 98.5 104 PHE B N 1
ATOM 2628 C CA . PHE B 1 104 ? -4.25 27.969 6.754 1 98.5 104 PHE B CA 1
ATOM 2629 C C . PHE B 1 104 ? -3.318 27.172 7.66 1 98.5 104 PHE B C 1
ATOM 2631 O O . PHE B 1 104 ? -2.678 27.734 8.547 1 98.5 104 PHE B O 1
ATOM 2638 N N . LEU B 1 105 ? -3.271 25.859 7.438 1 98.5 105 LEU B N 1
ATOM 2639 C CA . LEU B 1 105 ? -2.391 24.984 8.211 1 98.5 105 LEU B CA 1
ATOM 2640 C C . LEU B 1 105 ? -0.94 25.438 8.094 1 98.5 105 LEU B C 1
ATOM 2642 O O . LEU B 1 105 ? -0.193 25.391 9.078 1 98.5 105 LEU B O 1
ATOM 2646 N N . THR B 1 106 ? -0.53 25.797 6.898 1 98.81 106 THR B N 1
ATOM 2647 C CA . THR B 1 106 ? 0.817 26.312 6.664 1 98.81 106 THR B CA 1
ATOM 2648 C C . THR B 1 106 ? 1.065 27.578 7.473 1 98.81 106 THR B C 1
ATOM 2650 O O . THR B 1 106 ? 2.119 27.734 8.094 1 98.81 106 THR B O 1
ATOM 2653 N N . ALA B 1 107 ? 0.128 28.531 7.434 1 98.81 107 ALA B N 1
ATOM 2654 C CA . ALA B 1 107 ? 0.25 29.75 8.227 1 98.81 107 ALA B CA 1
ATOM 2655 C C . ALA B 1 107 ? 0.419 29.438 9.711 1 98.81 107 ALA B C 1
ATOM 2657 O O . ALA B 1 107 ? 1.249 30.031 10.391 1 98.81 107 ALA B O 1
ATOM 2658 N N . VAL B 1 108 ? -0.367 28.484 10.219 1 98.69 108 VAL B N 1
ATOM 2659 C CA . VAL B 1 108 ? -0.281 28.078 11.617 1 98.69 108 VAL B CA 1
ATOM 2660 C C . VAL B 1 108 ? 1.086 27.453 11.891 1 98.69 108 VAL B C 1
ATOM 2662 O O . VAL B 1 108 ? 1.715 27.75 12.906 1 98.69 108 VAL B O 1
ATOM 2665 N N . ASP B 1 109 ? 1.504 26.578 10.969 1 98.44 109 ASP B N 1
ATOM 2666 C CA . ASP B 1 109 ? 2.809 25.938 11.109 1 98.44 109 ASP B CA 1
ATOM 2667 C C . ASP B 1 109 ? 3.922 26.984 11.211 1 98.44 109 ASP B C 1
ATOM 2669 O O . ASP B 1 109 ? 4.875 26.797 11.977 1 98.44 109 ASP B O 1
ATOM 2673 N N . MET B 1 110 ? 3.873 28.078 10.492 1 98.25 110 MET B N 1
ATOM 2674 C CA . MET B 1 110 ? 4.887 29.125 10.469 1 98.25 110 MET B CA 1
ATOM 2675 C C . MET B 1 110 ? 4.863 29.938 11.758 1 98.25 110 MET B C 1
ATOM 2677 O O . MET B 1 110 ? 5.902 30.422 12.211 1 98.25 110 MET B O 1
ATOM 2681 N N . GLN B 1 111 ? 3.725 30.016 12.398 1 97.62 111 GLN B N 1
ATOM 2682 C CA . GLN B 1 111 ? 3.564 30.922 13.539 1 97.62 111 GLN B CA 1
ATOM 2683 C C . GLN B 1 111 ? 3.543 30.141 14.852 1 97.62 111 GLN B C 1
ATOM 2685 O O . GLN B 1 111 ? 4.125 30.562 15.844 1 97.62 111 GLN B O 1
ATOM 2690 N N . ARG B 1 112 ? 2.828 29.062 14.859 1 97.25 112 ARG B N 1
ATOM 2691 C CA . ARG B 1 112 ? 2.605 28.234 16.047 1 97.25 112 ARG B CA 1
ATOM 2692 C C . ARG B 1 112 ? 2.699 26.75 15.703 1 97.25 112 ARG B C 1
ATOM 2694 O O . ARG B 1 112 ? 1.698 26.031 15.742 1 97.25 112 ARG B O 1
ATOM 2701 N N . PRO B 1 113 ? 3.92 26.281 15.469 1 97.19 113 PRO B N 1
ATOM 2702 C CA . PRO B 1 113 ? 4.082 24.875 15.086 1 97.19 113 PRO B CA 1
ATOM 2703 C C . PRO B 1 113 ? 3.547 23.906 16.141 1 97.19 113 PRO B C 1
ATOM 2705 O O . PRO B 1 113 ? 3.164 22.781 15.828 1 97.19 113 PRO B O 1
ATOM 2708 N N . ASP B 1 114 ? 3.41 24.359 17.375 1 96.25 114 ASP B N 1
ATOM 2709 C CA . ASP B 1 114 ? 2.939 23.531 18.469 1 96.25 114 ASP B CA 1
ATOM 2710 C C . ASP B 1 114 ? 1.452 23.203 18.328 1 96.25 114 ASP B C 1
ATOM 2712 O O . ASP B 1 114 ? 0.946 22.281 18.953 1 96.25 114 ASP B O 1
ATOM 2716 N N . LEU B 1 115 ? 0.712 23.922 17.484 1 97.44 115 LEU B N 1
ATOM 2717 C CA . LEU B 1 115 ? -0.733 23.766 17.359 1 97.44 115 LEU B CA 1
ATOM 2718 C C . LEU B 1 115 ? -1.092 22.969 16.109 1 97.44 115 LEU B C 1
ATOM 2720 O O . LEU B 1 115 ? -2.254 22.625 15.906 1 97.44 115 LEU B O 1
ATOM 2724 N N . VAL B 1 116 ? -0.141 22.609 15.305 1 98.06 116 VAL B N 1
ATOM 2725 C CA . VAL B 1 116 ? -0.357 22.031 13.977 1 98.06 116 VAL B CA 1
ATOM 2726 C C . VAL B 1 116 ? -0.922 20.625 14.117 1 98.06 116 VAL B C 1
ATOM 2728 O O . VAL B 1 116 ? -1.803 20.219 13.352 1 98.06 116 VAL B O 1
ATOM 2731 N N . GLU B 1 117 ? -0.382 19.906 15.07 1 97.69 117 GLU B N 1
ATOM 2732 C CA . GLU B 1 117 ? -0.795 18.5 15.227 1 97.69 117 GLU B CA 1
ATOM 2733 C C . GLU B 1 117 ? -2.297 18.406 15.477 1 97.69 117 GLU B C 1
ATOM 2735 O O . GLU B 1 117 ? -3.012 17.734 14.727 1 97.69 117 GLU B O 1
ATOM 2740 N N . ASP B 1 118 ? -2.812 19.094 16.484 1 97.19 118 ASP B N 1
ATOM 2741 C CA . ASP B 1 118 ? -4.227 19 16.828 1 97.19 118 ASP B CA 1
ATOM 2742 C C . ASP B 1 118 ? -5.105 19.547 15.703 1 97.19 118 ASP B C 1
ATOM 2744 O O . ASP B 1 118 ? -6.168 18.984 15.414 1 97.19 118 ASP B O 1
ATOM 2748 N N . LEU B 1 119 ? -4.668 20.656 15.211 1 97.94 119 LEU B N 1
ATOM 2749 C CA . LEU B 1 119 ? -5.434 21.25 14.125 1 97.94 119 LEU B CA 1
ATOM 2750 C C . LEU B 1 119 ? -5.551 20.297 12.945 1 97.94 119 LEU B C 1
ATOM 2752 O O . LEU B 1 1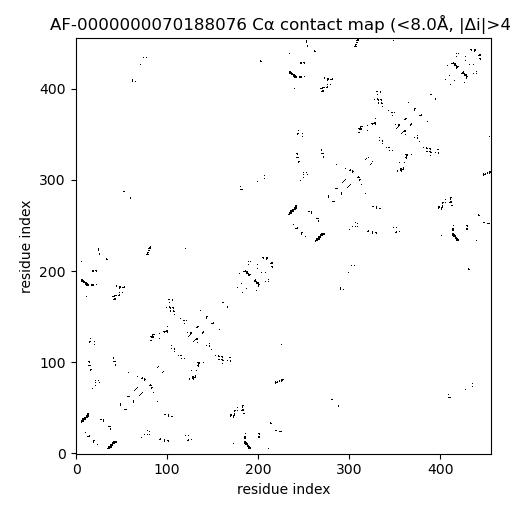19 ? -6.633 20.109 12.383 1 97.94 119 LEU B O 1
ATOM 2756 N N . SER B 1 120 ? -4.43 19.672 12.477 1 98.31 120 SER B N 1
ATOM 2757 C CA . SER B 1 120 ? -4.445 18.719 11.375 1 98.31 120 SER B CA 1
ATOM 2758 C C . SER B 1 120 ? -5.422 17.578 11.656 1 98.31 120 SER B C 1
ATOM 2760 O O . SER B 1 120 ? -6.258 17.25 10.812 1 98.31 120 SER B O 1
ATOM 2762 N N . ARG B 1 121 ? -5.301 17.016 12.828 1 98 121 ARG B N 1
ATOM 2763 C CA . ARG B 1 121 ? -6.176 15.922 13.227 1 98 121 ARG B CA 1
ATOM 2764 C C . ARG B 1 121 ? -7.645 16.328 13.117 1 98 121 ARG B C 1
ATOM 2766 O O . ARG B 1 121 ? -8.469 15.547 12.633 1 98 121 ARG B O 1
ATOM 2773 N N . GLN B 1 122 ? -7.961 17.484 13.531 1 97.12 122 GLN B N 1
ATOM 2774 C CA . GLN B 1 122 ? -9.359 17.906 13.555 1 97.12 122 GLN B CA 1
ATOM 2775 C C . GLN B 1 122 ? -9.875 18.172 12.141 1 97.12 122 GLN B C 1
ATOM 2777 O O . GLN B 1 122 ? -11.07 18 11.875 1 97.12 122 GLN B O 1
ATOM 2782 N N . PHE B 1 123 ? -8.969 18.656 11.242 1 97.19 123 PHE B N 1
ATOM 2783 C CA . PHE B 1 123 ? -9.391 18.766 9.852 1 97.19 123 PHE B CA 1
ATOM 2784 C C . PHE B 1 123 ? -9.805 17.406 9.305 1 97.19 123 PHE B C 1
ATOM 2786 O O . PHE B 1 123 ? -10.852 17.281 8.664 1 97.19 123 PHE B O 1
ATOM 2793 N N . TRP B 1 124 ? -9 16.375 9.547 1 97.31 124 TRP B N 1
ATOM 2794 C CA . TRP B 1 124 ? -9.383 15.031 9.117 1 97.31 124 TRP B CA 1
ATOM 2795 C C . TRP B 1 124 ? -10.672 14.586 9.812 1 97.31 124 TRP B C 1
ATOM 2797 O O . TRP B 1 124 ? -11.562 14.016 9.172 1 97.31 124 TRP B O 1
ATOM 2807 N N . MET B 1 125 ? -10.758 14.812 11.117 1 96.62 125 MET B N 1
ATOM 2808 C CA . MET B 1 125 ? -11.961 14.438 11.852 1 96.62 125 MET B CA 1
ATOM 2809 C C . MET B 1 125 ? -13.203 15.039 11.211 1 96.62 125 MET B C 1
ATOM 2811 O O . MET B 1 125 ? -14.219 14.352 11.055 1 96.62 125 MET B O 1
ATOM 2815 N N . ARG B 1 126 ? -13.094 16.234 10.906 1 95.31 126 ARG B N 1
ATOM 2816 C CA . ARG B 1 126 ? -14.234 16.938 10.32 1 95.31 126 ARG B CA 1
ATOM 2817 C C . ARG B 1 126 ? -14.594 16.344 8.953 1 95.31 126 ARG B C 1
ATOM 2819 O O . ARG B 1 126 ? -15.766 16.094 8.68 1 95.31 126 ARG B O 1
ATOM 2826 N N . ALA B 1 127 ? -13.641 16.109 8.109 1 94.69 127 ALA B N 1
ATOM 2827 C CA . ALA B 1 127 ? -13.883 15.695 6.73 1 94.69 127 ALA B CA 1
ATOM 2828 C C . ALA B 1 127 ? -14.156 14.203 6.648 1 94.69 127 ALA B C 1
ATOM 2830 O O . ALA B 1 127 ? -15.055 13.766 5.914 1 94.69 127 ALA B O 1
ATOM 2831 N N . TRP B 1 128 ? -13.414 13.367 7.426 1 96.31 128 TRP B N 1
ATOM 2832 C CA . TRP B 1 128 ? -13.398 11.93 7.203 1 96.31 128 TRP B CA 1
ATOM 2833 C C . TRP B 1 128 ? -14.055 11.188 8.359 1 96.31 128 TRP B C 1
ATOM 2835 O O . TRP B 1 128 ? -13.969 9.961 8.453 1 96.31 128 TRP B O 1
ATOM 2845 N N . ASN B 1 129 ? -14.602 11.852 9.234 1 96.75 129 ASN B N 1
ATOM 2846 C CA . ASN B 1 129 ? -15.375 11.211 10.305 1 96.75 129 ASN B CA 1
ATOM 2847 C C . ASN B 1 129 ? -16.75 11.852 10.461 1 96.75 129 ASN B C 1
ATOM 2849 O O . ASN B 1 129 ? -17.766 11.156 10.469 1 96.75 129 ASN B O 1
ATOM 2853 N N . LYS B 1 130 ? -16.875 13.203 10.453 1 95.5 130 LYS B N 1
ATOM 2854 C CA . LYS B 1 130 ? -18.109 13.922 10.75 1 95.5 130 LYS B CA 1
ATOM 2855 C C . LYS B 1 130 ? -18.828 14.328 9.469 1 95.5 130 LYS B C 1
ATOM 2857 O O . LYS B 1 130 ? -19.938 14.859 9.516 1 95.5 130 LYS B O 1
ATOM 2862 N N . ASP B 1 131 ? -18.172 14.07 8.344 1 95.12 131 ASP B N 1
ATOM 2863 C CA . ASP B 1 131 ? -18.766 14.383 7.043 1 95.12 131 ASP B CA 1
ATOM 2864 C C . ASP B 1 131 ? -19.094 15.875 6.934 1 95.12 131 ASP B C 1
ATOM 2866 O O . ASP B 1 131 ? -20.188 16.25 6.531 1 95.12 131 ASP B O 1
ATOM 2870 N N . LYS B 1 132 ? -18.156 16.656 7.453 1 92.75 132 LYS B N 1
ATOM 2871 C CA . LYS B 1 132 ? -18.266 18.109 7.352 1 92.75 132 LYS B CA 1
ATOM 2872 C C . LYS B 1 132 ? -17.141 18.672 6.488 1 92.75 132 LYS B C 1
ATOM 2874 O O . LYS B 1 132 ? -16.078 18.062 6.367 1 92.75 132 LYS B O 1
ATOM 2879 N N . GLY B 1 133 ? -17.344 19.781 5.879 1 88.56 133 GLY B N 1
ATOM 2880 C CA . GLY B 1 133 ? -16.359 20.391 4.988 1 88.56 133 GLY B CA 1
ATOM 2881 C C . GLY B 1 133 ? -15.328 21.219 5.715 1 88.56 133 GLY B C 1
ATOM 2882 O O . GLY B 1 133 ? -15.617 21.812 6.762 1 88.56 133 GLY B O 1
ATOM 2883 N N . ILE B 1 134 ? -14.125 21.297 5.129 1 88.12 134 ILE B N 1
ATOM 2884 C CA . ILE B 1 134 ? -13.047 22.094 5.707 1 88.12 134 ILE B CA 1
ATOM 2885 C C . ILE B 1 134 ? -12.578 23.141 4.695 1 88.12 134 ILE B C 1
ATOM 2887 O O . ILE B 1 134 ? -11.633 23.891 4.961 1 88.12 134 ILE B O 1
ATOM 2891 N N . SER B 1 135 ? -13.227 23.281 3.58 1 88.19 135 SER B N 1
ATOM 2892 C CA . SER B 1 135 ? -12.695 24.047 2.455 1 88.19 135 SER B CA 1
ATOM 2893 C C . SER B 1 135 ? -13.133 25.5 2.525 1 88.19 135 SER B C 1
ATOM 2895 O O . SER B 1 135 ? -12.711 26.312 1.706 1 88.19 135 SER B O 1
ATOM 2897 N N . ASP B 1 136 ? -14.008 25.906 3.426 1 90.38 136 ASP B N 1
ATOM 2898 C CA . ASP B 1 136 ? -14.422 27.297 3.551 1 90.38 136 ASP B CA 1
ATOM 2899 C C . ASP B 1 136 ? -14.039 27.859 4.914 1 90.38 136 ASP B C 1
ATOM 2901 O O . ASP B 1 136 ? -13.648 27.125 5.816 1 90.38 136 ASP B O 1
ATOM 2905 N N . VAL B 1 137 ? -14.102 29.156 4.945 1 94.25 137 VAL B N 1
ATOM 2906 C CA . VAL B 1 137 ? -13.672 29.875 6.141 1 94.25 137 VAL B CA 1
ATOM 2907 C C . VAL B 1 137 ? -14.492 29.422 7.344 1 94.25 137 VAL B C 1
ATOM 2909 O O . VAL B 1 137 ? -13.961 29.281 8.445 1 94.25 137 VAL B O 1
ATOM 2912 N N . GLU B 1 138 ? -15.75 29.203 7.148 1 94.81 138 GLU B N 1
ATOM 2913 C CA . GLU B 1 138 ? -16.625 28.781 8.234 1 94.81 138 GLU B CA 1
ATOM 2914 C C . GLU B 1 138 ? -16.188 27.422 8.781 1 94.81 138 GLU B C 1
ATOM 2916 O O . GLU B 1 138 ? -16.203 27.203 10 1 94.81 138 GLU B O 1
ATOM 2921 N N . GLY B 1 139 ? -15.914 26.484 7.902 1 94.62 139 GLY B N 1
ATOM 2922 C CA . GLY B 1 139 ? -15.414 25.203 8.336 1 94.62 139 GLY B CA 1
ATOM 2923 C C . GLY B 1 139 ? -14.125 25.281 9.133 1 94.62 139 GLY B C 1
ATOM 2924 O O . GLY B 1 139 ? -13.953 24.578 10.125 1 94.62 139 GLY B O 1
ATOM 2925 N N . ILE B 1 140 ? -13.227 26.141 8.734 1 96.75 140 ILE B N 1
ATOM 2926 C CA . ILE B 1 140 ? -11.961 26.344 9.445 1 96.75 140 ILE B CA 1
ATOM 2927 C C . ILE B 1 140 ? -12.234 26.922 10.828 1 96.75 140 ILE B C 1
ATOM 2929 O O . ILE B 1 140 ? -11.68 26.438 11.828 1 96.75 140 ILE B O 1
ATOM 2933 N N . ARG B 1 141 ? -13.094 27.906 10.883 1 96.75 141 ARG B N 1
ATOM 2934 C CA . ARG B 1 141 ? -13.422 28.547 12.156 1 96.75 141 ARG B CA 1
ATOM 2935 C C . ARG B 1 141 ? -14.055 27.547 13.125 1 96.75 141 ARG B C 1
ATOM 2937 O O . ARG B 1 141 ? -13.703 27.531 14.305 1 96.75 141 ARG B O 1
ATOM 2944 N N . GLU B 1 142 ? -14.938 26.797 12.594 1 96.44 142 GLU B N 1
ATOM 2945 C CA . GLU B 1 142 ? -15.586 25.781 13.43 1 96.44 142 GLU B CA 1
ATOM 2946 C C . GLU B 1 142 ? -14.578 24.766 13.945 1 96.44 142 GLU B C 1
ATOM 2948 O O . GLU B 1 142 ? -14.656 24.328 15.102 1 96.44 142 GLU B O 1
ATOM 2953 N N . THR B 1 143 ? -13.695 24.328 13.102 1 96.38 143 THR B N 1
ATOM 2954 C CA . THR B 1 143 ? -12.656 23.375 13.5 1 96.38 143 THR B CA 1
ATOM 2955 C C . THR B 1 143 ? -11.812 23.953 14.633 1 96.38 143 THR B C 1
ATOM 2957 O O . THR B 1 143 ? -11.516 23.266 15.609 1 96.38 143 THR B O 1
ATOM 2960 N N . CYS B 1 144 ? -11.391 25.219 14.461 1 97.31 144 CYS B N 1
ATOM 2961 C CA . CYS B 1 144 ? -10.594 25.891 15.477 1 97.31 144 CYS B CA 1
ATOM 2962 C C . CYS B 1 144 ? -11.352 25.984 16.797 1 97.31 144 CYS B C 1
ATOM 2964 O O . CYS B 1 144 ? -10.781 25.75 17.859 1 97.31 144 CYS B O 1
ATOM 2966 N N . LYS B 1 145 ? -12.594 26.297 16.688 1 95.5 145 LYS B N 1
ATOM 2967 C CA . LYS B 1 145 ? -13.438 26.391 17.875 1 95.5 145 LYS B CA 1
ATOM 2968 C C . LYS B 1 145 ? -13.516 25.062 18.609 1 95.5 145 LYS B C 1
ATOM 2970 O O . LYS B 1 145 ? -13.438 25.016 19.844 1 95.5 145 LYS B O 1
ATOM 2975 N N . ASP B 1 146 ? -13.617 24 17.969 1 92.56 146 ASP B N 1
ATOM 2976 C CA . ASP B 1 146 ? -13.773 22.656 18.531 1 92.56 146 ASP B CA 1
ATOM 2977 C C . ASP B 1 146 ? -12.555 22.281 19.375 1 92.56 146 ASP B C 1
ATOM 2979 O O . ASP B 1 146 ? -12.68 21.531 20.359 1 92.56 146 ASP B O 1
ATOM 2983 N N . ILE B 1 147 ? -11.398 22.797 19.078 1 93.56 147 ILE B N 1
ATOM 2984 C CA . ILE B 1 147 ? -10.195 22.359 19.781 1 93.56 147 ILE B CA 1
ATOM 2985 C C . ILE B 1 147 ? -9.703 23.469 20.703 1 93.56 147 ILE B C 1
ATOM 2987 O O . ILE B 1 147 ? -8.602 23.375 21.266 1 93.56 147 ILE B O 1
ATOM 2991 N N . GLY B 1 148 ? -10.477 24.531 20.797 1 95.19 148 GLY B N 1
ATOM 2992 C CA . GLY B 1 148 ? -10.07 25.641 21.641 1 95.19 148 GLY B CA 1
ATOM 2993 C C . GLY B 1 148 ? -8.867 26.391 21.109 1 95.19 148 GLY B C 1
ATOM 2994 O O . GLY B 1 148 ? -8.023 26.859 21.875 1 95.19 148 GLY B O 1
ATOM 2995 N N . PHE B 1 149 ? -8.797 26.438 19.781 1 95.69 149 PHE B N 1
ATOM 2996 C CA . PHE B 1 149 ? -7.734 27.172 19.094 1 95.69 149 PHE B CA 1
ATOM 2997 C C . PHE B 1 149 ? -7.789 28.656 19.438 1 95.69 149 PHE B C 1
ATOM 2999 O O . PHE B 1 149 ? -8.875 29.25 19.484 1 95.69 149 PHE B O 1
ATOM 3006 N N . PRO B 1 150 ? -6.715 29.266 19.781 1 97.06 150 PRO B N 1
ATOM 3007 C CA . PRO B 1 150 ? -6.75 30.688 20.094 1 97.06 150 PRO B CA 1
ATOM 3008 C C . PRO B 1 150 ? -7.348 31.531 18.969 1 97.06 150 PRO B C 1
ATOM 3010 O O . PRO B 1 150 ? -6.852 31.5 17.844 1 97.06 150 PRO B O 1
ATOM 3013 N N . THR B 1 151 ? -8.281 32.25 19.328 1 96.88 151 THR B N 1
ATOM 3014 C CA . THR B 1 151 ? -9.062 33 18.344 1 96.88 151 THR B CA 1
ATOM 3015 C C . THR B 1 151 ? -8.188 34.031 17.609 1 96.88 151 THR B C 1
ATOM 3017 O O . THR B 1 151 ? -8.344 34.25 16.406 1 96.88 151 THR B O 1
ATOM 3020 N N . ASP B 1 152 ? -7.375 34.688 18.328 1 97.31 152 ASP B N 1
ATOM 3021 C CA . ASP B 1 152 ? -6.504 35.688 17.719 1 97.31 152 ASP B CA 1
ATOM 3022 C C . ASP B 1 152 ? -5.562 35.062 16.688 1 97.31 152 ASP B C 1
ATOM 3024 O O . ASP B 1 152 ? -5.348 35.625 15.609 1 97.31 152 ASP B O 1
ATOM 3028 N N . VAL B 1 153 ? -5.016 33.938 17.062 1 97.75 153 VAL B N 1
ATOM 3029 C CA . VAL B 1 153 ? -4.137 33.219 16.156 1 97.75 153 VAL B CA 1
ATOM 3030 C C . VAL B 1 153 ? -4.922 32.75 14.922 1 97.75 153 VAL B C 1
ATOM 3032 O O . VAL B 1 153 ? -4.434 32.875 13.797 1 97.75 153 VAL B O 1
ATOM 3035 N N . MET B 1 154 ? -6.09 32.25 15.156 1 98.12 154 MET B N 1
ATOM 3036 C CA . MET B 1 154 ? -6.941 31.797 14.062 1 98.12 154 MET B CA 1
ATOM 3037 C C . MET B 1 154 ? -7.195 32.906 13.062 1 98.12 154 MET B C 1
ATOM 3039 O O . MET B 1 154 ? -7 32.719 11.859 1 98.12 154 MET B O 1
ATOM 3043 N N . GLU B 1 155 ? -7.668 34.062 13.531 1 97.62 155 GLU B N 1
ATOM 3044 C CA . GLU B 1 155 ? -7.992 35.188 12.648 1 97.62 155 GLU B CA 1
ATOM 3045 C C . GLU B 1 155 ? -6.75 35.656 11.914 1 97.62 155 GLU B C 1
ATOM 3047 O O . GLU B 1 155 ? -6.82 36 10.727 1 97.62 155 GLU B O 1
ATOM 3052 N N . ASP B 1 156 ? -5.672 35.75 12.641 1 98.19 156 ASP B N 1
ATOM 3053 C CA . ASP B 1 156 ? -4.426 36.188 12.023 1 98.19 156 ASP B CA 1
ATOM 3054 C C . ASP B 1 156 ? -3.996 35.219 10.922 1 98.19 156 ASP B C 1
ATOM 3056 O O . ASP B 1 156 ? -3.602 35.656 9.836 1 98.19 156 ASP B O 1
ATOM 3060 N N . CYS B 1 157 ? -4.062 33.906 11.172 1 98.38 157 CYS B N 1
ATOM 3061 C CA . CYS B 1 157 ? -3.633 32.906 10.211 1 98.38 157 CYS B CA 1
ATOM 3062 C C . CYS B 1 157 ? -4.586 32.844 9.016 1 98.38 157 CYS B C 1
ATOM 3064 O O . CYS B 1 157 ? -4.16 32.594 7.895 1 98.38 157 CYS B O 1
ATOM 3066 N N . LEU B 1 158 ? -5.887 33.062 9.234 1 97.75 158 LEU B N 1
ATOM 3067 C CA . LEU B 1 158 ? -6.832 33.156 8.125 1 97.75 158 LEU B CA 1
ATOM 3068 C C . LEU B 1 158 ? -6.465 34.281 7.172 1 97.75 158 LEU B C 1
ATOM 3070 O O . LEU B 1 158 ? -6.508 34.125 5.949 1 97.75 158 LEU B O 1
ATOM 3074 N N . GLN B 1 159 ? -6.145 35.375 7.73 1 97.19 159 GLN B N 1
ATOM 3075 C CA . GLN B 1 159 ? -5.734 36.531 6.914 1 97.19 159 GLN B CA 1
ATOM 3076 C C . GLN B 1 159 ? -4.426 36.219 6.18 1 97.19 159 GLN B C 1
ATOM 3078 O O . GLN B 1 159 ? -4.305 36.5 4.984 1 97.19 159 GLN B O 1
ATOM 3083 N N . LYS B 1 160 ? -3.492 35.688 6.871 1 97.81 160 LYS B N 1
ATOM 3084 C CA . LYS B 1 160 ? -2.162 35.406 6.328 1 97.81 160 LYS B CA 1
ATOM 3085 C C . LYS B 1 160 ? -2.203 34.312 5.273 1 97.81 160 LYS B C 1
ATOM 3087 O O . LYS B 1 160 ? -1.288 34.188 4.457 1 97.81 160 LYS B O 1
ATOM 3092 N N . SER B 1 161 ? -3.197 33.5 5.336 1 96.81 161 SER B N 1
ATOM 3093 C CA . SER B 1 161 ? -3.316 32.375 4.379 1 96.81 161 SER B CA 1
ATOM 3094 C C . SER B 1 161 ? -3.348 32.906 2.945 1 96.81 161 SER B C 1
ATOM 3096 O O . SER B 1 161 ? -3.045 32.156 2.008 1 96.81 161 SER B O 1
ATOM 3098 N N . LYS B 1 162 ? -3.652 34.156 2.75 1 96.06 162 LYS B N 1
ATOM 3099 C CA . LYS B 1 162 ? -3.717 34.781 1.432 1 96.06 162 LYS B CA 1
ATOM 3100 C C . LYS B 1 162 ? -2.402 35.469 1.084 1 96.06 162 LYS B C 1
ATOM 3102 O O . LYS B 1 162 ? -2.201 35.906 -0.054 1 96.06 162 LYS B O 1
ATOM 3107 N N . ASP B 1 163 ? -1.513 35.562 2.033 1 97.75 163 ASP B N 1
ATOM 3108 C CA . ASP B 1 163 ? -0.23 36.219 1.823 1 97.75 163 ASP B CA 1
ATOM 3109 C C . ASP B 1 163 ? 0.69 35.375 0.946 1 97.75 163 ASP B C 1
ATOM 3111 O O . ASP B 1 163 ? 0.65 34.156 1.003 1 97.75 163 ASP B O 1
ATOM 3115 N N . GLN B 1 164 ? 1.551 36.062 0.212 1 98.25 164 GLN B N 1
ATOM 3116 C CA . GLN B 1 164 ? 2.506 35.375 -0.667 1 98.25 164 GLN B CA 1
ATOM 3117 C C . GLN B 1 164 ? 3.479 34.531 0.13 1 98.25 164 GLN B C 1
ATOM 3119 O O . GLN B 1 164 ? 3.912 33.469 -0.341 1 98.25 164 GLN B O 1
ATOM 3124 N N . THR B 1 165 ? 3.822 34.969 1.277 1 98.38 165 THR B N 1
ATOM 3125 C CA . THR B 1 165 ? 4.781 34.219 2.092 1 98.38 165 THR B CA 1
ATOM 3126 C C . THR B 1 165 ? 4.246 32.844 2.424 1 98.38 165 THR B C 1
ATOM 3128 O O . THR B 1 165 ? 4.996 31.859 2.42 1 98.38 165 THR B O 1
ATOM 3131 N N . VAL B 1 166 ? 2.967 32.719 2.762 1 98.62 166 VAL B N 1
ATOM 3132 C CA . VAL B 1 166 ? 2.344 31.438 3.086 1 98.62 166 VAL B CA 1
ATOM 3133 C C . VAL B 1 166 ? 2.229 30.594 1.826 1 98.62 166 VAL B C 1
ATOM 3135 O O . VAL B 1 166 ? 2.508 29.391 1.855 1 98.62 166 VAL B O 1
ATOM 3138 N N . LYS B 1 167 ? 1.787 31.219 0.73 1 98.38 167 LYS B N 1
ATOM 3139 C CA . LYS B 1 167 ? 1.717 30.516 -0.549 1 98.38 167 LYS B CA 1
ATOM 3140 C C . LYS B 1 167 ? 3.076 29.938 -0.935 1 98.38 167 LYS B C 1
ATOM 3142 O O . LYS B 1 167 ? 3.164 28.797 -1.388 1 98.38 167 LYS B O 1
ATOM 3147 N N . ASP B 1 168 ? 4.109 30.719 -0.739 1 98.62 168 ASP B N 1
ATOM 3148 C CA . ASP B 1 168 ? 5.465 30.281 -1.07 1 98.62 168 ASP B CA 1
ATOM 3149 C C . ASP B 1 168 ? 5.898 29.109 -0.191 1 98.62 168 ASP B C 1
ATOM 3151 O O . ASP B 1 168 ? 6.562 28.188 -0.663 1 98.62 168 ASP B O 1
ATOM 3155 N N . ARG B 1 169 ? 5.586 29.203 1.079 1 98.62 169 ARG B N 1
ATOM 3156 C CA . ARG B 1 169 ? 5.961 28.125 1.995 1 98.62 169 ARG B CA 1
ATOM 3157 C C . ARG B 1 169 ? 5.254 26.828 1.633 1 98.62 169 ARG B C 1
ATOM 3159 O O . ARG B 1 169 ? 5.867 25.766 1.649 1 98.62 169 ARG B O 1
ATOM 3166 N N . LEU B 1 170 ? 3.973 26.891 1.362 1 98.75 170 LEU B N 1
ATOM 3167 C CA . LEU B 1 170 ? 3.244 25.703 0.922 1 98.75 170 LEU B CA 1
ATOM 3168 C C . LEU B 1 170 ? 3.854 25.141 -0.355 1 98.75 170 LEU B C 1
ATOM 3170 O O . LEU B 1 170 ? 4.035 23.922 -0.474 1 98.75 170 LEU B O 1
ATOM 3174 N N . LYS B 1 171 ? 4.156 26 -1.291 1 98.56 171 LYS B N 1
ATOM 3175 C CA . LYS B 1 171 ? 4.801 25.594 -2.537 1 98.56 171 LYS B CA 1
ATOM 3176 C C . LYS B 1 171 ? 6.176 24.984 -2.273 1 98.56 171 LYS B C 1
ATOM 3178 O O . LYS B 1 171 ? 6.574 24.016 -2.943 1 98.56 171 LYS B O 1
ATOM 3183 N N . GLN B 1 172 ? 6.871 25.562 -1.372 1 98.69 172 GLN B N 1
ATOM 3184 C CA . GLN B 1 172 ? 8.203 25.078 -1.028 1 98.69 172 GLN B CA 1
ATOM 3185 C C . GLN B 1 172 ? 8.164 23.625 -0.57 1 98.69 172 GLN B C 1
ATOM 3187 O O . GLN B 1 172 ? 8.938 22.797 -1.051 1 98.69 172 GLN B O 1
ATOM 3192 N N . PHE B 1 173 ? 7.297 23.266 0.387 1 98.81 173 PHE B N 1
ATOM 3193 C CA . PHE B 1 173 ? 7.188 21.891 0.855 1 98.81 173 PHE B CA 1
ATOM 3194 C C . PHE B 1 173 ? 6.707 20.969 -0.264 1 98.81 173 PHE B C 1
ATOM 3196 O O . PHE B 1 173 ? 7.152 19.828 -0.373 1 98.81 173 PHE B O 1
ATOM 3203 N N . THR B 1 174 ? 5.77 21.453 -1.083 1 98.81 174 THR B N 1
ATOM 3204 C CA . THR B 1 174 ? 5.27 20.672 -2.209 1 98.81 174 THR B CA 1
ATOM 3205 C C . THR B 1 174 ? 6.391 20.359 -3.195 1 98.81 174 THR B C 1
ATOM 3207 O O . THR B 1 174 ? 6.547 19.219 -3.631 1 98.81 174 THR B O 1
ATOM 3210 N N . THR B 1 175 ? 7.195 21.375 -3.49 1 98.69 175 THR B N 1
ATOM 3211 C CA . THR B 1 175 ? 8.312 21.219 -4.418 1 98.69 175 THR B CA 1
ATOM 3212 C C . THR B 1 175 ? 9.391 20.312 -3.818 1 98.69 175 THR B C 1
ATOM 3214 O O . THR B 1 175 ? 9.992 19.5 -4.523 1 98.69 175 THR B O 1
ATOM 3217 N N . GLN B 1 176 ? 9.672 20.531 -2.541 1 98.69 176 GLN B N 1
ATOM 3218 C CA . GLN B 1 176 ? 10.625 19.656 -1.86 1 98.69 176 GLN B CA 1
ATOM 3219 C C . GLN B 1 176 ? 10.219 18.188 -1.999 1 98.69 176 GLN B C 1
ATOM 3221 O O . GLN B 1 176 ? 11.055 17.344 -2.299 1 98.69 176 GLN B O 1
ATOM 3226 N N . ALA B 1 177 ? 8.961 17.875 -1.74 1 98.69 177 ALA B N 1
ATOM 3227 C CA . ALA B 1 177 ? 8.453 16.5 -1.868 1 98.69 177 ALA B CA 1
ATOM 3228 C C . ALA B 1 177 ? 8.594 16 -3.303 1 98.69 177 ALA B C 1
ATOM 3230 O O . ALA B 1 177 ? 8.992 14.859 -3.527 1 98.69 177 ALA B O 1
ATOM 3231 N N . LEU B 1 178 ? 8.219 16.828 -4.289 1 98.5 178 LEU B N 1
ATOM 3232 C CA . LEU B 1 178 ? 8.352 16.469 -5.695 1 98.5 178 LEU B CA 1
ATOM 3233 C C . LEU B 1 178 ? 9.805 16.156 -6.047 1 98.5 178 LEU B C 1
ATOM 3235 O O . LEU B 1 178 ? 10.078 15.203 -6.777 1 98.5 178 LEU B O 1
ATOM 3239 N N . ASP B 1 179 ? 10.711 17 -5.535 1 98.19 179 ASP B N 1
ATOM 3240 C CA . ASP B 1 179 ? 12.133 16.812 -5.805 1 98.19 179 ASP B CA 1
ATOM 3241 C C . ASP B 1 179 ? 12.633 15.492 -5.242 1 98.19 179 ASP B C 1
ATOM 3243 O O . ASP B 1 179 ? 13.578 14.898 -5.777 1 98.19 179 ASP B O 1
ATOM 3247 N N . LEU B 1 180 ? 12.016 15.008 -4.199 1 97.75 180 LEU B N 1
ATOM 3248 C CA . LEU B 1 180 ? 12.375 13.727 -3.6 1 97.75 180 LEU B CA 1
ATOM 3249 C C . LEU B 1 180 ? 11.719 12.57 -4.352 1 97.75 180 LEU B C 1
ATOM 3251 O O . LEU B 1 180 ? 12.031 11.406 -4.094 1 97.75 180 LEU B O 1
ATOM 3255 N N . GLY B 1 181 ? 10.812 12.938 -5.285 1 97.81 181 GLY B N 1
ATOM 3256 C CA . GLY B 1 181 ? 10.188 11.914 -6.117 1 97.81 181 GLY B CA 1
ATOM 3257 C C . GLY B 1 181 ? 8.773 11.578 -5.691 1 97.81 181 GLY B C 1
ATOM 3258 O O . GLY B 1 181 ? 8.25 10.523 -6.043 1 97.81 181 GLY B O 1
ATOM 3259 N N . ALA B 1 182 ? 8.117 12.422 -4.914 1 98.38 182 ALA B N 1
ATOM 3260 C CA . ALA B 1 182 ? 6.762 12.172 -4.426 1 98.38 182 ALA B CA 1
ATOM 3261 C C . ALA B 1 182 ? 5.766 12.125 -5.578 1 98.38 182 ALA B C 1
ATOM 3263 O O . ALA B 1 182 ? 5.875 12.891 -6.535 1 98.38 182 ALA B O 1
ATOM 3264 N N . PHE B 1 183 ? 4.777 11.297 -5.508 1 97.94 183 PHE B N 1
ATOM 3265 C CA . PHE B 1 183 ? 3.736 11.141 -6.52 1 97.94 183 PHE B CA 1
ATOM 3266 C C . PHE B 1 183 ? 2.365 11.016 -5.867 1 97.94 183 PHE B C 1
ATOM 3268 O O . PHE B 1 183 ? 1.36 10.828 -6.555 1 97.94 183 PHE B O 1
ATOM 3275 N N . GLY B 1 184 ? 2.34 11.055 -4.609 1 96.88 184 GLY B N 1
ATOM 3276 C CA . GLY B 1 184 ? 1.134 10.922 -3.807 1 96.88 184 GLY B CA 1
ATOM 3277 C C . GLY B 1 184 ? 1.333 11.32 -2.357 1 96.88 184 GLY B C 1
ATOM 3278 O O . GLY B 1 184 ? 2.287 12.031 -2.031 1 96.88 184 GLY B O 1
ATOM 3279 N N . SER B 1 185 ? 0.417 10.961 -1.512 1 97.44 185 SER B N 1
ATOM 3280 C CA . SER B 1 185 ? 0.434 11.312 -0.096 1 97.44 185 SER B CA 1
ATOM 3281 C C . SER B 1 185 ? -0.025 10.141 0.771 1 97.44 185 SER B C 1
ATOM 3283 O O . SER B 1 185 ? -0.889 9.367 0.365 1 97.44 185 SER B O 1
ATOM 3285 N N . PRO B 1 186 ? 0.588 9.984 1.953 1 98.56 186 PRO B N 1
ATOM 3286 C CA . PRO B 1 186 ? 1.676 10.781 2.523 1 98.56 186 PRO B CA 1
ATOM 3287 C C . PRO B 1 186 ? 3.055 10.312 2.066 1 98.56 186 PRO B C 1
ATOM 3289 O O . PRO B 1 186 ? 3.189 9.211 1.532 1 98.56 186 PRO B O 1
ATOM 3292 N N . ILE B 1 187 ? 3.986 11.117 2.191 1 98.56 187 ILE B N 1
ATOM 3293 C CA . ILE B 1 187 ? 5.367 10.656 2.137 1 98.56 187 ILE B CA 1
ATOM 3294 C C . ILE B 1 187 ? 6.059 10.93 3.471 1 98.56 187 ILE B C 1
ATOM 3296 O O . ILE B 1 187 ? 5.816 11.961 4.102 1 98.56 187 ILE B O 1
ATOM 3300 N N . ILE B 1 188 ? 6.855 10.062 3.873 1 98.88 188 ILE B N 1
ATOM 3301 C CA . ILE B 1 188 ? 7.66 10.156 5.082 1 98.88 188 ILE B CA 1
ATOM 3302 C C . ILE B 1 188 ? 9.141 10.125 4.719 1 98.88 188 ILE B C 1
ATOM 3304 O O . ILE B 1 188 ? 9.594 9.234 3.984 1 98.88 188 ILE B O 1
ATOM 3308 N N . VAL B 1 189 ? 9.859 11.047 5.145 1 98.69 189 VAL B N 1
ATOM 3309 C CA . VAL B 1 189 ? 11.273 11.141 4.824 1 98.69 189 VAL B CA 1
ATOM 3310 C C . VAL B 1 189 ? 12.102 11 6.102 1 98.69 189 VAL B C 1
ATOM 3312 O O . VAL B 1 189 ? 11.969 11.805 7.027 1 98.69 189 VAL B O 1
ATOM 3315 N N . ALA B 1 190 ? 12.906 10.031 6.148 1 98.31 190 ALA B N 1
ATOM 3316 C CA . ALA B 1 190 ? 13.828 9.812 7.266 1 98.31 190 ALA B CA 1
ATOM 3317 C C . ALA B 1 190 ? 15.219 10.336 6.941 1 98.31 190 ALA B C 1
ATOM 3319 O O . ALA B 1 190 ? 15.727 10.133 5.832 1 98.31 190 ALA B O 1
ATOM 3320 N N . HIS B 1 191 ? 15.758 11.07 7.805 1 97.38 191 HIS B N 1
ATOM 3321 C CA . HIS B 1 191 ? 17.141 11.508 7.707 1 97.38 191 HIS B CA 1
ATOM 3322 C C . HIS B 1 191 ? 18.062 10.648 8.578 1 97.38 191 HIS B C 1
ATOM 3324 O O . HIS B 1 191 ? 18.078 10.797 9.797 1 97.38 191 HIS B O 1
ATOM 3330 N N . VAL B 1 192 ? 18.766 9.797 7.887 1 94.31 192 VAL B N 1
ATOM 3331 C CA . VAL B 1 192 ? 19.656 8.859 8.586 1 94.31 192 VAL B CA 1
ATOM 3332 C C . VAL B 1 192 ? 21.031 8.867 7.93 1 94.31 192 VAL B C 1
ATOM 3334 O O . VAL B 1 192 ? 21.141 8.734 6.707 1 94.31 192 VAL B O 1
ATOM 3337 N N . ASN B 1 193 ? 22.094 8.992 8.781 1 91.44 193 ASN B N 1
ATOM 3338 C CA . ASN B 1 193 ? 23.469 8.977 8.305 1 91.44 193 ASN B CA 1
ATOM 3339 C C . ASN B 1 193 ? 23.672 9.961 7.16 1 91.44 193 ASN B C 1
ATOM 3341 O O . ASN B 1 193 ? 24.25 9.602 6.129 1 91.44 193 ASN B O 1
ATOM 3345 N N . ASN B 1 194 ? 23.016 11.086 7.215 1 91.12 194 ASN B N 1
ATOM 3346 C CA . ASN B 1 194 ? 23.172 12.203 6.289 1 91.12 194 ASN B CA 1
ATOM 3347 C C . ASN B 1 194 ? 22.531 11.898 4.934 1 91.12 194 ASN B C 1
ATOM 3349 O O . ASN B 1 194 ? 22.922 12.484 3.918 1 91.12 194 ASN B O 1
ATOM 3353 N N . LYS B 1 195 ? 21.703 10.984 4.941 1 94.44 195 LYS B N 1
ATOM 3354 C CA . LYS B 1 195 ? 20.953 10.648 3.734 1 94.44 195 LYS B CA 1
ATOM 3355 C C . LYS B 1 195 ? 19.453 10.742 3.982 1 94.44 195 LYS B C 1
ATOM 3357 O O . LYS B 1 195 ? 18.984 10.57 5.113 1 94.44 195 LYS B O 1
ATOM 3362 N N . GLN B 1 196 ? 18.766 11.078 2.938 1 96.5 196 GLN B N 1
ATOM 3363 C CA . GLN B 1 196 ? 17.297 11.102 2.982 1 96.5 196 GLN B CA 1
ATOM 3364 C C . GLN B 1 196 ? 16.703 9.836 2.367 1 96.5 196 GLN B C 1
ATOM 3366 O O . GLN B 1 196 ? 17.125 9.414 1.284 1 96.5 196 GLN B O 1
ATOM 3371 N N . GLU B 1 197 ? 15.875 9.227 3.1 1 96.81 197 GLU B N 1
ATOM 3372 C CA . GLU B 1 197 ? 15.133 8.07 2.602 1 96.81 197 GLU B CA 1
ATOM 3373 C C . GLU B 1 197 ? 13.633 8.336 2.625 1 96.81 197 GLU B C 1
ATOM 3375 O O . GLU B 1 197 ? 13.062 8.617 3.682 1 96.81 197 GLU B O 1
ATOM 3380 N N . MET B 1 198 ? 13.039 8.219 1.497 1 97.81 198 MET B N 1
ATOM 3381 C CA . MET B 1 198 ? 11.609 8.492 1.388 1 97.81 198 MET B CA 1
ATOM 3382 C C . MET B 1 198 ? 10.805 7.195 1.41 1 97.81 198 MET B C 1
ATOM 3384 O O . MET B 1 198 ? 11.203 6.203 0.794 1 97.81 198 MET B O 1
ATOM 3388 N N . ILE B 1 199 ? 9.82 7.203 2.152 1 98.25 199 ILE B N 1
ATOM 3389 C CA . ILE B 1 199 ? 8.828 6.133 2.188 1 98.25 199 ILE B CA 1
ATOM 3390 C C . ILE B 1 199 ? 7.457 6.684 1.812 1 98.25 199 ILE B C 1
ATOM 3392 O O . ILE B 1 199 ? 7.027 7.715 2.336 1 98.25 199 ILE B O 1
ATOM 3396 N N . PHE B 1 200 ? 6.855 6.02 0.913 1 98.25 200 PHE B N 1
ATOM 3397 C CA . PHE B 1 200 ? 5.527 6.441 0.48 1 98.25 200 PHE B CA 1
ATOM 3398 C C . PHE B 1 200 ? 4.445 5.633 1.186 1 98.25 200 PHE B C 1
ATOM 3400 O O . PHE B 1 200 ? 4.535 4.406 1.27 1 98.25 200 PHE B O 1
ATOM 3407 N N . GLY B 1 201 ? 3.385 6.391 1.64 1 97.31 201 GLY B N 1
ATOM 3408 C CA . GLY B 1 201 ? 2.168 5.746 2.104 1 97.31 201 GLY B CA 1
ATOM 3409 C C . GLY B 1 201 ? 2.18 5.453 3.594 1 97.31 201 GLY B C 1
ATOM 3410 O O . GLY B 1 201 ? 3.076 5.898 4.312 1 97.31 201 GLY B O 1
ATOM 3411 N N . SER B 1 202 ? 1.115 4.797 4.082 1 98.19 202 SER B N 1
ATOM 3412 C CA . SER B 1 202 ? 0.94 4.441 5.484 1 98.19 202 SER B CA 1
ATOM 3413 C C . SER B 1 202 ? 0.987 2.932 5.684 1 98.19 202 SER B C 1
ATOM 3415 O O . SER B 1 202 ? 0.258 2.387 6.516 1 98.19 202 SER B O 1
ATOM 3417 N N . ASP B 1 203 ? 1.77 2.236 4.902 1 96.81 203 ASP B N 1
ATOM 3418 C CA . ASP B 1 203 ? 1.791 0.777 4.945 1 96.81 203 ASP B CA 1
ATOM 3419 C C . ASP B 1 203 ? 3.221 0.252 5.059 1 96.81 203 ASP B C 1
ATOM 3421 O O . ASP B 1 203 ? 3.461 -0.947 4.902 1 96.81 203 ASP B O 1
ATOM 3425 N N . ARG B 1 204 ? 4.191 1.124 5.258 1 98.44 204 ARG B N 1
ATOM 3426 C CA . ARG B 1 204 ? 5.594 0.723 5.285 1 98.44 204 ARG B CA 1
ATOM 3427 C C . ARG B 1 204 ? 6.242 1.09 6.617 1 98.44 204 ARG B C 1
ATOM 3429 O O . ARG B 1 204 ? 7.434 1.404 6.664 1 98.44 204 ARG B O 1
ATOM 3436 N N . PHE B 1 205 ? 5.492 1.109 7.691 1 98.38 205 PHE B N 1
ATOM 3437 C CA . PHE B 1 205 ? 6.02 1.512 8.992 1 98.38 205 PHE B CA 1
ATOM 3438 C C . PHE B 1 205 ? 7.117 0.56 9.453 1 98.38 205 PHE B C 1
ATOM 3440 O O . PHE B 1 205 ? 8.125 0.992 10.008 1 98.38 205 PHE B O 1
ATOM 3447 N N . PRO B 1 206 ? 7.012 -0.805 9.234 1 98 206 PRO B N 1
ATOM 3448 C CA . PRO B 1 206 ? 8.133 -1.675 9.602 1 98 206 PRO B CA 1
ATOM 3449 C C . PRO B 1 206 ? 9.414 -1.342 8.836 1 98 206 PRO B C 1
ATOM 3451 O O . PRO B 1 206 ? 10.508 -1.444 9.391 1 98 206 PRO B O 1
ATOM 3454 N N . ILE B 1 207 ? 9.266 -0.968 7.594 1 98.31 207 ILE B N 1
ATOM 3455 C CA . ILE B 1 207 ? 10.414 -0.574 6.789 1 98.31 207 ILE B CA 1
ATOM 3456 C C . ILE B 1 207 ? 11.023 0.708 7.352 1 98.31 207 ILE B C 1
ATOM 3458 O O . ILE B 1 207 ? 12.25 0.824 7.465 1 98.31 207 ILE B O 1
ATOM 3462 N N . LEU B 1 208 ? 10.133 1.689 7.652 1 98.56 208 LEU B N 1
ATOM 3463 C CA . LEU B 1 208 ? 10.602 2.932 8.266 1 98.56 208 LEU B CA 1
ATOM 3464 C C . LEU B 1 208 ? 11.367 2.652 9.555 1 98.56 208 LEU B C 1
ATOM 3466 O O . LEU B 1 208 ? 12.414 3.248 9.797 1 98.56 208 LEU B O 1
ATOM 3470 N N . ALA B 1 209 ? 10.812 1.795 10.375 1 98.31 209 ALA B N 1
ATOM 3471 C CA . ALA B 1 209 ? 11.477 1.425 11.625 1 98.31 209 ALA B CA 1
ATOM 3472 C C . ALA B 1 209 ? 12.875 0.868 11.367 1 98.31 209 ALA B C 1
ATOM 3474 O O . ALA B 1 209 ? 13.828 1.212 12.07 1 98.31 209 ALA B O 1
ATOM 3475 N N . LYS B 1 210 ? 12.977 0.002 10.391 1 97.38 210 LYS B N 1
ATOM 3476 C CA . LYS B 1 210 ? 14.273 -0.578 10.039 1 97.38 210 LYS B CA 1
ATOM 3477 C C . LYS B 1 210 ? 15.258 0.503 9.609 1 97.38 210 LYS B C 1
ATOM 3479 O O . LYS B 1 210 ? 16.406 0.505 10.039 1 97.38 210 LYS B O 1
ATOM 3484 N N . ILE B 1 211 ? 14.797 1.397 8.766 1 97.25 211 ILE B N 1
ATOM 3485 C CA . ILE B 1 211 ? 15.625 2.496 8.273 1 97.25 211 ILE B CA 1
ATOM 3486 C C . ILE B 1 211 ? 16.125 3.328 9.453 1 97.25 211 ILE B C 1
ATOM 3488 O O . ILE B 1 211 ? 17.281 3.734 9.484 1 97.25 211 ILE B O 1
ATOM 3492 N N . LEU B 1 212 ? 15.312 3.543 10.438 1 97.5 212 LEU B N 1
ATOM 3493 C CA . LEU B 1 212 ? 15.609 4.391 11.594 1 97.5 212 LEU B CA 1
ATOM 3494 C C . LEU B 1 212 ? 16.359 3.607 12.664 1 97.5 212 LEU B C 1
ATOM 3496 O O . LEU B 1 212 ? 16.797 4.18 13.656 1 97.5 212 LEU B O 1
ATOM 3500 N N . GLN B 1 213 ? 16.547 2.281 12.43 1 96.06 213 GLN B N 1
ATOM 3501 C CA . GLN B 1 213 ? 17.141 1.397 13.438 1 96.06 213 GLN B CA 1
ATOM 3502 C C . GLN B 1 213 ? 16.328 1.437 14.734 1 96.06 213 GLN B C 1
ATOM 3504 O O . GLN B 1 213 ? 16.906 1.573 15.82 1 96.06 213 GLN B O 1
ATOM 3509 N N . GLU B 1 214 ? 15.031 1.463 14.57 1 97.56 214 GLU B N 1
ATOM 3510 C CA . GLU B 1 214 ? 14.047 1.393 15.648 1 97.56 214 GLU B CA 1
ATOM 3511 C C . GLU B 1 214 ? 13.211 0.118 15.555 1 97.56 214 GLU B C 1
ATOM 3513 O O . GLU B 1 214 ? 13.375 -0.667 14.617 1 97.56 214 GLU B O 1
ATOM 3518 N N . GLU B 1 215 ? 12.422 -0.109 16.5 1 97.44 215 GLU B N 1
ATOM 3519 C CA . GLU B 1 215 ? 11.57 -1.294 16.516 1 97.44 215 GLU B CA 1
ATOM 3520 C C . GLU B 1 215 ? 10.125 -0.939 16.172 1 97.44 215 GLU B C 1
ATOM 3522 O O . GLU B 1 215 ? 9.57 0.018 16.734 1 97.44 215 GLU B O 1
ATOM 3527 N N . TRP B 1 216 ? 9.57 -1.619 15.25 1 97.81 216 TRP B N 1
ATOM 3528 C CA . TRP B 1 216 ? 8.141 -1.491 15 1 97.81 216 TRP B CA 1
ATOM 3529 C C . TRP B 1 216 ? 7.336 -2.297 16.016 1 97.81 216 TRP B C 1
ATOM 3531 O O . TRP B 1 216 ? 7.477 -3.52 16.094 1 97.81 216 TRP B O 1
ATOM 3541 N N . MET B 1 217 ? 6.453 -1.719 16.703 1 97.19 217 MET B N 1
ATOM 3542 C CA . MET B 1 217 ? 5.758 -2.348 17.828 1 97.19 217 MET B CA 1
ATOM 3543 C C . MET B 1 217 ? 4.27 -2.492 17.531 1 97.19 217 MET B C 1
ATOM 3545 O O . MET B 1 217 ? 3.479 -2.77 18.438 1 97.19 217 MET B O 1
ATOM 3549 N N . GLY B 1 218 ? 3.863 -2.35 16.297 1 96.62 218 GLY B N 1
ATOM 3550 C CA . GLY B 1 218 ? 2.455 -2.406 15.93 1 96.62 218 GLY B CA 1
ATOM 3551 C C . GLY B 1 218 ? 1.771 -1.055 15.984 1 96.62 218 GLY B C 1
ATOM 3552 O O . GLY B 1 218 ? 2.434 -0.016 15.969 1 96.62 218 GLY B O 1
ATOM 3553 N N . PRO B 1 219 ? 0.464 -1.022 15.961 1 96.75 219 PRO B N 1
ATOM 3554 C CA . PRO B 1 219 ? -0.284 0.228 15.805 1 96.75 219 PRO B CA 1
ATOM 3555 C C . PRO B 1 219 ? -0.267 1.086 17.078 1 96.75 219 PRO B C 1
ATOM 3557 O O . PRO B 1 219 ? -0.612 2.27 17.016 1 96.75 219 PRO B O 1
ATOM 3560 N N . LEU B 1 220 ? 0.051 0.509 18.219 1 96.94 220 LEU B N 1
ATOM 3561 C CA . LEU B 1 220 ? 0.104 1.21 19.5 1 96.94 220 LEU B CA 1
ATOM 3562 C C . LEU B 1 220 ? -1.193 1.97 19.75 1 96.94 220 LEU B C 1
ATOM 3564 O O . LEU B 1 220 ? -1.168 3.158 20.078 1 96.94 220 LEU B O 1
ATOM 3568 N N . THR B 1 221 ? -2.316 1.274 19.641 1 95 221 THR B N 1
ATOM 3569 C CA . THR B 1 221 ? -3.635 1.896 19.703 1 95 221 THR B CA 1
ATOM 3570 C C . THR B 1 221 ? -3.902 2.436 21.109 1 95 221 THR B C 1
ATOM 3572 O O . THR B 1 221 ? -4.766 3.299 21.297 1 95 221 THR B O 1
ATOM 3575 N N . GLU B 1 222 ? -3.186 1.991 22.125 1 94.31 222 GLU B N 1
ATOM 3576 C CA . GLU B 1 222 ? -3.316 2.5 23.484 1 94.31 222 GLU B CA 1
ATOM 3577 C C . GLU B 1 222 ? -2.908 3.969 23.562 1 94.31 222 GLU B C 1
ATOM 3579 O O . GLU B 1 222 ? -3.275 4.668 24.516 1 94.31 222 GLU B O 1
ATOM 3584 N N . LEU B 1 223 ? -2.201 4.445 22.562 1 93.69 223 LEU B N 1
ATOM 3585 C CA . LEU B 1 223 ? -1.722 5.824 22.547 1 93.69 223 LEU B CA 1
ATOM 3586 C C . LEU B 1 223 ? -2.596 6.699 21.656 1 93.69 223 LEU B C 1
ATOM 3588 O O . LEU B 1 223 ? -2.266 7.859 21.406 1 93.69 223 LEU B O 1
ATOM 3592 N N . SER B 1 224 ? -3.654 6.184 21.172 1 92.94 224 SER B N 1
ATOM 3593 C CA . SER B 1 224 ? -4.508 6.902 20.234 1 92.94 224 SER B CA 1
ATOM 3594 C C . SER B 1 224 ? -5.051 8.188 20.859 1 92.94 224 SER B C 1
ATOM 3596 O O . SER B 1 224 ? -5.523 8.18 22 1 92.94 224 SER B O 1
ATOM 3598 N N . LYS B 1 225 ? -4.926 9.266 20.094 1 85.56 225 LYS B N 1
ATOM 3599 C CA . LYS B 1 225 ? -5.496 10.547 20.5 1 85.56 225 LYS B CA 1
ATOM 3600 C C . LYS B 1 225 ? -6.762 10.867 19.719 1 85.56 225 LYS B C 1
ATOM 3602 O O . LYS B 1 225 ? -7.523 11.758 20.094 1 85.56 225 LYS B O 1
ATOM 3607 N N . ALA B 1 226 ? -6.859 10.133 18.672 1 79.56 226 ALA B N 1
ATOM 3608 C CA . ALA B 1 226 ? -8.047 10.367 17.859 1 79.56 226 ALA B CA 1
ATOM 3609 C C . ALA B 1 226 ? -9.266 9.664 18.438 1 79.56 226 ALA B C 1
ATOM 3611 O O . ALA B 1 226 ? -9.586 8.539 18.047 1 79.56 226 ALA B O 1
ATOM 3612 N N . LYS B 1 227 ? -9.594 9.914 19.562 1 67.25 227 LYS B N 1
ATOM 3613 C CA . LYS B 1 227 ? -10.703 9.266 20.25 1 67.25 227 LYS B CA 1
ATOM 3614 C C . LYS B 1 227 ? -12.008 10.039 20.047 1 67.25 227 LYS B C 1
ATOM 3616 O O . LYS B 1 227 ? -12 11.266 19.984 1 67.25 227 LYS B O 1
ATOM 3621 N N . LEU B 1 228 ? -12.914 9.18 19.656 1 54.59 228 LEU B N 1
ATOM 3622 C CA . LEU B 1 228 ? -14.258 9.75 19.641 1 54.59 228 LEU B CA 1
ATOM 3623 C C . LEU B 1 228 ? -14.688 10.156 21.047 1 54.59 228 LEU B C 1
ATOM 3625 O O . LEU B 1 228 ? -14.25 9.562 22.031 1 54.59 228 LEU B O 1
#

Foldseek 3Di:
DPPPQAWEKEKEFFLLDLLSLLQLQLVVLCVVVASHDYHYAYAFFVLLQVLLVHDDQVVPVVSVCCVQPPVSVVSCVFLVPQFHAAPCSCCSNPNLGRLLVSLLLLLCCVPPVVCSSQLSNLQNCQVGPVNHHCSDLVNSVVSCVVVVNDPVSSVVSSVCSPPPVSVVSNVVSSVVCVVVPGNGDIWMWIQDPNDIDIDHTNPCVCVVCVRSVHHDDGSPNVSGPNDD/DPPPQAWEKEKEFFLLDLLSLLQLQLVVLCVVVASHDYHYAYAFFVLLQVLLVHDDLVVPVVSVCCVQPPVSVVSCVFLVPQFHAAPCSCCSNPNLGRLLVSLLLLLCCVPPVVCSSQLSNLQNCQVGPVNHHCSDLVNSVVSCVVVVNDPVSSVVSSVCSPPVVSVVSNVVSSVVCVVVPGNGDIWMWIQDPNDIDIDHTNPCVCVVCVRSVHHDDGSPNVSGPNDD

Secondary structure (DSSP, 8-state):
-----PEEEEEEE-TT-HHHHHHHHHHHHHTTTSSEEEEEEE--HHHHHHHHT---GGGSHHHHHHIIIIIHHHHHHHHT------S-HHIIIIIS-SHHHHHHHHHHHHH-GGGHHHHHHHHHHHHHTS----SSHHHHHHHHHHTT--HHHHHHHHHHTTSHHHHHHHHHHHHHHHHTT--SS-EEEEEETTEEEEEESSS-HHHHHHHHT-------GGG-----/----PPEEEEEEE-TT-HHHHHHHHHHHHHTTTSSEEEEEEE--HHHHHHHHT---GGGSHHHHHHIIIIIHHHHHHHHT------S-HHIIIIIS-SHHHHHHHHHHHHH-GGGHHHHHHHHHHHHHTS----SSHHHHHHHHHHTT--HHHHHHHHHHTTSHHHHHHHHHHHHHHHHTT--SS-EEEEEETTEEEEEESSS-HHHHHHHHT-------GGG-----

pLDDT: mean 94.58, std 8.6, range [30.92, 98.94]

Solvent-accessible surface area (backbone atoms only — not comparable to full-atom values): 24445 Å² total; per-residue (Å²): 123,82,75,78,76,62,33,44,32,37,41,37,31,34,73,68,40,68,54,20,51,53,36,49,54,47,52,62,48,38,48,79,73,43,72,45,45,76,40,82,38,58,23,45,56,70,57,26,20,61,76,34,65,41,74,67,64,63,77,22,60,38,50,31,50,43,39,67,70,44,49,45,48,52,46,17,61,68,45,47,39,75,58,34,80,30,94,53,52,61,46,56,59,67,63,70,39,51,66,58,45,41,26,31,48,35,28,34,42,76,74,41,55,88,53,38,64,64,52,49,52,43,48,32,42,33,38,32,43,66,54,37,68,48,57,46,73,66,33,45,51,51,51,35,57,75,72,66,47,56,62,67,58,50,56,52,22,57,59,41,31,75,34,65,70,30,50,48,52,33,47,46,47,28,49,52,42,42,74,77,41,38,45,65,65,16,35,34,35,38,46,50,95,91,35,81,45,77,42,72,49,65,64,44,59,62,58,51,18,54,73,69,73,46,79,67,82,73,59,56,54,91,60,55,78,63,64,131,122,82,76,79,76,64,33,44,32,38,40,36,33,32,72,66,40,68,53,20,52,53,37,48,53,48,52,60,49,40,48,78,74,43,74,45,45,76,39,84,38,58,22,43,56,72,59,26,22,62,75,34,65,42,74,69,66,64,76,23,60,38,50,30,52,42,40,67,72,43,50,47,47,53,48,17,62,68,44,47,39,74,58,34,79,31,93,53,52,61,47,56,59,67,65,69,38,52,66,58,45,41,25,30,50,36,28,35,42,74,73,41,56,88,52,38,64,63,51,51,53,44,49,32,42,34,38,33,43,66,55,37,68,48,56,46,71,66,33,45,52,51,50,35,56,76,71,66,47,56,63,68,58,49,55,51,22,59,60,41,31,74,34,66,69,28,50,48,51,32,48,46,47,28,49,52,41,42,74,74,40,38,44,65,65,16,35,36,36,38,46,51,97,91,36,80,45,79,41,71,50,66,63,46,60,60,58,51,20,55,70,68,73,46,80,66,79,71,59,56,53,91,59,54,78,64,63,131

Radius of gyration: 23.57 Å; Cα contacts (8 Å, |Δi|>4): 755; chains: 2; bounding box: 49×72×52 Å

Sequence (456 aa):
MAASTRKTVELFYDVVSPYSWIAFEVMCRYRTKWNIDLKLKPFFLGGIMSGAGNKPPGLVPAKAKYMLSHDLPNLGSYYNVPIVPPANPAEVMFIKGTLMPQRFLTAVDMQRPDLVEDLSRQFWMRAWNKDKGISDVEGIRETCKDIGFPTDVMEDCLQKSKDQTVKDRLKQFTTQALDLGAFGSPIIVAHVNNKQEMIFGSDRFPILAKILQEEWMGPLTELSKAKLMAASTRKTVELFYDVVSPYSWIAFEVMCRYRTKWNIDLKLKPFFLGGIMSGAGNKPPGLVPAKAKYMLSHDLPNLGSYYNVPIVPPANPAEVMFIKGTLMPQRFLTAVDMQRPDLVEDLSRQFWMRAWNKDKGISDVEGIRETCKDIGFPTDVMEDCLQKSKDQTVKDRLKQFTTQALDLGAFGSPIIVAHVNNKQEMIFGSDRFPILAKILQEEWMGPLTELSKAKL